Protein AF-A0A395M053-F1 (afdb_monomer_lite)

Structure (mmCIF, N/CA/C/O backbone):
data_AF-A0A395M053-F1
#
_entry.id   AF-A0A395M053-F1
#
loop_
_atom_site.group_PDB
_atom_site.id
_atom_site.type_symbol
_atom_site.label_atom_id
_atom_site.label_alt_id
_atom_site.label_comp_id
_atom_site.label_asym_id
_atom_site.label_entity_id
_atom_site.label_seq_id
_atom_site.pdbx_PDB_ins_code
_atom_site.Cartn_x
_atom_site.Cartn_y
_atom_site.Cartn_z
_atom_site.occupancy
_atom_site.B_iso_or_equiv
_atom_site.auth_seq_id
_atom_site.auth_comp_id
_atom_site.auth_asym_id
_atom_site.auth_atom_id
_atom_site.pdbx_PDB_model_num
ATOM 1 N N . MET A 1 1 ? -7.256 -44.527 -6.478 1.00 38.34 1 MET A N 1
ATOM 2 C CA . MET A 1 1 ? -7.718 -45.090 -7.765 1.00 38.34 1 MET A CA 1
ATOM 3 C C . MET A 1 1 ? -8.387 -43.977 -8.553 1.00 38.34 1 MET A C 1
ATOM 5 O O . MET A 1 1 ? -9.482 -43.578 -8.188 1.00 38.34 1 MET A O 1
ATOM 9 N N . GLN A 1 2 ? -7.721 -43.417 -9.563 1.00 36.50 2 GLN A N 1
ATOM 10 C CA . GLN A 1 2 ? -8.402 -42.599 -10.571 1.00 36.50 2 GLN A CA 1
ATOM 11 C C . GLN A 1 2 ? -8.931 -43.554 -11.642 1.00 36.50 2 GLN A C 1
ATOM 13 O O . GLN A 1 2 ? -8.166 -44.352 -12.180 1.00 36.50 2 GLN A O 1
ATOM 18 N N . LEU A 1 3 ? -10.237 -43.517 -11.902 1.00 42.47 3 LEU A N 1
ATOM 19 C CA . LEU A 1 3 ? -10.838 -44.209 -13.040 1.00 42.47 3 LEU A CA 1
ATOM 20 C C . LEU A 1 3 ? -10.237 -43.627 -14.328 1.00 42.47 3 LEU A C 1
ATOM 22 O O . LEU A 1 3 ? -10.359 -42.427 -14.564 1.00 42.47 3 LEU A O 1
ATOM 26 N N . LYS A 1 4 ? -9.587 -44.461 -15.150 1.00 54.06 4 LYS A N 1
ATOM 27 C CA . LYS A 1 4 ? -9.213 -44.092 -16.524 1.00 54.06 4 LYS A CA 1
ATOM 28 C C . LYS A 1 4 ? -10.496 -43.972 -17.344 1.00 54.06 4 LYS A C 1
ATOM 30 O O . LYS A 1 4 ? -11.122 -44.984 -17.656 1.00 54.06 4 LYS A O 1
ATOM 35 N N . HIS A 1 5 ? -10.924 -42.744 -17.620 1.00 54.50 5 HIS A N 1
ATOM 36 C CA . HIS A 1 5 ? -12.178 -42.447 -18.323 1.00 54.50 5 HIS A CA 1
ATOM 37 C C . HIS A 1 5 ? -12.204 -43.038 -19.743 1.00 54.50 5 HIS A C 1
ATOM 39 O O . HIS A 1 5 ? -13.246 -43.445 -20.235 1.00 54.50 5 HIS A O 1
ATOM 45 N N . ASP A 1 6 ? -11.034 -43.162 -20.359 1.00 62.00 6 ASP A N 1
ATOM 46 C CA . ASP A 1 6 ? -10.733 -43.791 -21.644 1.00 62.00 6 ASP A CA 1
ATOM 47 C C . ASP A 1 6 ? -10.959 -45.315 -21.652 1.00 62.00 6 ASP A C 1
ATOM 49 O O . ASP A 1 6 ? -11.101 -45.920 -22.713 1.00 62.00 6 ASP A O 1
ATOM 53 N N . CYS A 1 7 ? -11.069 -45.944 -20.478 1.00 59.19 7 CYS A N 1
ATOM 54 C CA . CYS A 1 7 ? -11.451 -47.350 -20.342 1.00 59.19 7 CYS A CA 1
ATOM 55 C C . CYS A 1 7 ? -12.953 -47.549 -20.069 1.00 59.19 7 CYS A C 1
ATOM 57 O O . CYS A 1 7 ? -13.408 -48.692 -19.994 1.00 59.19 7 CYS A O 1
ATOM 59 N N . ILE A 1 8 ? -13.731 -46.473 -19.908 1.00 58.84 8 ILE A N 1
ATOM 60 C CA . ILE A 1 8 ? -15.177 -46.553 -19.684 1.00 58.84 8 ILE A CA 1
ATOM 61 C C . ILE A 1 8 ? -15.866 -46.596 -21.046 1.00 58.84 8 ILE A C 1
ATOM 63 O O . ILE A 1 8 ? -15.884 -45.613 -21.782 1.00 58.84 8 ILE A O 1
ATOM 67 N N . ARG A 1 9 ? -16.457 -47.745 -21.382 1.00 59.03 9 ARG A N 1
ATOM 68 C CA . ARG A 1 9 ? -17.361 -47.871 -22.531 1.00 59.03 9 ARG A CA 1
ATOM 69 C C . ARG A 1 9 ? -18.799 -47.818 -22.036 1.00 59.03 9 ARG A C 1
ATOM 71 O O . ARG A 1 9 ? -19.208 -48.664 -21.244 1.00 59.03 9 ARG A O 1
ATOM 78 N N . LEU A 1 10 ? -19.551 -46.832 -22.510 1.00 66.69 10 LEU A N 1
ATOM 79 C CA . LEU A 1 10 ? -21.001 -46.794 -22.359 1.00 66.69 10 LEU A CA 1
ATOM 80 C C . LEU A 1 10 ? -21.605 -47.575 -23.525 1.00 66.69 10 LEU A C 1
ATOM 82 O O . LEU A 1 10 ? -21.389 -47.222 -24.681 1.00 66.69 10 LEU A O 1
ATOM 86 N N . ILE A 1 11 ? -22.317 -48.655 -23.217 1.00 68.62 11 ILE A N 1
ATOM 87 C CA . ILE A 1 11 ? -23.054 -49.445 -24.204 1.00 68.62 11 ILE A CA 1
ATOM 88 C C . ILE A 1 11 ? -24.537 -49.207 -23.912 1.00 68.62 11 ILE A C 1
ATOM 90 O O . ILE A 1 11 ? -24.997 -49.602 -22.837 1.00 68.62 11 ILE A O 1
ATOM 94 N N . PRO A 1 12 ? -25.275 -48.512 -24.792 1.00 69.50 12 PRO A N 1
ATOM 95 C CA . PRO A 1 12 ? -26.703 -48.316 -24.600 1.00 69.50 12 PRO A CA 1
ATOM 96 C C . PRO A 1 12 ? -27.433 -49.654 -24.756 1.00 69.50 12 PRO A C 1
ATOM 98 O O . PRO A 1 12 ? -27.138 -50.416 -25.674 1.00 69.50 12 PRO A O 1
ATOM 101 N N . LEU A 1 13 ? -28.393 -49.923 -23.869 1.00 75.50 13 LEU A N 1
ATOM 102 C CA . LEU A 1 13 ? -29.317 -51.045 -24.042 1.00 75.50 13 LEU A CA 1
ATOM 103 C C . LEU A 1 13 ? -30.328 -50.709 -25.151 1.00 75.50 13 LEU A C 1
ATOM 105 O O . LEU A 1 13 ? -30.939 -49.630 -25.134 1.00 75.50 13 LEU A O 1
ATOM 109 N N . SER A 1 14 ? -30.506 -51.640 -26.081 1.00 78.88 14 SER A N 1
ATOM 110 C CA . SER A 1 14 ? -31.436 -51.592 -27.215 1.00 78.88 14 SER A CA 1
ATOM 111 C C . SER A 1 14 ? -32.670 -52.464 -26.958 1.00 78.88 14 SER A C 1
ATOM 113 O O . SER A 1 14 ? -32.654 -53.326 -26.081 1.00 78.88 14 SER A O 1
ATOM 115 N N . GLU A 1 15 ? -33.762 -52.242 -27.696 1.00 80.12 15 GLU A N 1
ATOM 116 C CA . GLU A 1 15 ? -34.949 -53.106 -27.593 1.00 80.12 15 GLU A CA 1
ATOM 117 C C . GLU A 1 15 ? -34.568 -54.584 -27.779 1.00 80.12 15 GLU A C 1
ATOM 119 O O . GLU A 1 15 ? -33.813 -54.934 -28.684 1.00 80.12 15 GLU A O 1
ATOM 124 N N . GLY A 1 16 ? -35.067 -55.444 -26.890 1.00 80.62 16 GLY A N 1
ATOM 125 C CA . GLY A 1 16 ? -34.713 -56.862 -26.821 1.00 80.62 16 GLY A CA 1
ATOM 126 C C . GLY A 1 16 ? -33.549 -57.197 -25.879 1.00 80.62 16 GLY A C 1
ATOM 127 O O . GLY A 1 16 ? -33.368 -58.373 -25.552 1.00 80.62 16 GLY A O 1
ATOM 128 N N . ASP A 1 17 ? -32.793 -56.210 -25.384 1.00 86.88 17 ASP A N 1
ATOM 129 C CA . ASP A 1 17 ? -31.694 -56.474 -24.454 1.00 86.88 17 ASP A CA 1
ATOM 130 C C . ASP A 1 17 ? -32.189 -56.922 -23.076 1.00 86.88 17 ASP A C 1
ATOM 132 O O . ASP A 1 17 ? -33.153 -56.399 -22.510 1.00 86.88 17 ASP A O 1
ATOM 136 N N . VAL A 1 18 ? -31.473 -57.887 -22.499 1.00 87.12 18 VAL A N 1
ATOM 137 C CA . VAL A 1 18 ? -31.784 -58.432 -21.179 1.00 87.12 18 VAL A CA 1
ATOM 138 C C . VAL A 1 18 ? -31.151 -57.571 -20.094 1.00 87.12 18 VAL A C 1
ATOM 140 O O . VAL A 1 18 ? -29.941 -57.347 -20.078 1.00 87.12 18 VAL A O 1
ATOM 143 N N . TYR A 1 19 ? -31.956 -57.190 -19.112 1.00 88.88 19 TYR A N 1
ATOM 144 C CA . TYR A 1 19 ? -31.479 -56.634 -17.853 1.00 88.88 19 TYR A CA 1
ATOM 145 C C . TYR A 1 19 ? -32.116 -57.375 -16.680 1.00 88.88 19 TYR A C 1
ATOM 147 O O . TYR A 1 19 ? -33.033 -58.178 -16.845 1.00 88.88 19 TYR A O 1
ATOM 155 N N . TYR A 1 20 ? -31.604 -57.144 -15.478 1.00 88.69 20 TYR A N 1
ATOM 156 C CA . TYR A 1 20 ? -32.121 -57.771 -14.273 1.00 88.69 20 TYR A CA 1
ATOM 157 C C . TYR A 1 20 ? -32.522 -56.717 -13.257 1.00 88.69 20 TYR A C 1
ATOM 159 O O . TYR A 1 20 ? -31.787 -55.755 -13.027 1.00 88.69 20 TYR A O 1
ATOM 167 N N . GLN A 1 21 ? -33.673 -56.917 -12.627 1.00 87.50 21 GLN A N 1
ATOM 168 C CA . GLN A 1 21 ? -34.181 -56.041 -11.584 1.00 87.50 21 GLN A CA 1
ATOM 169 C C . GLN A 1 21 ? -34.370 -56.824 -10.289 1.00 87.50 21 GLN A C 1
ATOM 171 O O . GLN A 1 21 ? -34.949 -57.907 -10.273 1.00 87.50 21 GLN A O 1
ATOM 176 N N . CYS A 1 22 ? -33.887 -56.271 -9.184 1.00 85.81 22 CYS A N 1
ATOM 177 C CA . CYS A 1 22 ? -34.155 -56.829 -7.869 1.00 85.81 22 CYS A CA 1
ATOM 178 C C . CYS A 1 22 ? -35.632 -56.646 -7.490 1.00 85.81 22 CYS A C 1
ATOM 180 O O . CYS A 1 22 ? -36.144 -55.526 -7.511 1.00 85.81 22 CYS A O 1
ATOM 182 N N . GLU A 1 23 ? -36.294 -57.725 -7.066 1.00 82.19 23 GLU A N 1
ATOM 183 C CA . GLU A 1 23 ? -37.718 -57.714 -6.701 1.00 82.19 23 GLU A CA 1
ATOM 184 C C . GLU A 1 23 ? -38.052 -56.710 -5.591 1.00 82.19 23 GLU A C 1
ATOM 186 O O . GLU A 1 23 ? -39.071 -56.017 -5.670 1.00 82.19 23 GLU A O 1
ATOM 191 N N . LYS A 1 24 ? -37.177 -56.609 -4.578 1.00 82.12 24 LYS A N 1
ATOM 192 C CA . LYS A 1 24 ? -37.398 -55.789 -3.377 1.00 82.12 24 LYS A CA 1
ATOM 193 C C . LYS A 1 24 ? -36.774 -54.395 -3.470 1.00 82.12 24 LYS A C 1
ATOM 195 O O . LYS A 1 24 ? -37.472 -53.412 -3.260 1.00 82.12 24 LYS A O 1
ATOM 200 N N . SER A 1 25 ? -35.482 -54.284 -3.800 1.00 81.62 25 SER A N 1
ATOM 201 C CA . SER A 1 25 ? -34.787 -52.981 -3.834 1.00 81.62 25 SER A CA 1
ATOM 202 C C . SER A 1 25 ? -35.002 -52.200 -5.125 1.00 81.62 25 SER A C 1
ATOM 204 O O . SER A 1 25 ? -34.604 -51.040 -5.204 1.00 81.62 25 SER A O 1
ATOM 206 N N . LYS A 1 26 ? -35.569 -52.843 -6.154 1.00 84.12 26 LYS A N 1
ATOM 207 C CA . LYS A 1 26 ? -35.775 -52.287 -7.498 1.00 84.12 26 LYS A CA 1
ATOM 208 C C . LYS A 1 26 ? -34.495 -51.855 -8.223 1.00 84.12 26 LYS A C 1
ATOM 210 O O . LYS A 1 26 ? -34.596 -51.291 -9.310 1.00 84.12 26 LYS A O 1
ATOM 215 N N . ILE A 1 27 ? -33.308 -52.167 -7.686 1.00 83.19 27 ILE A N 1
ATOM 216 C CA . ILE A 1 27 ? -32.026 -51.919 -8.361 1.00 83.19 27 ILE A CA 1
ATOM 217 C C . ILE A 1 27 ? -31.959 -52.702 -9.668 1.00 83.19 27 ILE A C 1
ATOM 219 O O . ILE A 1 27 ? -32.335 -53.874 -9.723 1.00 83.19 27 ILE A O 1
ATOM 223 N N . ILE A 1 28 ? -31.427 -52.038 -10.691 1.00 85.69 28 ILE A N 1
ATOM 224 C CA . ILE A 1 28 ? -31.240 -52.565 -12.037 1.00 85.69 28 ILE A CA 1
ATOM 225 C C . ILE A 1 28 ? -29.761 -52.898 -12.252 1.00 85.69 28 ILE A C 1
ATOM 227 O O . ILE A 1 28 ? -28.876 -52.121 -11.895 1.00 85.69 28 ILE A O 1
ATOM 231 N N . THR A 1 29 ? -29.488 -54.056 -12.846 1.00 84.75 29 THR A N 1
ATOM 232 C CA . THR A 1 29 ? -28.143 -54.506 -13.217 1.00 84.75 29 THR A CA 1
ATOM 233 C C . THR A 1 29 ? -28.174 -55.230 -14.560 1.00 84.75 29 THR A C 1
ATOM 235 O O . THR A 1 29 ? -29.133 -55.921 -14.889 1.00 84.75 29 THR A O 1
ATOM 238 N N . HIS A 1 30 ? -27.102 -55.101 -15.340 1.00 82.69 30 HIS A N 1
ATOM 239 C CA . HIS A 1 30 ? -26.913 -55.850 -16.588 1.00 82.69 30 HIS A CA 1
ATOM 240 C C . HIS A 1 30 ? -26.278 -57.232 -16.350 1.00 82.69 30 HIS A C 1
ATOM 242 O O . HIS A 1 30 ? -26.239 -58.066 -17.248 1.00 82.69 30 HIS A O 1
ATOM 248 N N . ARG A 1 31 ? -25.761 -57.489 -15.139 1.00 82.00 31 ARG A N 1
ATOM 249 C CA . ARG A 1 31 ? -25.156 -58.773 -14.762 1.00 82.00 31 ARG A CA 1
ATOM 250 C C . ARG A 1 31 ? -26.007 -59.479 -13.729 1.00 82.00 31 ARG A C 1
ATOM 252 O O . ARG A 1 31 ? -26.390 -58.875 -12.730 1.00 82.00 31 ARG A O 1
ATOM 259 N N . ASN A 1 32 ? -26.206 -60.771 -13.945 1.00 85.00 32 ASN A N 1
ATOM 260 C CA . ASN A 1 32 ? -26.807 -61.672 -12.981 1.00 85.00 32 ASN A CA 1
ATOM 261 C C . ASN A 1 32 ? -25.761 -62.692 -12.530 1.00 85.00 32 ASN A C 1
ATOM 263 O O . ASN A 1 32 ? -25.199 -63.409 -13.356 1.00 85.00 32 ASN A O 1
ATOM 267 N N . VAL A 1 33 ? -25.506 -62.748 -11.225 1.00 82.88 33 VAL A N 1
ATOM 268 C CA . VAL A 1 33 ? -24.644 -63.757 -10.610 1.00 82.88 33 VAL A CA 1
ATOM 269 C C . VAL A 1 33 ? -25.519 -64.594 -9.685 1.00 82.88 33 VAL A C 1
ATOM 271 O O . VAL A 1 33 ? -25.943 -64.125 -8.632 1.00 82.88 33 VAL A O 1
ATOM 274 N N . ALA A 1 34 ? -25.830 -65.819 -10.117 1.00 82.31 34 ALA A N 1
ATOM 275 C CA . ALA A 1 34 ? -26.630 -66.800 -9.372 1.00 82.31 34 ALA A CA 1
ATOM 276 C C . ALA A 1 34 ? -28.018 -66.309 -8.891 1.00 82.31 34 ALA A C 1
ATOM 278 O O . ALA A 1 34 ? -28.569 -66.836 -7.930 1.00 82.31 34 ALA A O 1
ATOM 279 N N . GLY A 1 35 ? -28.601 -65.302 -9.546 1.00 81.56 35 GLY A N 1
ATOM 280 C CA . GLY A 1 35 ? -29.900 -64.735 -9.180 1.00 81.56 35 GLY A CA 1
ATOM 281 C C . GLY A 1 35 ? -29.868 -63.807 -7.966 1.00 81.56 35 GLY A C 1
ATOM 282 O O . GLY A 1 35 ? -30.939 -63.450 -7.485 1.00 81.56 35 GLY A O 1
ATOM 283 N N . VAL A 1 36 ? -28.693 -63.418 -7.459 1.00 82.75 36 VAL A N 1
ATOM 284 C CA . VAL A 1 36 ? -28.545 -62.658 -6.205 1.00 82.75 36 VAL A CA 1
ATOM 285 C C . VAL A 1 36 ? -28.402 -61.158 -6.467 1.00 82.75 36 VAL A C 1
ATOM 287 O O . VAL A 1 36 ? -27.683 -60.736 -7.373 1.00 82.75 36 VAL A O 1
ATOM 290 N N . SER A 1 37 ? -29.075 -60.339 -5.652 1.00 80.88 37 SER A N 1
ATOM 291 C CA . SER A 1 37 ? -28.960 -58.876 -5.694 1.00 80.88 37 SER A CA 1
ATOM 292 C C . SER A 1 37 ? -27.510 -58.391 -5.500 1.00 80.88 37 SER A C 1
ATOM 294 O O . SER A 1 37 ? -26.810 -58.890 -4.619 1.00 80.88 37 SER A O 1
ATOM 296 N N . PRO A 1 38 ? -27.058 -57.364 -6.248 1.00 80.88 38 PRO A N 1
ATOM 297 C CA . PRO A 1 38 ? -25.719 -56.789 -6.093 1.00 80.88 38 PRO A CA 1
ATOM 298 C C . PRO A 1 38 ? -25.544 -55.961 -4.807 1.00 80.88 38 PRO A C 1
ATOM 300 O O . PRO A 1 38 ? -24.434 -55.529 -4.499 1.00 80.88 38 PRO A O 1
ATOM 303 N N . ILE A 1 39 ? -26.620 -55.706 -4.054 1.00 80.00 39 ILE A N 1
ATOM 304 C CA . ILE A 1 39 ? -26.537 -55.004 -2.770 1.00 80.00 39 ILE A CA 1
ATOM 305 C C . ILE A 1 39 ? -25.979 -55.957 -1.711 1.00 80.00 39 ILE A C 1
ATOM 307 O O . ILE A 1 39 ? -26.532 -57.027 -1.456 1.00 80.00 39 ILE A O 1
ATOM 311 N N . PHE A 1 40 ? -24.905 -55.533 -1.048 1.00 74.62 40 PHE A N 1
ATOM 312 C CA . PHE A 1 40 ? -24.273 -56.289 0.027 1.00 74.62 40 PHE A CA 1
ATOM 313 C C . PHE A 1 40 ? -25.274 -56.629 1.149 1.00 74.62 40 PHE A C 1
ATOM 315 O O . PHE A 1 40 ? -25.937 -55.737 1.676 1.00 74.62 40 PHE A O 1
ATOM 322 N N . ARG A 1 41 ? -25.355 -57.918 1.523 1.00 73.06 41 ARG A N 1
ATOM 323 C CA . ARG A 1 41 ? -26.262 -58.476 2.555 1.00 73.06 41 ARG A CA 1
ATOM 324 C C . ARG A 1 41 ? -27.761 -58.304 2.271 1.00 73.06 41 ARG A C 1
ATOM 326 O O . ARG A 1 41 ? -28.559 -58.221 3.200 1.00 73.06 41 ARG A O 1
ATOM 333 N N . TYR A 1 42 ? -28.151 -58.257 1.000 1.00 71.12 42 TYR A N 1
ATOM 334 C CA . TYR A 1 42 ? -29.550 -58.100 0.613 1.00 71.12 42 TYR A CA 1
ATOM 335 C C . TYR A 1 42 ? -30.111 -59.381 -0.026 1.00 71.12 42 TYR A C 1
ATOM 337 O O . TYR A 1 42 ? -29.922 -59.640 -1.215 1.00 71.12 42 TYR A O 1
ATOM 345 N N . GLU A 1 43 ? -30.823 -60.189 0.765 1.00 72.31 43 GLU A N 1
ATOM 346 C CA . GLU A 1 43 ? -31.418 -61.465 0.338 1.00 72.31 43 GLU A CA 1
ATOM 347 C C . GLU A 1 43 ? -32.689 -61.245 -0.497 1.00 72.31 43 GLU A C 1
ATOM 349 O O . GLU A 1 43 ? -33.823 -61.178 -0.009 1.00 72.31 43 GLU A O 1
ATOM 354 N N . SER A 1 44 ? -32.490 -61.076 -1.800 1.00 80.31 44 SER A N 1
ATOM 355 C CA . SER A 1 44 ? -33.564 -60.925 -2.783 1.00 80.31 44 SER A CA 1
ATOM 356 C C . SER A 1 44 ? -33.102 -61.427 -4.142 1.00 80.31 44 SER A C 1
ATOM 358 O O . SER A 1 44 ? -31.902 -61.414 -4.440 1.00 80.31 44 SER A O 1
ATOM 360 N N . ARG A 1 45 ? -34.064 -61.882 -4.948 1.00 83.25 45 ARG A N 1
ATOM 361 C CA . ARG A 1 45 ? -33.791 -62.438 -6.266 1.00 83.25 45 ARG A CA 1
ATOM 362 C C . ARG A 1 45 ? -33.808 -61.359 -7.343 1.00 83.25 45 ARG A C 1
ATOM 364 O O . ARG A 1 45 ? -34.567 -60.391 -7.278 1.00 83.25 45 ARG A O 1
ATOM 371 N N . LEU A 1 46 ? -32.935 -61.541 -8.327 1.00 87.81 46 LEU A N 1
ATOM 372 C CA . LEU A 1 46 ? -32.919 -60.782 -9.568 1.00 87.81 46 LEU A CA 1
ATOM 373 C C . LEU A 1 46 ? -33.903 -61.409 -10.560 1.00 87.81 46 LEU A C 1
ATOM 375 O O . LEU A 1 46 ? -33.703 -62.540 -11.002 1.00 87.81 46 LEU A O 1
ATOM 379 N N . GLN A 1 47 ? -34.935 -60.659 -10.937 1.00 86.75 47 GLN A N 1
ATOM 380 C CA . GLN A 1 47 ? -35.829 -61.015 -12.034 1.00 86.75 47 GLN A CA 1
ATOM 381 C C . GLN A 1 47 ? -35.208 -60.596 -13.359 1.00 86.75 47 GLN A C 1
ATOM 383 O O . GLN A 1 47 ? -34.734 -59.470 -13.504 1.00 86.75 47 GLN A O 1
ATOM 388 N N . LYS A 1 48 ? -35.214 -61.515 -14.326 1.00 87.44 48 LYS A N 1
ATOM 389 C CA . LYS A 1 48 ? -34.856 -61.224 -15.713 1.00 87.44 48 LYS A CA 1
ATOM 390 C C . LYS A 1 48 ? -35.960 -60.365 -16.329 1.00 87.44 48 LYS A C 1
ATOM 392 O O . LYS A 1 48 ? -37.130 -60.689 -16.184 1.00 87.44 48 LYS A O 1
ATOM 397 N N . ARG A 1 49 ? -35.577 -59.305 -17.026 1.00 86.19 49 ARG A N 1
ATOM 398 C CA . ARG A 1 49 ? -36.453 -58.418 -17.794 1.00 86.19 49 ARG A CA 1
ATOM 399 C C . ARG A 1 49 ? -35.852 -58.206 -19.182 1.00 86.19 49 ARG A C 1
ATOM 401 O O . ARG A 1 49 ? -34.645 -58.378 -19.368 1.00 86.19 49 ARG A O 1
ATOM 408 N N . ILE A 1 50 ? -36.693 -57.867 -20.152 1.00 84.25 50 ILE A N 1
ATOM 409 C CA . ILE A 1 50 ? -36.298 -57.618 -21.542 1.00 84.25 50 ILE A CA 1
ATOM 410 C C . ILE A 1 50 ? -36.758 -56.214 -21.914 1.00 84.25 50 ILE A C 1
ATOM 412 O O . ILE A 1 50 ? -37.938 -55.897 -21.767 1.00 84.25 50 ILE A O 1
ATOM 416 N N . LEU A 1 51 ? -35.823 -55.390 -22.386 1.00 83.44 51 LEU A N 1
ATOM 417 C CA . LEU A 1 51 ? -36.096 -54.006 -22.746 1.00 83.44 51 LEU A CA 1
ATOM 418 C C . LEU A 1 51 ? -37.121 -53.938 -23.891 1.00 83.44 51 LEU A C 1
ATOM 420 O O . LEU A 1 51 ? -36.911 -54.547 -24.937 1.00 83.44 51 LEU A O 1
ATOM 424 N N . GLY A 1 52 ? -38.212 -53.194 -23.716 1.00 76.56 52 GLY A N 1
ATOM 425 C CA . GLY A 1 52 ? -39.276 -53.048 -24.719 1.00 76.56 52 GLY A CA 1
ATOM 426 C C . GLY A 1 52 ? -40.425 -54.054 -24.586 1.00 76.56 52 GLY A C 1
ATOM 427 O O . GLY A 1 52 ? -41.475 -53.863 -25.201 1.00 76.56 52 GLY A O 1
ATOM 428 N N . GLN A 1 53 ? -40.276 -55.103 -23.771 1.00 76.44 53 GLN A N 1
ATOM 429 C CA . GLN A 1 53 ? -41.292 -56.144 -23.622 1.00 76.44 53 GLN A CA 1
ATOM 430 C C . GLN A 1 53 ? -42.225 -55.847 -22.440 1.00 76.44 53 GLN A C 1
ATOM 432 O O . GLN A 1 53 ? -41.779 -55.551 -21.333 1.00 76.44 53 GLN A O 1
ATOM 437 N N . ARG A 1 54 ? -43.541 -55.949 -22.663 1.00 67.12 54 ARG A N 1
ATOM 438 C CA . ARG A 1 54 ? -44.542 -55.878 -21.587 1.00 67.12 54 ARG A CA 1
ATOM 439 C C . ARG A 1 54 ? -44.761 -57.263 -20.987 1.00 67.12 54 ARG A C 1
ATOM 441 O O . ARG A 1 54 ? -45.076 -58.202 -21.715 1.00 67.12 54 ARG A O 1
ATOM 448 N N . GLU A 1 55 ? -44.649 -57.371 -19.668 1.00 63.75 55 GLU A N 1
ATOM 449 C CA . GLU A 1 55 ? -45.095 -58.539 -18.904 1.00 63.75 55 GLU A CA 1
ATOM 450 C C . GLU A 1 55 ? -46.388 -58.163 -18.159 1.00 63.75 55 GLU A C 1
ATOM 452 O O . GLU A 1 55 ? -46.358 -57.545 -17.098 1.00 63.75 55 GLU A O 1
ATOM 457 N N . GLY A 1 56 ? -47.546 -58.495 -18.742 1.00 67.69 56 GLY A N 1
ATOM 458 C CA . GLY A 1 56 ? -48.860 -58.133 -18.188 1.00 67.69 56 GLY A CA 1
ATOM 459 C C . GLY A 1 56 ? -49.198 -56.640 -18.336 1.00 67.69 56 GLY A C 1
ATOM 460 O O . GLY A 1 56 ? -48.969 -56.050 -19.392 1.00 67.69 56 GLY A O 1
ATOM 461 N N . GLU A 1 57 ? -49.769 -56.035 -17.288 1.00 58.19 57 GLU A N 1
ATOM 462 C CA . GLU A 1 57 ? -50.096 -54.596 -17.230 1.00 58.19 57 GLU A CA 1
ATOM 463 C C . GLU A 1 57 ? -48.902 -53.712 -16.808 1.00 58.19 57 GLU A C 1
ATOM 465 O O . GLU A 1 57 ? -48.966 -52.486 -16.929 1.00 58.19 57 GLU A O 1
ATOM 470 N N . GLU A 1 58 ? -47.793 -54.300 -16.339 1.00 62.88 58 GLU A N 1
ATOM 471 C CA . GLU A 1 58 ? -46.606 -53.546 -15.922 1.00 62.88 58 GLU A CA 1
ATOM 472 C C . GLU A 1 58 ? -45.796 -53.058 -17.136 1.00 62.88 58 GLU A C 1
ATOM 474 O O . GLU A 1 58 ? -45.351 -53.833 -17.989 1.00 62.88 58 GLU A O 1
ATOM 479 N N . LYS A 1 59 ? -45.578 -51.738 -17.208 1.00 66.62 59 LYS A N 1
ATOM 480 C CA . LYS A 1 59 ? -44.649 -51.125 -18.166 1.00 66.62 59 LYS A CA 1
ATOM 481 C C . LYS A 1 59 ? -43.202 -51.416 -17.769 1.00 66.62 59 LYS A C 1
ATOM 483 O O . LYS A 1 59 ? -42.855 -51.434 -16.590 1.00 66.62 59 LYS A O 1
ATOM 488 N N . ASP A 1 60 ? -42.344 -51.552 -18.771 1.00 74.50 60 ASP A N 1
ATOM 489 C CA . ASP A 1 60 ? -40.899 -51.647 -18.593 1.00 74.50 60 ASP A CA 1
ATOM 490 C C . ASP A 1 60 ? -40.334 -50.395 -17.890 1.00 74.50 60 ASP A C 1
ATOM 492 O O . ASP A 1 60 ? -40.498 -49.259 -18.344 1.00 74.50 60 ASP A O 1
ATOM 496 N N . VAL A 1 61 ? -39.638 -50.626 -16.775 1.00 77.56 61 VAL A N 1
ATOM 497 C CA . VAL A 1 61 ? -39.074 -49.600 -15.882 1.00 77.56 61 VAL A CA 1
ATOM 498 C C . VAL A 1 61 ? -37.977 -48.766 -16.556 1.00 77.56 61 VAL A C 1
ATOM 500 O O . VAL A 1 61 ? -37.721 -47.634 -16.141 1.00 77.56 61 VAL A O 1
ATOM 503 N N . LEU A 1 62 ? -37.308 -49.301 -17.580 1.00 79.81 62 LEU A N 1
ATOM 504 C CA . LEU A 1 62 ? -36.256 -48.602 -18.309 1.00 79.81 62 LEU A CA 1
ATOM 505 C C . LEU A 1 62 ? -36.793 -47.705 -19.426 1.00 79.81 62 LEU A C 1
ATOM 507 O O . LEU A 1 62 ? -36.168 -46.676 -19.675 1.00 79.81 62 LEU A O 1
ATOM 511 N N . ILE A 1 63 ? -37.932 -48.023 -20.056 1.00 77.94 63 ILE A N 1
ATOM 512 C CA . ILE A 1 63 ? -38.509 -47.200 -21.142 1.00 77.94 63 ILE A CA 1
ATOM 513 C C . ILE A 1 63 ? -38.783 -45.771 -20.660 1.00 77.94 63 ILE A C 1
ATOM 515 O O . ILE A 1 63 ? -38.400 -44.802 -21.315 1.00 77.94 63 ILE A O 1
ATOM 519 N N . ASP A 1 64 ? -39.391 -45.638 -19.480 1.00 75.06 64 ASP A N 1
ATOM 520 C CA . ASP A 1 64 ? -39.731 -44.345 -18.883 1.00 75.06 64 ASP A CA 1
ATOM 521 C C . ASP A 1 64 ? -38.664 -43.812 -17.912 1.00 75.06 64 ASP A C 1
ATOM 523 O O . ASP A 1 64 ? -38.881 -42.812 -17.225 1.00 75.06 64 ASP A O 1
ATOM 527 N N . ASN A 1 65 ? -37.482 -44.434 -17.862 1.00 80.12 65 ASN A N 1
ATOM 528 C CA . ASN A 1 65 ? -36.420 -44.000 -16.964 1.00 80.12 65 ASN A CA 1
ATOM 529 C C . ASN A 1 65 ? -35.870 -42.621 -17.365 1.00 80.12 65 ASN A C 1
ATOM 531 O O . ASN A 1 65 ? -35.332 -42.441 -18.459 1.00 80.12 65 ASN A O 1
ATOM 535 N N . HIS A 1 66 ? -35.944 -41.667 -16.435 1.00 79.81 66 HIS A N 1
ATOM 536 C CA . HIS A 1 66 ? -35.494 -40.287 -16.630 1.00 79.81 66 HIS A CA 1
ATOM 537 C C . HIS A 1 66 ? -34.042 -40.186 -17.125 1.00 79.81 66 HIS A C 1
ATOM 539 O O . HIS A 1 66 ? -33.771 -39.474 -18.089 1.00 79.81 66 HIS A O 1
ATOM 545 N N . TYR A 1 67 ? -33.113 -40.930 -16.517 1.00 78.25 67 TYR A N 1
ATOM 546 C CA . TYR A 1 67 ? -31.702 -40.886 -16.906 1.00 78.25 67 TYR A CA 1
ATOM 547 C C . TYR A 1 67 ? -31.465 -41.519 -18.278 1.00 78.25 67 TYR A C 1
ATOM 549 O O . TYR A 1 67 ? -30.662 -40.997 -19.043 1.00 78.25 67 TYR A O 1
ATOM 557 N N . ARG A 1 68 ? -32.179 -42.601 -18.628 1.00 77.50 68 ARG A N 1
ATOM 558 C CA . ARG A 1 68 ? -32.104 -43.196 -19.974 1.00 77.50 68 ARG A CA 1
ATOM 559 C C . ARG A 1 68 ? -32.566 -42.205 -21.041 1.00 77.50 68 ARG A C 1
ATOM 561 O O . ARG A 1 68 ? -31.854 -42.043 -22.026 1.00 77.50 68 ARG A O 1
ATOM 568 N N . LYS A 1 69 ? -33.702 -41.529 -20.823 1.00 78.88 69 LYS A N 1
ATOM 569 C CA . LYS A 1 69 ? -34.193 -40.474 -21.725 1.00 78.88 69 LYS A CA 1
ATOM 570 C C . LYS A 1 69 ? -33.159 -39.360 -21.870 1.00 78.88 69 LYS A C 1
ATOM 572 O O . LYS A 1 69 ? -32.782 -39.053 -22.989 1.00 78.88 69 LYS A O 1
ATOM 577 N N . ILE A 1 70 ? -32.582 -38.869 -20.768 1.00 80.69 70 ILE A N 1
ATOM 578 C CA . ILE A 1 70 ? -31.486 -37.885 -20.824 1.00 80.69 70 ILE A CA 1
ATOM 579 C C . ILE A 1 70 ? -30.309 -38.396 -21.664 1.00 80.69 70 ILE A C 1
ATOM 581 O O . ILE A 1 70 ? -29.868 -37.693 -22.559 1.00 80.69 70 ILE A O 1
ATOM 585 N N . TYR A 1 71 ? -29.804 -39.608 -21.426 1.00 76.44 71 TYR A N 1
ATOM 586 C CA . TYR A 1 71 ? -28.648 -40.124 -22.171 1.00 76.44 71 TYR A CA 1
ATOM 587 C C . TYR A 1 71 ? -28.926 -40.396 -23.659 1.00 76.44 71 TYR A C 1
ATOM 589 O O . TYR A 1 71 ? -27.975 -40.464 -24.436 1.00 76.44 71 TYR A O 1
ATOM 597 N N . GLN A 1 72 ? -30.188 -40.595 -24.051 1.00 75.19 72 GLN A N 1
ATOM 598 C CA . GLN A 1 72 ? -30.587 -40.836 -25.443 1.00 75.19 72 GLN A CA 1
ATOM 599 C C . GLN A 1 72 ? -30.965 -39.554 -26.188 1.00 75.19 72 GLN A C 1
ATOM 601 O O . GLN A 1 72 ? -30.663 -39.426 -27.370 1.00 75.19 72 GLN A O 1
ATOM 606 N N . GLU A 1 73 ? -31.636 -38.628 -25.509 1.00 78.88 73 GLU A N 1
ATOM 607 C CA . GLU A 1 73 ? -32.215 -37.420 -26.102 1.00 78.88 73 GLU A CA 1
ATOM 608 C C . GLU A 1 73 ? -31.300 -36.199 -25.936 1.00 78.88 73 GLU A C 1
ATOM 610 O O . GLU A 1 73 ? -31.337 -35.286 -26.758 1.00 78.88 73 GLU A O 1
ATOM 615 N N . VAL A 1 74 ? -30.456 -36.174 -24.897 1.00 76.44 74 VAL A N 1
ATOM 616 C CA . VAL A 1 74 ? -29.555 -35.055 -24.597 1.00 76.44 74 VAL A CA 1
ATOM 617 C C . VAL A 1 74 ? -28.127 -35.445 -24.957 1.00 76.44 74 VAL A C 1
ATOM 619 O O . VAL A 1 74 ? -27.494 -36.269 -24.294 1.00 76.44 74 VAL A O 1
ATOM 622 N N . ALA A 1 75 ? -27.590 -34.817 -26.003 1.00 72.75 75 ALA A N 1
ATOM 623 C CA . ALA A 1 75 ? -26.179 -34.948 -26.335 1.00 72.75 75 ALA A CA 1
ATOM 624 C C . ALA A 1 75 ? -25.325 -34.380 -25.181 1.00 72.75 75 ALA A C 1
ATOM 626 O O . ALA A 1 75 ? -25.516 -33.223 -24.798 1.00 72.75 75 ALA A O 1
ATOM 627 N N . PRO A 1 76 ? -24.389 -35.154 -24.601 1.00 69.88 76 PRO A N 1
ATOM 628 C CA . PRO A 1 76 ? -23.545 -34.653 -23.528 1.00 69.88 76 PRO A CA 1
ATOM 629 C C . PRO A 1 76 ? -22.578 -33.601 -24.078 1.00 69.88 76 PRO A C 1
ATOM 631 O O . PRO A 1 76 ? -21.668 -33.919 -24.845 1.00 69.88 76 PRO A O 1
ATOM 634 N N . GLU A 1 77 ? -22.745 -32.348 -23.661 1.00 73.06 77 GLU A N 1
ATOM 635 C CA . GLU A 1 77 ? -21.777 -31.301 -23.972 1.00 73.06 77 GLU A CA 1
ATOM 636 C C . GLU A 1 77 ? -20.553 -31.393 -23.047 1.00 73.06 77 GLU A C 1
ATOM 638 O O . GLU A 1 77 ? -20.693 -31.556 -21.828 1.00 73.06 77 GLU A O 1
ATOM 643 N N . PRO A 1 78 ? -19.326 -31.276 -23.584 1.00 78.81 78 PRO A N 1
ATOM 644 C CA . PRO A 1 78 ? -18.134 -31.248 -22.754 1.00 78.81 78 PRO A CA 1
ATOM 645 C C . PRO A 1 78 ? -18.129 -29.990 -21.880 1.00 78.81 78 PRO A C 1
ATOM 647 O O . PRO A 1 78 ? -18.311 -28.871 -22.358 1.00 78.81 78 PRO A O 1
ATOM 650 N N . LEU A 1 79 ? -17.858 -30.158 -20.586 1.00 85.00 79 LEU A N 1
ATOM 651 C CA . LEU A 1 79 ? -17.690 -29.031 -19.674 1.00 85.00 79 LEU A CA 1
ATOM 652 C C . LEU A 1 79 ? -16.329 -28.367 -19.921 1.00 85.00 79 LEU A C 1
ATOM 654 O O . LEU A 1 79 ? -15.275 -28.902 -19.567 1.00 85.00 79 LEU A O 1
ATOM 658 N N . VAL A 1 80 ? -16.353 -27.168 -20.496 1.00 89.19 80 VAL A N 1
ATOM 659 C CA . VAL A 1 80 ? -15.183 -26.338 -20.775 1.00 89.19 80 VAL A CA 1
ATOM 660 C C . VAL A 1 80 ? -15.166 -25.167 -19.800 1.00 89.19 80 VAL A C 1
ATOM 662 O O . VAL A 1 80 ? -15.962 -24.234 -19.898 1.00 89.19 80 VAL A O 1
ATOM 665 N N . SER A 1 81 ? -14.214 -25.205 -18.861 1.00 89.62 81 SER A N 1
ATOM 666 C CA . SER A 1 81 ? -14.048 -24.166 -17.841 1.00 89.62 81 SER A CA 1
ATOM 667 C C . SER A 1 81 ? -12.839 -23.259 -18.075 1.00 89.62 81 SER A C 1
ATOM 669 O O . SER A 1 81 ? -11.706 -23.736 -18.251 1.00 89.62 81 SER A O 1
ATOM 671 N N . LYS A 1 82 ? -13.053 -21.941 -17.990 1.00 88.94 82 LYS A N 1
ATOM 672 C CA . LYS A 1 82 ? -11.995 -20.914 -18.002 1.00 88.94 82 LYS A CA 1
ATOM 673 C C . LYS A 1 82 ? -12.099 -19.996 -16.786 1.00 88.94 82 LYS A C 1
ATOM 675 O O . LYS A 1 82 ? -13.165 -19.840 -16.200 1.00 88.94 82 LYS A O 1
ATOM 680 N N . GLU A 1 83 ? -10.969 -19.428 -16.373 1.00 88.06 83 GLU A N 1
ATOM 681 C CA . GLU A 1 83 ? -10.941 -18.412 -15.317 1.00 88.06 83 GLU A CA 1
ATOM 682 C C . GLU A 1 83 ? -11.158 -17.019 -15.908 1.00 88.06 83 GLU A C 1
ATOM 684 O O . GLU A 1 83 ? -10.736 -16.753 -17.032 1.00 88.06 83 GLU A O 1
ATOM 689 N N . HIS A 1 84 ? -11.778 -16.133 -15.133 1.00 87.31 84 HIS A N 1
ATOM 690 C CA . HIS A 1 84 ? -11.848 -14.712 -15.445 1.00 87.31 84 HIS A CA 1
ATOM 691 C C . HIS A 1 84 ? -11.547 -13.895 -14.185 1.00 87.31 84 HIS A C 1
ATOM 693 O O . HIS A 1 84 ? -12.390 -13.701 -13.306 1.00 87.31 84 HIS A O 1
ATOM 699 N N . THR A 1 85 ? -10.310 -13.427 -14.065 1.00 84.94 85 THR A N 1
ATOM 700 C CA . THR A 1 85 ? -9.817 -12.707 -12.885 1.00 84.94 85 THR A CA 1
ATOM 701 C C . THR A 1 85 ? -9.081 -11.443 -13.314 1.00 84.94 85 THR A C 1
ATOM 703 O O . THR A 1 85 ? -8.709 -11.293 -14.474 1.00 84.94 85 THR A O 1
ATOM 706 N N . ALA A 1 86 ? -8.821 -10.544 -12.363 1.00 80.75 86 ALA A N 1
ATOM 707 C CA . ALA A 1 86 ? -7.999 -9.353 -12.598 1.00 80.75 86 ALA A CA 1
ATOM 708 C C . ALA A 1 86 ? -6.520 -9.680 -12.907 1.00 80.75 86 ALA A C 1
ATOM 710 O O . ALA A 1 86 ? -5.724 -8.771 -13.084 1.00 80.75 86 ALA A O 1
ATOM 711 N N . GLN A 1 87 ? -6.143 -10.966 -12.932 1.00 83.75 87 GLN A N 1
ATOM 712 C CA . GLN A 1 87 ? -4.795 -11.433 -13.267 1.00 83.75 87 GLN A CA 1
ATOM 713 C C . GLN A 1 87 ? -4.608 -11.674 -14.773 1.00 83.75 87 GLN A C 1
ATOM 715 O O . GLN A 1 87 ? -3.521 -12.063 -15.198 1.00 83.75 87 GLN A O 1
ATOM 720 N N . LEU A 1 88 ? -5.664 -11.517 -15.577 1.00 83.25 88 LEU A N 1
ATOM 721 C CA . LEU A 1 88 ? -5.603 -11.608 -17.033 1.00 83.25 88 LEU A CA 1
ATOM 722 C C . LEU A 1 88 ? -5.476 -10.206 -17.630 1.00 83.25 88 LEU A C 1
ATOM 724 O O . LEU A 1 88 ? -6.183 -9.288 -17.217 1.00 83.25 88 LEU A O 1
ATOM 728 N N . LYS A 1 89 ? -4.634 -10.056 -18.656 1.00 84.69 89 LYS A N 1
ATOM 729 C CA . LYS A 1 89 ? -4.603 -8.833 -19.470 1.00 84.69 89 LYS A CA 1
ATOM 730 C C . LYS A 1 89 ? -5.958 -8.609 -20.145 1.00 84.69 89 LYS A C 1
ATOM 732 O O . LYS A 1 89 ? -6.612 -9.569 -20.553 1.00 84.69 89 LYS A O 1
ATOM 737 N N . SER A 1 90 ? -6.329 -7.348 -20.362 1.00 84.88 90 SER A N 1
ATOM 738 C CA . SER A 1 90 ? -7.642 -6.953 -20.900 1.00 84.88 90 SER A CA 1
ATOM 739 C C . SER A 1 90 ? -8.026 -7.668 -22.202 1.00 84.88 90 SER A C 1
ATOM 741 O O . SER A 1 90 ? -9.165 -8.096 -22.354 1.00 84.88 90 SER A O 1
ATOM 743 N N . ILE A 1 91 ? -7.070 -7.860 -23.118 1.00 86.94 91 ILE A N 1
ATOM 744 C CA . ILE A 1 91 ? -7.297 -8.560 -24.396 1.00 86.94 91 ILE A CA 1
ATOM 745 C C . ILE A 1 91 ? -7.672 -10.032 -24.165 1.00 86.94 91 ILE A C 1
ATOM 747 O O . ILE A 1 91 ? -8.588 -10.555 -24.795 1.00 86.94 91 ILE A O 1
ATOM 751 N N . GLU A 1 92 ? -6.981 -10.705 -23.246 1.00 86.88 92 GLU A N 1
ATOM 752 C CA . GLU A 1 92 ? -7.227 -12.114 -22.939 1.00 86.88 92 GLU A CA 1
ATOM 753 C C . GLU A 1 92 ? -8.543 -12.304 -22.175 1.00 86.88 92 GLU A C 1
ATOM 755 O O . GLU A 1 92 ? -9.298 -13.229 -22.471 1.00 86.88 92 GLU A O 1
ATOM 760 N N . ALA A 1 93 ? -8.843 -11.405 -21.234 1.00 85.94 93 ALA A N 1
ATOM 761 C CA . ALA A 1 93 ? -10.121 -11.362 -20.530 1.00 85.94 93 ALA A CA 1
ATOM 762 C C . ALA A 1 93 ? -11.297 -11.217 -21.517 1.00 85.94 93 ALA A C 1
ATOM 764 O O . ALA A 1 93 ? -12.217 -12.037 -21.506 1.00 85.94 93 ALA A O 1
ATOM 765 N N . ALA A 1 94 ? -11.207 -10.259 -22.449 1.00 87.38 94 ALA A N 1
ATOM 766 C CA . ALA A 1 94 ? -12.200 -10.057 -23.505 1.00 87.38 94 ALA A CA 1
ATOM 767 C C . ALA A 1 94 ? -12.343 -11.289 -24.413 1.00 87.38 94 ALA A C 1
ATOM 769 O O . ALA A 1 94 ? -13.458 -11.696 -24.739 1.00 87.38 94 ALA A O 1
ATOM 770 N N . ARG A 1 95 ? -11.227 -11.935 -24.780 1.00 89.81 95 ARG A N 1
ATOM 771 C CA . ARG A 1 95 ? -11.243 -13.171 -25.573 1.00 89.81 95 ARG A CA 1
ATOM 772 C C . ARG A 1 95 ? -12.004 -14.287 -24.854 1.00 89.81 95 ARG A C 1
ATOM 774 O O . ARG A 1 95 ? -12.869 -14.913 -25.457 1.00 89.81 95 ARG A O 1
ATOM 781 N N . VAL A 1 96 ? -11.712 -14.531 -23.574 1.00 88.81 96 VAL A N 1
ATOM 782 C CA . VAL A 1 96 ? -12.396 -15.558 -22.763 1.00 88.81 96 VAL A CA 1
ATOM 783 C C . VAL A 1 96 ? -13.886 -15.241 -22.602 1.00 88.81 96 VAL A C 1
ATOM 785 O O . VAL A 1 96 ? -14.712 -16.146 -22.707 1.00 88.81 96 VAL A O 1
ATOM 788 N N . GLN A 1 97 ? -14.241 -13.969 -22.412 1.00 88.62 97 GLN A N 1
ATOM 789 C CA . GLN A 1 97 ? -15.635 -13.530 -22.347 1.00 88.62 97 GLN A CA 1
ATOM 790 C C . GLN A 1 97 ? -16.387 -13.806 -23.658 1.00 88.62 97 GLN A C 1
ATOM 792 O O . GLN A 1 97 ? -17.483 -14.358 -23.623 1.00 88.62 97 GLN A O 1
ATOM 797 N N . GLN A 1 98 ? -15.793 -13.497 -24.813 1.00 90.00 98 GLN A N 1
ATOM 798 C CA . GLN A 1 98 ? -16.392 -13.796 -26.120 1.00 90.00 98 GLN A CA 1
ATOM 799 C C . GLN A 1 98 ? -16.569 -15.304 -26.347 1.00 90.00 98 GLN A C 1
ATOM 801 O O . GLN A 1 98 ? -17.605 -15.740 -26.841 1.00 90.00 98 GLN A O 1
ATOM 806 N N . GLN A 1 99 ? -15.602 -16.126 -25.928 1.00 91.38 99 GLN A N 1
ATOM 807 C CA . GLN A 1 99 ? -15.742 -17.586 -25.992 1.00 91.38 99 GLN A CA 1
ATOM 808 C C . GLN A 1 99 ? -16.905 -18.102 -25.139 1.00 91.38 99 GLN A C 1
ATOM 810 O O . GLN A 1 99 ? -17.571 -19.056 -25.536 1.00 91.38 99 GLN A O 1
ATOM 815 N N . PHE A 1 100 ? -17.156 -17.474 -23.989 1.00 90.06 100 PHE A N 1
ATOM 816 C CA . PHE A 1 100 ? -18.290 -17.814 -23.138 1.00 90.06 100 PHE A CA 1
ATOM 817 C C . PHE A 1 100 ? -19.630 -17.408 -23.757 1.00 90.06 100 PHE A C 1
ATOM 819 O O . PHE A 1 100 ? -20.551 -18.216 -23.805 1.00 90.06 100 PHE A O 1
ATOM 826 N N . LEU A 1 101 ? -19.720 -16.195 -24.311 1.00 86.94 101 LEU A N 1
ATOM 827 C CA . LEU A 1 101 ? -20.918 -15.723 -25.015 1.00 86.94 101 LEU A CA 1
ATOM 828 C C . LEU A 1 101 ? -21.268 -16.594 -26.231 1.00 86.94 101 LEU A C 1
ATOM 830 O O . LEU A 1 101 ? -22.442 -16.821 -26.507 1.00 86.94 101 LEU A O 1
ATOM 834 N N . ASN A 1 102 ? -20.253 -17.123 -26.916 1.00 88.12 102 ASN A N 1
ATOM 835 C CA . ASN A 1 102 ? -20.411 -18.005 -28.073 1.00 88.12 102 ASN A CA 1
ATOM 836 C C . ASN A 1 102 ? -20.621 -19.488 -27.702 1.00 88.12 102 ASN A C 1
ATOM 838 O O . ASN A 1 102 ? -20.619 -20.333 -28.594 1.00 88.12 102 ASN A O 1
ATOM 842 N N . GLY A 1 103 ? -20.720 -19.839 -26.413 1.00 86.25 103 GLY A N 1
ATOM 843 C CA . GLY A 1 103 ? -20.922 -21.219 -25.944 1.00 86.25 103 GLY A CA 1
ATOM 844 C C . GLY A 1 103 ? -19.697 -22.143 -26.043 1.00 86.25 103 GLY A C 1
ATOM 845 O O . GLY A 1 103 ? -19.760 -23.297 -25.635 1.00 86.25 103 GLY A O 1
ATOM 846 N N . GLN A 1 104 ? -18.550 -21.652 -26.526 1.00 90.06 104 GLN A N 1
ATOM 847 C CA . GLN A 1 104 ? -17.296 -22.425 -26.594 1.00 90.06 104 GLN A CA 1
ATOM 848 C C . GLN A 1 104 ? -16.709 -22.702 -25.200 1.00 90.06 104 GLN A C 1
ATOM 850 O O . GLN A 1 104 ? -15.967 -23.662 -24.995 1.00 90.06 104 GLN A O 1
ATOM 855 N N . VAL A 1 105 ? -17.009 -21.820 -24.247 1.00 89.44 105 VAL A N 1
ATOM 856 C CA . VAL A 1 105 ? -16.772 -21.994 -22.814 1.00 89.44 105 VAL A CA 1
ATOM 857 C C . VAL A 1 105 ? -18.146 -21.979 -22.160 1.00 89.44 105 VAL A C 1
ATOM 859 O O . VAL A 1 105 ? -18.864 -21.000 -22.293 1.00 89.44 105 VAL A O 1
ATOM 862 N N . ASN A 1 106 ? -18.514 -23.033 -21.441 1.00 88.38 106 ASN A N 1
ATOM 863 C CA . ASN A 1 106 ? -19.819 -23.130 -20.773 1.00 88.38 106 ASN A CA 1
ATOM 864 C C . ASN A 1 106 ? -19.717 -22.966 -19.247 1.00 88.38 106 ASN A C 1
ATOM 866 O O . ASN A 1 106 ? -20.731 -22.887 -18.559 1.00 88.38 106 ASN A O 1
ATOM 870 N N . VAL A 1 107 ? -18.497 -22.836 -18.703 1.00 91.06 107 VAL A N 1
ATOM 871 C CA . VAL A 1 107 ? -18.264 -22.496 -17.293 1.00 91.06 107 VAL A CA 1
ATOM 872 C C . VAL A 1 107 ? -17.188 -21.418 -17.160 1.00 91.06 107 VAL A C 1
ATOM 874 O O . VAL A 1 107 ? -16.027 -21.623 -17.519 1.00 91.06 107 VAL A O 1
ATOM 877 N N . LEU A 1 108 ? -17.540 -20.284 -16.555 1.00 90.12 108 LEU A N 1
ATOM 878 C CA . LEU A 1 108 ? -16.573 -19.269 -16.137 1.00 90.12 108 LEU A CA 1
ATOM 879 C C . LEU A 1 108 ? -16.391 -19.268 -14.620 1.00 90.12 108 LEU A C 1
ATOM 881 O O . LEU A 1 108 ? -17.334 -19.092 -13.854 1.00 90.12 108 LEU A O 1
ATOM 885 N N . SER A 1 109 ? -15.143 -19.436 -14.184 1.00 89.75 109 SER A N 1
ATOM 886 C CA . SER A 1 109 ? -14.734 -19.260 -12.792 1.00 89.75 109 SER A CA 1
ATOM 887 C C . SER A 1 109 ? -14.253 -17.825 -12.586 1.00 89.75 109 SER A C 1
ATOM 889 O O . SER A 1 109 ? -13.089 -17.513 -12.856 1.00 89.75 109 SER A O 1
ATOM 891 N N . CYS A 1 110 ? -15.137 -16.959 -12.098 1.00 86.38 110 CYS A N 1
ATOM 892 C CA . CYS A 1 110 ? -14.865 -15.530 -11.951 1.00 86.38 110 CYS A CA 1
ATOM 893 C C . CYS A 1 110 ? -14.484 -15.133 -10.517 1.00 86.38 110 CYS A C 1
ATOM 895 O O . CYS A 1 110 ? -14.920 -15.748 -9.542 1.00 86.38 110 CYS A O 1
ATOM 897 N N . SER A 1 111 ? -13.692 -14.067 -10.387 1.00 81.88 111 SER A N 1
ATOM 898 C CA . SER A 1 111 ? -13.555 -13.325 -9.125 1.00 81.88 111 SER A CA 1
ATOM 899 C C . SER A 1 111 ? -14.626 -12.222 -9.033 1.00 81.88 111 SER A C 1
ATOM 901 O O . SER A 1 111 ? -15.661 -12.288 -9.693 1.00 81.88 111 SER A O 1
ATOM 903 N N . THR A 1 112 ? -14.384 -11.169 -8.248 1.00 73.38 112 THR A N 1
ATOM 904 C CA . THR A 1 112 ? -15.223 -9.954 -8.212 1.00 73.38 112 THR A CA 1
ATOM 905 C C . THR A 1 112 ? -15.313 -9.218 -9.558 1.00 73.38 112 THR A C 1
ATOM 907 O O . THR A 1 112 ? -16.117 -8.305 -9.695 1.00 73.38 112 THR A O 1
ATOM 910 N N . THR A 1 113 ? -14.543 -9.617 -10.576 1.00 73.25 113 THR A N 1
ATOM 911 C CA . THR A 1 113 ? -14.559 -9.016 -11.923 1.00 73.25 113 THR A CA 1
ATOM 912 C C . THR A 1 113 ? -15.908 -9.124 -12.631 1.00 73.25 113 THR A C 1
ATOM 914 O O . THR A 1 113 ? -16.189 -8.318 -13.504 1.00 73.25 113 THR A O 1
ATOM 917 N N . PHE A 1 114 ? -16.746 -10.095 -12.260 1.00 77.06 114 PHE A N 1
ATOM 918 C CA . PHE A 1 114 ? -18.104 -10.265 -12.800 1.00 77.06 114 PHE A CA 1
ATOM 919 C C . PHE A 1 114 ? -19.194 -9.762 -11.845 1.00 77.06 114 PHE A C 1
ATOM 921 O O . PHE A 1 114 ? -20.385 -9.837 -12.144 1.00 77.06 114 PHE A O 1
ATOM 928 N N . GLU A 1 115 ? -18.800 -9.248 -10.680 1.00 73.38 115 GLU A N 1
ATOM 929 C CA . GLU A 1 115 ? -19.729 -8.662 -9.721 1.00 73.38 115 GLU A CA 1
ATOM 930 C C . GLU A 1 115 ? -20.213 -7.290 -10.213 1.00 73.38 115 GLU A C 1
ATOM 932 O O . GLU A 1 115 ? -21.416 -7.031 -10.229 1.00 73.38 115 GLU A O 1
ATOM 937 N N . LEU A 1 116 ? -19.304 -6.475 -10.758 1.00 67.06 116 LEU A N 1
ATOM 938 C CA . LEU A 1 116 ? -19.554 -5.112 -11.236 1.00 67.06 116 LEU A CA 1
ATOM 939 C C . LEU A 1 116 ? -19.213 -4.970 -12.730 1.00 67.06 116 LEU A C 1
ATOM 941 O O . LEU A 1 116 ? -18.193 -5.469 -13.190 1.00 67.06 116 LEU A O 1
ATOM 945 N N . GLY A 1 117 ? -20.058 -4.260 -13.484 1.00 60.03 117 GLY A N 1
ATOM 946 C CA . GLY A 1 117 ? -19.666 -3.616 -14.750 1.00 60.03 117 GLY A CA 1
ATOM 947 C C . GLY A 1 117 ? -19.536 -4.467 -16.021 1.00 60.03 117 GLY A C 1
ATOM 948 O O . GLY A 1 117 ? -19.427 -3.882 -17.091 1.00 60.03 117 GLY A O 1
ATOM 949 N N . V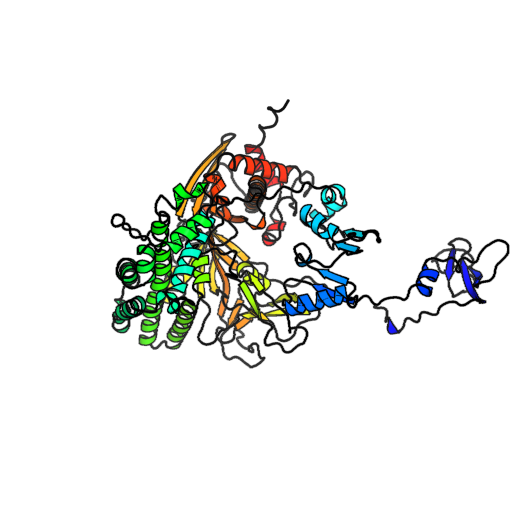AL A 1 118 ? -19.587 -5.802 -15.961 1.00 64.56 118 VAL A N 1
ATOM 950 C CA . VAL A 1 118 ? -19.553 -6.642 -17.177 1.00 64.56 118 VAL A CA 1
ATOM 951 C C . VAL A 1 118 ? -20.966 -7.088 -17.552 1.00 64.56 118 VAL A C 1
ATOM 953 O O . VAL A 1 118 ? -21.670 -7.688 -16.730 1.00 64.56 118 VAL A O 1
ATOM 956 N N . ASP A 1 119 ? -21.391 -6.780 -18.779 1.00 63.62 119 ASP A N 1
ATOM 957 C CA . ASP A 1 119 ? -22.596 -7.354 -19.374 1.00 63.62 119 ASP A CA 1
ATOM 958 C C . ASP A 1 119 ? -22.229 -8.649 -20.104 1.00 63.62 119 ASP A C 1
ATOM 960 O O . ASP A 1 119 ? -21.485 -8.660 -21.085 1.00 63.62 119 ASP A O 1
ATOM 964 N N . VAL A 1 120 ? -22.708 -9.761 -19.562 1.00 65.25 120 VAL A N 1
ATOM 965 C CA . VAL A 1 120 ? -22.521 -11.107 -20.116 1.00 65.25 120 VAL A CA 1
ATOM 966 C C . VAL A 1 120 ? -23.853 -11.670 -20.621 1.00 65.25 120 VAL A C 1
ATOM 968 O O . VAL A 1 120 ? -23.953 -12.857 -20.917 1.00 65.25 120 VAL A O 1
ATOM 971 N N . GLY A 1 121 ? -24.895 -10.833 -20.686 1.00 64.38 121 GLY A N 1
ATOM 972 C CA . GLY A 1 121 ? -26.268 -11.274 -20.873 1.00 64.38 121 GLY A CA 1
ATOM 973 C C . GLY A 1 121 ? -26.840 -11.962 -19.628 1.00 64.38 121 GLY A C 1
ATOM 974 O O . GLY A 1 121 ? -26.389 -11.766 -18.497 1.00 64.38 121 GLY A O 1
ATOM 975 N N . SER A 1 122 ? -27.891 -12.753 -19.830 1.00 64.56 122 SER A N 1
ATOM 976 C CA . SER A 1 122 ? -28.551 -13.525 -18.776 1.00 64.56 122 SER A CA 1
ATOM 977 C C . SER A 1 122 ? -27.851 -14.867 -18.568 1.00 64.56 122 SER A C 1
ATOM 979 O O . SER A 1 122 ? -27.867 -15.707 -19.469 1.00 64.56 122 SER A O 1
ATOM 981 N N . LEU A 1 123 ? -27.306 -15.109 -17.379 1.00 80.56 123 LEU A N 1
ATOM 982 C CA . LEU A 1 123 ? -26.892 -16.458 -17.005 1.00 80.56 123 LEU A CA 1
ATOM 983 C C . LEU A 1 123 ? -28.122 -17.276 -16.604 1.00 80.56 123 LEU A C 1
ATOM 985 O O . LEU A 1 123 ? -29.088 -16.737 -16.063 1.00 80.56 123 LEU A O 1
ATOM 989 N N . GLU A 1 124 ? -28.081 -18.583 -16.825 1.00 84.00 124 GLU A N 1
ATOM 990 C CA . GLU A 1 124 ? -29.090 -19.499 -16.279 1.00 84.00 124 GLU A CA 1
ATOM 991 C C . GLU A 1 124 ? -28.725 -19.906 -14.851 1.00 84.00 124 GLU A C 1
ATOM 993 O O . GLU A 1 124 ? -29.575 -19.940 -13.961 1.00 84.00 124 GLU A O 1
ATOM 998 N N . THR A 1 125 ? -27.430 -20.153 -14.620 1.00 88.69 125 THR A N 1
ATOM 999 C CA . THR A 1 125 ? -26.915 -20.696 -13.364 1.00 88.69 125 THR A CA 1
ATOM 1000 C C . THR A 1 125 ? -25.742 -19.889 -12.811 1.00 88.69 125 THR A C 1
ATOM 1002 O O . THR A 1 125 ? -24.815 -19.537 -13.541 1.00 88.69 125 THR A O 1
ATOM 1005 N N . VAL A 1 126 ? -25.745 -19.650 -11.496 1.00 91.06 126 VAL A N 1
ATOM 1006 C CA . VAL A 1 126 ? -24.626 -19.061 -10.745 1.00 91.06 126 VAL A CA 1
ATOM 1007 C C . VAL A 1 126 ? -24.229 -19.980 -9.590 1.00 91.06 126 VAL A C 1
ATOM 1009 O O . VAL A 1 126 ? -25.042 -20.323 -8.732 1.00 91.06 126 VAL A O 1
ATOM 1012 N N . PHE A 1 127 ? -22.943 -20.330 -9.534 1.00 92.94 127 PHE A N 1
ATOM 1013 C CA . PHE A 1 127 ? -22.349 -21.103 -8.444 1.00 92.94 127 PHE A CA 1
ATOM 1014 C C . PHE A 1 127 ? -21.465 -20.209 -7.569 1.00 92.94 127 PHE A C 1
ATOM 1016 O O . PHE A 1 127 ? -20.466 -19.657 -8.030 1.00 92.94 127 PHE A O 1
ATOM 1023 N N . LEU A 1 128 ? -21.795 -20.096 -6.284 1.00 91.69 128 LEU A N 1
ATOM 1024 C CA . LEU A 1 128 ? -21.002 -19.374 -5.293 1.00 91.69 128 LEU A CA 1
ATOM 1025 C C . LEU A 1 128 ? -20.202 -20.382 -4.460 1.00 91.69 128 LEU A C 1
ATOM 1027 O O . LEU A 1 128 ? -20.768 -21.158 -3.698 1.00 91.69 128 LEU A O 1
ATOM 1031 N N . ARG A 1 129 ? -18.870 -20.375 -4.591 1.00 89.19 129 ARG A N 1
ATOM 1032 C CA . ARG A 1 129 ? -17.965 -21.316 -3.892 1.00 89.19 129 ARG A CA 1
ATOM 1033 C C . ARG A 1 129 ? -17.959 -21.161 -2.362 1.00 89.19 129 ARG A C 1
ATOM 1035 O O . ARG A 1 129 ? -17.580 -22.089 -1.652 1.00 89.19 129 ARG A O 1
ATOM 1042 N N . ASN A 1 130 ? -18.283 -19.972 -1.882 1.00 87.06 130 ASN A N 1
ATOM 1043 C CA . ASN A 1 130 ? -18.376 -19.612 -0.475 1.00 87.06 130 ASN A CA 1
ATOM 1044 C C . ASN A 1 130 ? -19.477 -18.566 -0.320 1.00 87.06 130 ASN A C 1
ATOM 1046 O O . ASN A 1 130 ? -19.843 -17.900 -1.296 1.00 87.06 130 ASN A O 1
ATOM 1050 N N . VAL A 1 131 ? -19.957 -18.375 0.907 1.00 86.88 131 VAL A N 1
ATOM 1051 C CA . VAL A 1 131 ? -20.910 -17.297 1.187 1.00 86.88 131 VAL A CA 1
ATOM 1052 C C . VAL A 1 131 ? -20.222 -15.947 0.911 1.00 86.88 131 VAL A C 1
ATOM 1054 O O . VAL A 1 131 ? -19.114 -15.727 1.418 1.00 86.88 131 VAL A O 1
ATOM 1057 N N . PRO A 1 132 ? -20.804 -15.058 0.078 1.00 86.00 132 PRO A N 1
ATOM 1058 C CA . PRO A 1 132 ? -20.269 -13.718 -0.155 1.00 86.00 132 PRO A CA 1
ATOM 1059 C C . PRO A 1 132 ? -20.173 -12.901 1.144 1.00 86.00 132 PRO A C 1
ATOM 1061 O O . PRO A 1 132 ? -20.969 -13.140 2.047 1.00 86.00 132 PRO A O 1
ATOM 1064 N N . PRO A 1 133 ? -19.238 -11.936 1.250 1.00 75.56 133 PRO A N 1
ATOM 1065 C CA . PRO A 1 133 ? -18.996 -11.217 2.505 1.00 75.56 133 PRO A CA 1
ATOM 1066 C C . PRO A 1 133 ? -20.190 -10.398 3.011 1.00 75.56 133 PRO A C 1
ATOM 1068 O O . PRO A 1 133 ? -20.368 -10.260 4.217 1.00 75.56 133 PRO A O 1
ATOM 1071 N N . THR A 1 134 ? -20.992 -9.835 2.100 1.00 78.06 134 THR A N 1
ATOM 1072 C CA . THR A 1 134 ? -22.160 -9.011 2.441 1.00 78.06 134 THR A CA 1
ATOM 1073 C C . THR A 1 134 ? -23.386 -9.381 1.595 1.00 78.06 134 THR A C 1
ATOM 1075 O O . THR A 1 134 ? -23.230 -9.935 0.497 1.00 78.06 134 THR A O 1
ATOM 1078 N N . PRO A 1 135 ? -24.608 -9.034 2.053 1.00 84.12 135 PRO A N 1
ATOM 1079 C CA . PRO A 1 135 ? -25.834 -9.187 1.264 1.00 84.12 135 PRO A CA 1
ATOM 1080 C C . PRO A 1 135 ? -25.776 -8.481 -0.098 1.00 84.12 135 PRO A C 1
ATOM 1082 O O . PRO A 1 135 ? -26.239 -9.030 -1.096 1.00 84.12 135 PRO A O 1
ATOM 1085 N N . ALA A 1 136 ? -25.133 -7.309 -0.178 1.00 82.69 136 ALA A N 1
ATOM 1086 C CA . ALA A 1 136 ? -24.957 -6.583 -1.436 1.00 82.69 136 ALA A CA 1
ATOM 1087 C C . ALA A 1 136 ? -24.153 -7.405 -2.456 1.00 82.69 136 ALA A C 1
ATOM 1089 O O . ALA A 1 136 ? -24.584 -7.559 -3.600 1.00 82.69 136 ALA A O 1
ATOM 1090 N N . ASN A 1 137 ? -23.036 -8.012 -2.026 1.00 84.81 137 ASN A N 1
ATOM 1091 C CA . ASN A 1 137 ? -22.239 -8.886 -2.894 1.00 84.81 137 ASN A CA 1
ATOM 1092 C C . ASN A 1 137 ? -23.047 -10.117 -3.333 1.00 84.81 137 ASN A C 1
ATOM 1094 O O . ASN A 1 137 ? -22.928 -10.576 -4.469 1.00 84.81 137 ASN A O 1
ATOM 1098 N N . TYR A 1 138 ? -23.861 -10.674 -2.429 1.00 88.94 138 TYR A N 1
ATOM 1099 C CA . TYR A 1 138 ? -24.723 -11.810 -2.741 1.00 88.94 138 TYR A CA 1
ATOM 1100 C C . TYR A 1 138 ? -25.732 -11.461 -3.833 1.00 88.94 138 TYR A C 1
ATOM 1102 O O . TYR A 1 138 ? -25.773 -12.147 -4.850 1.00 88.94 138 TYR A O 1
ATOM 1110 N N . ILE A 1 139 ? -26.480 -10.368 -3.668 1.00 86.62 139 ILE A N 1
ATOM 1111 C CA . ILE A 1 139 ? -27.503 -9.929 -4.624 1.00 86.62 139 ILE A CA 1
ATOM 1112 C C . ILE A 1 139 ? -26.880 -9.580 -5.980 1.00 86.62 139 ILE A C 1
ATOM 1114 O O . ILE A 1 139 ? -27.401 -10.002 -7.011 1.00 86.62 139 ILE A O 1
ATOM 1118 N N . GLN A 1 140 ? -25.734 -8.891 -6.006 1.00 85.00 140 GLN A N 1
ATOM 1119 C CA . GLN A 1 140 ? -25.045 -8.558 -7.259 1.00 85.00 140 GLN A CA 1
ATOM 1120 C C . GLN A 1 140 ? -24.588 -9.801 -8.033 1.00 85.00 140 GLN A C 1
ATOM 1122 O O . GLN A 1 140 ? -24.679 -9.825 -9.260 1.00 85.00 140 GLN A O 1
ATOM 1127 N N . ARG A 1 141 ? -24.120 -10.846 -7.336 1.00 87.44 141 ARG A N 1
ATOM 1128 C CA . ARG A 1 141 ? -23.686 -12.101 -7.970 1.00 87.44 141 ARG A CA 1
ATOM 1129 C C . ARG A 1 141 ? -24.866 -12.992 -8.354 1.00 87.44 141 ARG A C 1
ATOM 1131 O O . ARG A 1 141 ? -24.904 -13.492 -9.473 1.00 87.44 141 ARG A O 1
ATOM 1138 N N . ALA A 1 142 ? -25.828 -13.179 -7.453 1.00 87.44 142 ALA A N 1
ATOM 1139 C CA . ALA A 1 142 ? -27.018 -13.997 -7.681 1.00 87.44 142 ALA A CA 1
ATOM 1140 C C . ALA A 1 142 ? -27.908 -13.406 -8.787 1.00 87.44 142 ALA A C 1
ATOM 1142 O O . ALA A 1 142 ? -28.383 -14.143 -9.646 1.00 87.44 142 ALA A O 1
ATOM 1143 N N . GLY A 1 143 ? -28.043 -12.076 -8.841 1.00 82.00 143 GLY A N 1
ATOM 1144 C CA . GLY A 1 143 ? -28.804 -11.345 -9.864 1.00 82.00 143 GLY A CA 1
ATOM 1145 C C . GLY A 1 143 ? -28.199 -11.370 -11.275 1.00 82.00 143 GLY A C 1
ATOM 1146 O O . GLY A 1 143 ? -28.725 -10.727 -12.188 1.00 82.00 143 GLY A O 1
ATOM 1147 N N . ARG A 1 144 ? -27.084 -12.089 -11.474 1.00 81.62 144 ARG A N 1
ATOM 1148 C CA . ARG A 1 144 ? -26.575 -12.434 -12.810 1.00 81.62 144 ARG A CA 1
ATOM 1149 C C . ARG A 1 144 ? -27.349 -13.591 -13.440 1.00 81.62 144 ARG A C 1
ATOM 1151 O O . ARG A 1 144 ? -27.392 -13.672 -14.667 1.00 81.62 144 ARG A O 1
ATOM 1158 N N . ALA A 1 145 ? -27.970 -14.446 -12.627 1.00 83.12 145 ALA A N 1
ATOM 1159 C CA . ALA A 1 145 ? -28.872 -15.482 -13.110 1.00 83.12 145 ALA A CA 1
ATOM 1160 C C . ALA A 1 145 ? -30.269 -14.906 -13.415 1.00 83.12 145 ALA A C 1
ATOM 1162 O O . ALA A 1 145 ? -30.718 -13.979 -12.743 1.00 83.12 145 ALA A O 1
ATOM 1163 N N . GLY A 1 146 ? -30.981 -15.472 -14.395 1.00 72.94 146 GLY A N 1
ATOM 1164 C CA . GLY A 1 146 ? -32.434 -15.295 -14.520 1.00 72.94 146 GLY A CA 1
ATOM 1165 C C . GLY A 1 146 ? -32.940 -14.043 -15.233 1.00 72.94 146 GLY A C 1
ATOM 1166 O O . GLY A 1 146 ? -34.084 -13.661 -15.019 1.00 72.94 146 GLY A O 1
ATOM 1167 N N . ARG A 1 147 ? -32.128 -13.379 -16.068 1.00 65.50 147 ARG A N 1
ATOM 1168 C CA . ARG A 1 147 ? -32.563 -12.158 -16.785 1.00 65.50 147 ARG A CA 1
ATOM 1169 C C . ARG A 1 147 ? -33.403 -12.412 -18.053 1.00 65.50 147 ARG A C 1
ATOM 1171 O O . ARG A 1 147 ? -33.944 -11.459 -18.603 1.00 65.50 147 ARG A O 1
ATOM 1178 N N . ARG A 1 148 ? -33.523 -13.659 -18.532 1.00 61.56 148 ARG A N 1
ATOM 1179 C CA . ARG A 1 148 ? -34.389 -14.037 -19.670 1.00 61.56 148 ARG A CA 1
ATOM 1180 C C . ARG A 1 148 ? -35.698 -14.642 -19.165 1.00 61.56 148 ARG A C 1
ATOM 1182 O O . ARG A 1 148 ? -35.684 -15.472 -18.265 1.00 61.56 148 ARG A O 1
ATOM 1189 N N . LEU A 1 149 ? -36.811 -14.278 -19.807 1.00 58.25 149 LEU A N 1
ATOM 1190 C CA . LEU A 1 149 ? -38.166 -14.766 -19.495 1.00 58.25 149 LEU A CA 1
ATOM 1191 C C . LEU A 1 149 ? -38.344 -16.287 -19.691 1.00 58.25 149 LEU A C 1
ATOM 1193 O O . LEU A 1 149 ? -39.333 -16.846 -19.232 1.00 58.25 149 LEU A O 1
ATOM 1197 N N . SER A 1 150 ? -37.410 -16.954 -20.377 1.00 59.91 150 SER A N 1
ATOM 1198 C CA . SER A 1 150 ? -37.544 -18.339 -20.844 1.00 59.91 150 SER A CA 1
ATOM 1199 C C . SER A 1 150 ? -36.854 -19.401 -19.977 1.00 59.91 150 SER A C 1
ATOM 1201 O O . SER A 1 150 ? -36.979 -20.581 -20.288 1.00 59.91 150 SER A O 1
ATOM 1203 N N . SER A 1 151 ? -36.114 -19.031 -18.924 1.00 66.56 151 SER A N 1
ATOM 1204 C CA . SER A 1 151 ? -35.315 -19.982 -18.127 1.00 66.56 151 SER A CA 1
ATOM 1205 C C . SER A 1 151 ? -35.401 -19.693 -16.628 1.00 66.56 151 SER A C 1
ATOM 1207 O O . SER A 1 151 ? -35.184 -18.557 -16.201 1.00 66.56 151 SER A O 1
ATOM 1209 N N . THR A 1 152 ? -35.651 -20.719 -15.813 1.00 77.12 152 THR A N 1
ATOM 1210 C CA . THR A 1 152 ? -35.612 -20.603 -14.349 1.00 77.12 152 THR A CA 1
ATOM 1211 C C . THR A 1 152 ? -34.181 -20.347 -13.874 1.00 77.12 152 THR A C 1
ATOM 1213 O O . THR A 1 152 ? -33.268 -21.103 -14.195 1.00 77.12 152 THR A O 1
ATOM 1216 N N . ALA A 1 153 ? -33.984 -19.289 -13.089 1.00 83.69 153 ALA A N 1
ATOM 1217 C CA . ALA A 1 153 ? -32.690 -18.960 -12.504 1.00 83.69 153 ALA A CA 1
ATOM 1218 C C . ALA A 1 153 ? -32.301 -19.981 -11.426 1.00 83.69 153 ALA A C 1
ATOM 1220 O O . ALA A 1 153 ? -33.083 -20.224 -10.503 1.00 83.69 153 ALA A O 1
ATOM 1221 N N . TYR A 1 154 ? -31.083 -20.519 -11.489 1.00 89.75 154 TYR A N 1
ATOM 1222 C CA . TYR A 1 154 ? -30.551 -21.395 -10.446 1.00 89.75 154 TYR A CA 1
ATOM 1223 C C . TYR A 1 154 ? -29.321 -20.773 -9.778 1.00 89.75 154 TYR A C 1
ATOM 1225 O O . TYR A 1 154 ? -28.313 -20.484 -10.422 1.00 89.75 154 TYR A O 1
ATOM 1233 N N . VAL A 1 155 ? -29.389 -20.564 -8.462 1.00 90.88 155 VAL A N 1
ATOM 1234 C CA . VAL A 1 155 ? -28.273 -20.031 -7.669 1.00 90.88 155 VAL A CA 1
ATOM 1235 C C . VAL A 1 155 ? -27.943 -21.015 -6.558 1.00 90.88 155 VAL A C 1
ATOM 1237 O O . VAL A 1 155 ? -28.772 -21.278 -5.688 1.00 90.88 155 VAL A O 1
ATOM 1240 N N . LEU A 1 156 ? -26.716 -21.534 -6.563 1.00 93.62 156 LEU A N 1
ATOM 1241 C CA . LEU A 1 156 ? -26.230 -22.461 -5.544 1.00 93.62 156 LEU A CA 1
ATOM 1242 C C . LEU A 1 156 ? -25.069 -21.842 -4.769 1.00 93.62 156 LEU A C 1
ATOM 1244 O O . LEU A 1 156 ? -24.021 -21.538 -5.340 1.00 93.62 156 LEU A O 1
ATOM 1248 N N . THR A 1 157 ? -25.231 -21.727 -3.451 1.00 93.62 157 THR A N 1
ATOM 1249 C CA . THR A 1 157 ? -24.168 -21.297 -2.536 1.00 93.62 157 THR A CA 1
ATOM 1250 C C . THR A 1 157 ? -23.602 -22.485 -1.785 1.00 93.62 157 THR A C 1
ATOM 1252 O O . THR A 1 157 ? -24.296 -23.123 -0.997 1.00 93.62 157 THR A O 1
ATOM 1255 N N . PHE A 1 158 ? -22.320 -22.759 -1.992 1.00 93.06 158 PHE A N 1
ATOM 1256 C CA . PHE A 1 158 ? -21.581 -23.740 -1.217 1.00 93.06 158 PHE A CA 1
ATOM 1257 C C . PHE A 1 158 ? -21.018 -23.081 0.046 1.00 93.06 158 PHE A C 1
ATOM 1259 O O . PHE A 1 158 ? -20.249 -22.128 -0.044 1.00 93.06 158 PHE A O 1
ATOM 1266 N N . CYS A 1 159 ? -21.388 -23.577 1.228 1.00 89.25 159 CYS A N 1
ATOM 1267 C CA . CYS A 1 159 ? -20.893 -23.059 2.505 1.00 89.25 159 CYS A CA 1
ATOM 1268 C C . CYS A 1 159 ? -19.680 -23.867 2.979 1.00 89.25 159 CYS A C 1
ATOM 1270 O O . CYS A 1 159 ? -19.768 -25.073 3.215 1.00 89.25 159 CYS A O 1
ATOM 1272 N N . LEU A 1 160 ? -18.538 -23.204 3.161 1.00 80.62 160 LEU A N 1
ATOM 1273 C CA . LEU A 1 160 ? -17.351 -23.824 3.750 1.00 80.62 160 LEU A CA 1
ATOM 1274 C C . LEU A 1 160 ? -17.535 -24.035 5.263 1.00 80.62 160 LEU A C 1
ATOM 1276 O O . LEU A 1 160 ? -18.354 -23.389 5.908 1.00 80.62 160 LEU A O 1
ATOM 1280 N N . ARG A 1 161 ? -16.702 -24.884 5.881 1.00 79.06 161 ARG A N 1
ATOM 1281 C CA . ARG A 1 161 ? -16.656 -25.064 7.351 1.00 79.06 161 ARG A CA 1
ATOM 1282 C C . ARG A 1 161 ? -15.965 -23.894 8.071 1.00 79.06 161 ARG A C 1
ATOM 1284 O O . ARG A 1 161 ? -15.106 -24.094 8.923 1.00 79.06 161 ARG A O 1
ATOM 1291 N N . ARG A 1 162 ? -16.287 -22.664 7.678 1.00 67.19 162 ARG A N 1
ATOM 1292 C CA . ARG A 1 162 ? -15.798 -21.423 8.288 1.00 67.19 162 ARG A CA 1
ATOM 1293 C C . ARG A 1 162 ? -16.936 -20.791 9.072 1.00 67.19 162 ARG A C 1
ATOM 1295 O O . ARG A 1 162 ? -18.084 -20.889 8.660 1.00 67.19 162 ARG A O 1
ATOM 1302 N N . SER A 1 163 ? -16.624 -20.099 10.161 1.00 63.91 163 SER A N 1
ATOM 1303 C CA . SER A 1 163 ? -17.634 -19.510 11.050 1.00 63.91 163 SER A CA 1
ATOM 1304 C C . SER A 1 163 ? -18.626 -18.584 10.329 1.00 63.91 163 SER A C 1
ATOM 1306 O O . SER A 1 163 ? -19.815 -18.621 10.626 1.00 63.91 163 SER A O 1
ATOM 1308 N N . HIS A 1 164 ? -18.156 -17.792 9.357 1.00 72.25 164 HIS A N 1
ATOM 1309 C CA . HIS A 1 164 ? -19.009 -16.942 8.517 1.00 72.25 164 HIS A CA 1
ATOM 1310 C C . HIS A 1 164 ? -20.013 -17.764 7.693 1.00 72.25 164 HIS A C 1
ATOM 1312 O O . HIS A 1 164 ? -21.221 -17.563 7.788 1.00 72.25 164 HIS A O 1
ATOM 1318 N N . ASP A 1 165 ? -19.513 -18.734 6.933 1.00 83.00 165 ASP A N 1
ATOM 1319 C CA . ASP A 1 165 ? -20.328 -19.578 6.062 1.00 83.00 165 ASP A CA 1
ATOM 1320 C C . ASP A 1 165 ? -21.312 -20.440 6.863 1.00 83.00 165 ASP A C 1
ATOM 1322 O O . ASP A 1 165 ? -22.465 -20.575 6.470 1.00 83.00 165 ASP A O 1
ATOM 1326 N N . LEU A 1 166 ? -20.897 -20.964 8.022 1.00 81.31 166 LEU A N 1
ATOM 1327 C CA . LEU A 1 166 ? -21.762 -21.739 8.915 1.00 81.31 166 LEU A CA 1
ATOM 1328 C C . LEU A 1 166 ? -22.903 -20.896 9.501 1.00 81.31 166 LEU A C 1
ATOM 1330 O O . LEU A 1 166 ? -24.027 -21.386 9.580 1.00 81.31 166 LEU A O 1
ATOM 1334 N N . LYS A 1 167 ? -22.649 -19.629 9.856 1.00 77.06 167 LYS A N 1
ATOM 1335 C CA . LYS A 1 167 ? -23.690 -18.698 10.326 1.00 77.06 167 LYS A CA 1
ATOM 1336 C C . LYS A 1 167 ? -24.791 -18.531 9.276 1.00 77.06 167 LYS A C 1
ATOM 1338 O O . LYS A 1 167 ? -25.974 -18.614 9.597 1.00 77.06 167 LYS A O 1
ATOM 1343 N N . HIS A 1 168 ? -24.404 -18.324 8.020 1.00 84.19 168 HIS A N 1
ATOM 1344 C CA . HIS A 1 168 ? -25.352 -18.161 6.918 1.00 84.19 168 HIS A CA 1
ATOM 1345 C C . HIS A 1 168 ? -25.935 -19.487 6.424 1.00 84.19 168 HIS A C 1
ATOM 1347 O O . HIS A 1 168 ? -27.042 -19.499 5.909 1.00 84.19 168 HIS A O 1
ATOM 1353 N N . PHE A 1 169 ? -25.254 -20.613 6.632 1.00 89.12 169 PHE A N 1
ATOM 1354 C CA . PHE A 1 169 ? -25.832 -21.935 6.403 1.00 89.12 169 PHE A CA 1
ATOM 1355 C C . PHE A 1 169 ? -26.971 -22.235 7.390 1.00 89.12 169 PHE A C 1
ATOM 1357 O O . PHE A 1 169 ? -27.998 -22.773 6.994 1.00 89.12 169 PHE A O 1
ATOM 1364 N N . GLN A 1 170 ? -26.812 -21.854 8.663 1.00 85.94 170 GLN A N 1
ATOM 1365 C CA . GLN A 1 170 ? -27.846 -22.012 9.694 1.00 85.94 170 GLN A CA 1
ATOM 1366 C C . GLN A 1 170 ? -29.042 -21.073 9.486 1.00 85.94 170 GLN A C 1
ATOM 1368 O O . GLN A 1 170 ? -30.170 -21.443 9.797 1.00 85.94 170 GLN A O 1
ATOM 1373 N N . ASN A 1 171 ? -28.805 -19.864 8.967 1.00 84.38 171 ASN A N 1
ATOM 1374 C CA . ASN A 1 171 ? -29.850 -18.892 8.647 1.00 84.38 171 ASN A CA 1
ATOM 1375 C C . ASN A 1 171 ? -29.611 -18.255 7.261 1.00 84.38 171 ASN A C 1
ATOM 1377 O O . ASN A 1 171 ? -29.105 -17.127 7.175 1.00 84.38 171 ASN A O 1
ATOM 1381 N N . PRO A 1 172 ? -29.973 -18.953 6.167 1.00 88.75 172 PRO A N 1
ATOM 1382 C CA . PRO A 1 172 ? -29.720 -18.476 4.806 1.00 88.75 172 PRO A CA 1
ATOM 1383 C C . PRO A 1 172 ? -30.560 -17.250 4.442 1.00 88.75 172 PRO A C 1
ATOM 1385 O O . PRO A 1 172 ? -30.128 -16.421 3.643 1.00 88.75 172 PRO A O 1
ATOM 1388 N N . VAL A 1 173 ? -31.723 -17.065 5.074 1.00 89.06 173 VAL A N 1
ATOM 1389 C CA . VAL A 1 173 ? -32.600 -15.912 4.815 1.00 89.06 173 VAL A CA 1
ATOM 1390 C C . VAL A 1 173 ? -31.887 -14.593 5.123 1.00 89.06 173 VAL A C 1
ATOM 1392 O O . VAL A 1 173 ? -32.098 -13.609 4.420 1.00 89.06 173 VAL A O 1
ATOM 1395 N N . ALA A 1 174 ? -30.987 -14.569 6.110 1.00 81.56 174 ALA A N 1
ATOM 1396 C CA . ALA A 1 174 ? -30.269 -13.357 6.494 1.00 81.56 174 ALA A CA 1
ATOM 1397 C C . ALA A 1 174 ? -29.333 -12.810 5.402 1.00 81.56 174 ALA A C 1
ATOM 1399 O O . ALA A 1 174 ? -29.205 -11.596 5.292 1.00 81.56 174 ALA A O 1
ATOM 1400 N N . ILE A 1 175 ? -28.680 -13.664 4.598 1.00 85.62 175 ILE A N 1
ATOM 1401 C CA . ILE A 1 175 ? -27.816 -13.186 3.498 1.00 85.62 175 ILE A CA 1
ATOM 1402 C C . ILE A 1 175 ? -28.630 -12.829 2.250 1.00 85.62 175 ILE A C 1
ATOM 1404 O O . ILE A 1 175 ? -28.255 -11.918 1.522 1.00 85.62 175 ILE A O 1
ATOM 1408 N N . ILE A 1 176 ? -29.759 -13.515 2.031 1.00 87.75 176 ILE A N 1
ATOM 1409 C CA . ILE A 1 176 ? -30.636 -13.303 0.870 1.00 87.75 176 ILE A CA 1
ATOM 1410 C C . ILE A 1 176 ? -31.459 -12.019 1.033 1.00 87.75 176 ILE A C 1
ATOM 1412 O O . ILE A 1 176 ? -31.539 -11.220 0.108 1.00 87.75 176 ILE A O 1
ATOM 1416 N N . LYS A 1 177 ? -32.065 -11.815 2.211 1.00 84.31 177 LYS A N 1
ATOM 1417 C CA . LYS A 1 177 ? -32.879 -10.632 2.532 1.00 84.31 177 LYS A CA 1
ATOM 1418 C C . LYS A 1 177 ? -32.042 -9.448 3.026 1.00 84.31 177 LYS A C 1
ATOM 1420 O O . LYS A 1 177 ? -32.560 -8.341 3.075 1.00 84.31 177 LYS A O 1
ATOM 1425 N N . GLY A 1 178 ? -30.810 -9.707 3.472 1.00 75.31 178 GLY A N 1
ATOM 1426 C CA . GLY A 1 178 ? -30.039 -8.820 4.343 1.00 75.31 178 GLY A CA 1
ATOM 1427 C C . GLY A 1 178 ? -30.045 -7.350 3.930 1.00 75.31 178 GLY A C 1
ATOM 1428 O O . GLY A 1 178 ? -30.017 -7.020 2.748 1.00 75.31 178 GLY A O 1
ATOM 1429 N N . GLU A 1 179 ? -30.072 -6.469 4.926 1.00 72.38 179 GLU A N 1
ATOM 1430 C CA . GLU A 1 179 ? -30.130 -5.025 4.709 1.00 72.38 179 GLU A CA 1
ATOM 1431 C C . GLU A 1 179 ? -28.882 -4.531 3.972 1.00 72.38 179 GLU A C 1
ATOM 1433 O O . GLU A 1 179 ? -27.752 -4.668 4.448 1.00 72.38 179 GLU A O 1
ATOM 1438 N N . ILE A 1 180 ? -29.096 -3.935 2.800 1.00 76.38 180 ILE A N 1
ATOM 1439 C CA . ILE A 1 180 ? -28.061 -3.197 2.086 1.00 76.38 180 ILE A CA 1
ATOM 1440 C C . ILE A 1 180 ? -28.087 -1.771 2.628 1.00 76.38 180 ILE A C 1
ATOM 1442 O O . ILE A 1 180 ? -29.018 -1.014 2.356 1.00 76.38 180 ILE A O 1
ATOM 1446 N N . ARG A 1 181 ? -27.060 -1.398 3.397 1.00 68.75 181 ARG A N 1
ATOM 1447 C CA . ARG A 1 181 ? -26.872 -0.003 3.805 1.00 68.75 181 ARG A CA 1
ATOM 1448 C C . ARG A 1 181 ? -26.558 0.833 2.564 1.00 68.75 181 ARG A C 1
ATOM 1450 O O . ARG A 1 181 ? -25.709 0.455 1.757 1.00 68.75 181 ARG A O 1
ATOM 1457 N N . VAL A 1 182 ? -27.242 1.964 2.412 1.00 76.62 182 VAL A N 1
ATOM 1458 C CA . VAL A 1 182 ? -26.976 2.907 1.318 1.00 76.62 182 VAL A CA 1
ATOM 1459 C C . VAL A 1 182 ? -25.566 3.470 1.509 1.00 76.62 182 VAL A C 1
ATOM 1461 O O . VAL A 1 182 ? -25.288 3.969 2.598 1.00 76.62 182 VAL A O 1
ATOM 1464 N N . PRO A 1 183 ? -24.660 3.390 0.519 1.00 72.00 183 PRO A N 1
ATOM 1465 C CA . PRO A 1 183 ? -23.317 3.941 0.661 1.00 72.00 183 PRO A CA 1
ATOM 1466 C C . PRO A 1 183 ? -23.387 5.462 0.834 1.00 72.00 183 PRO A C 1
ATOM 1468 O O . PRO A 1 183 ? -24.087 6.149 0.089 1.00 72.00 183 PRO A O 1
ATOM 1471 N N . ARG A 1 184 ? -22.652 5.999 1.814 1.00 73.12 184 ARG A N 1
ATOM 1472 C CA . ARG A 1 184 ? -22.561 7.445 2.039 1.00 73.12 184 ARG A CA 1
ATOM 1473 C C . ARG A 1 184 ? -21.388 8.001 1.237 1.00 73.12 184 ARG A C 1
ATOM 1475 O O . ARG A 1 184 ? -20.237 7.717 1.550 1.00 73.12 184 ARG A O 1
ATOM 1482 N N . VAL A 1 185 ? -21.674 8.812 0.222 1.00 74.25 185 VAL A N 1
ATOM 1483 C CA . VAL A 1 185 ? -20.646 9.547 -0.528 1.00 74.25 185 VAL A CA 1
ATOM 1484 C C . VAL A 1 185 ? -20.590 10.970 0.011 1.00 74.25 185 VAL A C 1
ATOM 1486 O O . VAL A 1 185 ? -21.595 11.675 0.004 1.00 74.25 185 VAL A O 1
ATOM 1489 N N . SER A 1 186 ? -19.422 11.388 0.499 1.00 74.69 186 SER A N 1
ATOM 1490 C CA . SER A 1 186 ? -19.186 12.777 0.893 1.00 74.69 186 SER A CA 1
ATOM 1491 C C . SER A 1 186 ? -18.444 13.500 -0.222 1.00 74.69 186 SER A C 1
ATOM 1493 O O . SER A 1 186 ? -17.293 13.174 -0.509 1.00 74.69 186 SER A O 1
ATOM 1495 N N . ILE A 1 187 ? -19.100 14.483 -0.834 1.00 81.50 187 ILE A N 1
ATOM 1496 C CA . ILE A 1 187 ? -18.479 15.377 -1.823 1.00 81.50 187 ILE A CA 1
ATOM 1497 C C . ILE A 1 187 ? -17.781 16.573 -1.167 1.00 81.50 187 ILE A C 1
ATOM 1499 O O . ILE A 1 187 ? -16.991 17.248 -1.810 1.00 81.50 187 ILE A O 1
ATOM 1503 N N . VAL A 1 188 ? -18.020 16.803 0.127 1.00 84.00 188 VAL A N 1
ATOM 1504 C CA . VAL A 1 188 ? -17.482 17.941 0.891 1.00 84.00 188 VAL A CA 1
ATOM 1505 C C . VAL A 1 188 ? -16.174 17.610 1.617 1.00 84.00 188 VAL A C 1
ATOM 1507 O O . VAL A 1 188 ? -15.767 18.313 2.533 1.00 84.00 188 VAL A O 1
ATOM 1510 N N . ASN A 1 189 ? -15.506 16.515 1.242 1.00 81.81 189 ASN A N 1
ATOM 1511 C CA . ASN A 1 189 ? -14.214 16.163 1.820 1.00 81.81 189 ASN A CA 1
ATOM 1512 C C . ASN A 1 189 ? -13.127 17.095 1.269 1.00 81.81 189 ASN A C 1
ATOM 1514 O O . ASN A 1 189 ? -12.533 16.832 0.221 1.00 81.81 189 ASN A O 1
ATOM 1518 N N . GLU A 1 190 ? -12.867 18.167 2.010 1.00 83.62 190 GLU A N 1
ATOM 1519 C CA . GLU A 1 190 ? -11.888 19.212 1.711 1.00 83.62 190 GLU A CA 1
ATOM 1520 C C . GLU A 1 190 ? -10.528 18.642 1.270 1.00 83.62 190 GLU A C 1
ATOM 1522 O O . GLU A 1 190 ? -9.949 19.073 0.275 1.00 83.62 190 GLU A O 1
ATOM 1527 N N . LYS A 1 191 ? -10.038 17.593 1.941 1.00 81.56 191 LYS A N 1
ATOM 1528 C CA . LYS A 1 191 ? -8.743 16.970 1.643 1.00 81.56 191 LYS A CA 1
ATOM 1529 C C . LYS A 1 191 ? -8.704 16.298 0.271 1.00 81.56 191 LYS A C 1
ATOM 1531 O O . LYS A 1 191 ? -7.680 16.342 -0.414 1.00 81.56 191 LYS A O 1
ATOM 1536 N N . ILE A 1 192 ? -9.797 15.648 -0.124 1.00 85.12 192 ILE A N 1
ATOM 1537 C CA . ILE A 1 192 ? -9.925 15.054 -1.459 1.00 85.12 192 ILE A CA 1
ATOM 1538 C C . ILE A 1 192 ? -10.046 16.173 -2.495 1.00 85.12 192 ILE A C 1
ATOM 1540 O O . ILE A 1 192 ? -9.308 16.165 -3.479 1.00 85.12 192 ILE A O 1
ATOM 1544 N N . VAL A 1 193 ? -10.904 17.163 -2.237 1.00 89.31 193 VAL A N 1
ATOM 1545 C CA . VAL A 1 193 ? -11.136 18.307 -3.131 1.00 89.31 193 VAL A CA 1
ATOM 1546 C C . VAL A 1 193 ? -9.838 19.068 -3.408 1.00 89.31 193 VAL A C 1
ATOM 1548 O O . VAL A 1 193 ? -9.487 19.249 -4.571 1.00 89.31 193 VAL A O 1
ATOM 1551 N N . ARG A 1 194 ? -9.042 19.398 -2.383 1.00 89.31 194 ARG A N 1
ATOM 1552 C CA . ARG A 1 194 ? -7.730 20.056 -2.538 1.00 89.31 194 ARG A CA 1
ATOM 1553 C C . ARG A 1 194 ? -6.791 19.307 -3.483 1.00 89.31 194 ARG A C 1
ATOM 1555 O O . ARG A 1 194 ? -6.146 19.915 -4.329 1.00 89.31 194 ARG A O 1
ATOM 1562 N N . ARG A 1 195 ? -6.737 17.976 -3.410 1.00 89.81 195 ARG A N 1
ATOM 1563 C CA . ARG A 1 195 ? -5.905 17.169 -4.323 1.00 89.81 195 ARG A CA 1
ATOM 1564 C C . ARG A 1 195 ? -6.382 17.246 -5.773 1.00 89.81 195 ARG A C 1
ATOM 1566 O O . ARG A 1 195 ? -5.562 17.244 -6.693 1.00 89.81 195 ARG A O 1
ATOM 1573 N N . HIS A 1 196 ? -7.693 17.317 -5.993 1.00 91.12 196 HIS A N 1
ATOM 1574 C CA . HIS A 1 196 ? -8.250 17.537 -7.327 1.00 91.12 196 HIS A CA 1
ATOM 1575 C C . HIS A 1 196 ? -7.947 18.950 -7.840 1.00 91.12 196 HIS A C 1
ATOM 1577 O O . HIS A 1 196 ? -7.513 19.080 -8.982 1.00 91.12 196 HIS A O 1
ATOM 1583 N N . ILE A 1 197 ? -8.043 19.972 -6.984 1.00 93.31 197 ILE A N 1
ATOM 1584 C CA . ILE A 1 197 ? -7.616 21.347 -7.291 1.00 93.31 197 ILE A CA 1
ATOM 1585 C C . ILE A 1 197 ? -6.147 21.376 -7.729 1.00 93.31 197 ILE A C 1
ATOM 1587 O O . ILE A 1 197 ? -5.823 21.897 -8.795 1.00 93.31 197 ILE A O 1
ATOM 1591 N N . HIS A 1 198 ? -5.254 20.733 -6.969 1.00 94.00 198 HIS A N 1
ATOM 1592 C CA . HIS A 1 198 ? -3.846 20.628 -7.352 1.00 94.00 198 HIS A CA 1
ATOM 1593 C C . HIS A 1 198 ? -3.682 19.927 -8.706 1.00 94.00 198 HIS A C 1
ATOM 1595 O O . HIS A 1 198 ? -2.869 20.352 -9.518 1.00 94.00 198 HIS A O 1
ATOM 1601 N N . SER A 1 199 ? -4.466 18.881 -8.984 1.00 93.81 199 SER A N 1
ATOM 1602 C CA . SER A 1 199 ? -4.406 18.172 -10.271 1.00 93.81 199 SER A CA 1
ATOM 1603 C C . SER A 1 199 ? -4.751 19.084 -11.448 1.00 93.81 199 SER A C 1
ATOM 1605 O O . SER A 1 199 ? -4.067 19.021 -12.466 1.00 93.81 199 SER A O 1
ATOM 1607 N N . VAL A 1 200 ? -5.756 19.956 -11.301 1.00 95.19 200 VAL A N 1
ATOM 1608 C CA . VAL A 1 200 ? -6.097 20.981 -12.304 1.00 95.19 200 VAL A CA 1
ATOM 1609 C C . VAL A 1 200 ? -4.928 21.947 -12.498 1.00 95.19 200 VAL A C 1
ATOM 1611 O O . VAL A 1 200 ? -4.507 22.182 -13.629 1.00 95.19 200 VAL A O 1
ATOM 1614 N N . ALA A 1 201 ? -4.350 22.441 -11.401 1.00 96.06 201 ALA A N 1
ATOM 1615 C CA . ALA A 1 201 ? -3.221 23.365 -11.439 1.00 96.06 201 ALA A CA 1
ATOM 1616 C C . ALA A 1 201 ? -1.979 22.757 -12.125 1.00 96.06 201 ALA A C 1
ATOM 1618 O O . ALA A 1 201 ? -1.392 23.381 -13.009 1.00 96.06 201 ALA A O 1
ATOM 1619 N N . PHE A 1 202 ? -1.607 21.518 -11.781 1.00 96.44 202 PHE A N 1
ATOM 1620 C CA . PHE A 1 202 ? -0.493 20.803 -12.417 1.00 96.44 202 PHE A CA 1
ATOM 1621 C C . PHE A 1 202 ? -0.776 20.463 -13.885 1.00 96.44 202 PHE A C 1
ATOM 1623 O O . PHE A 1 202 ? 0.123 20.576 -14.716 1.00 96.44 202 PHE A O 1
ATOM 1630 N N . ALA A 1 203 ? -2.010 20.084 -14.233 1.00 95.81 203 ALA A N 1
ATOM 1631 C CA . ALA A 1 203 ? -2.386 19.818 -15.619 1.00 95.81 203 ALA A CA 1
ATOM 1632 C C . ALA A 1 203 ? -2.271 21.078 -16.492 1.00 95.81 203 ALA A C 1
ATOM 1634 O O . ALA A 1 203 ? -1.713 21.013 -17.589 1.00 95.81 203 ALA A O 1
ATOM 1635 N N . ALA A 1 204 ? -2.738 22.226 -15.994 1.00 97.50 204 ALA A N 1
ATOM 1636 C CA . ALA A 1 204 ? -2.583 23.509 -16.675 1.00 97.50 204 ALA A CA 1
ATOM 1637 C C . ALA A 1 204 ? -1.103 23.905 -16.806 1.00 97.50 204 ALA A C 1
ATOM 1639 O O . ALA A 1 204 ? -0.664 24.286 -17.891 1.00 97.50 204 ALA A O 1
ATOM 1640 N N . PHE A 1 205 ? -0.312 23.719 -15.743 1.00 97.62 205 PHE A N 1
ATOM 1641 C CA . PHE A 1 205 ? 1.128 23.964 -15.779 1.00 97.62 205 PHE A CA 1
ATOM 1642 C C . PHE A 1 205 ? 1.833 23.115 -16.841 1.00 97.62 205 PHE A C 1
ATOM 1644 O O . PHE A 1 205 ? 2.561 23.660 -17.662 1.00 97.62 205 PHE A O 1
ATOM 1651 N N . TRP A 1 206 ? 1.600 21.801 -16.894 1.00 97.25 206 TRP A N 1
ATOM 1652 C CA . TRP A 1 206 ? 2.241 20.939 -17.897 1.00 97.25 206 TRP A CA 1
ATOM 1653 C C . TRP A 1 206 ? 1.763 21.200 -19.321 1.00 97.25 206 TRP A C 1
ATOM 1655 O O . TRP A 1 206 ? 2.507 20.952 -20.266 1.00 97.25 206 TRP A O 1
ATOM 1665 N N . LYS A 1 207 ? 0.548 21.726 -19.494 1.00 97.00 207 LYS A N 1
ATOM 1666 C CA . LYS A 1 207 ? 0.086 22.196 -20.802 1.00 97.00 207 LYS A CA 1
ATOM 1667 C C . LYS A 1 207 ? 0.891 23.413 -21.272 1.00 97.00 207 LYS A C 1
ATOM 1669 O O . LYS A 1 207 ? 1.222 23.485 -22.452 1.00 97.00 207 LYS A O 1
ATOM 1674 N N . ALA A 1 208 ? 1.212 24.337 -20.365 1.00 97.06 208 ALA A N 1
ATOM 1675 C CA . ALA A 1 208 ? 2.023 25.521 -20.657 1.00 97.06 208 ALA A CA 1
ATOM 1676 C C . ALA A 1 208 ? 3.532 25.214 -20.739 1.00 97.06 208 ALA A C 1
ATOM 1678 O O . ALA A 1 208 ? 4.235 25.802 -21.559 1.00 97.06 208 ALA A O 1
ATOM 1679 N N . TYR A 1 209 ? 4.017 24.260 -19.940 1.00 97.06 209 TYR A N 1
ATOM 1680 C CA . TYR A 1 209 ? 5.424 23.865 -19.857 1.00 97.06 209 TYR A CA 1
ATOM 1681 C C . TYR A 1 209 ? 5.606 22.334 -19.973 1.00 97.06 209 TYR A C 1
ATOM 1683 O O . TYR A 1 209 ? 5.928 21.661 -18.983 1.00 97.06 209 TYR A O 1
ATOM 1691 N N . PRO A 1 210 ? 5.431 21.749 -21.176 1.00 96.69 210 PRO A N 1
ATOM 1692 C CA . PRO A 1 210 ? 5.486 20.297 -21.381 1.00 96.69 210 PRO A CA 1
ATOM 1693 C C . PRO A 1 210 ? 6.818 19.650 -20.989 1.00 96.69 210 PRO A C 1
ATOM 1695 O O . PRO A 1 210 ? 6.854 18.475 -20.629 1.00 96.69 210 PRO A O 1
ATOM 1698 N N . GLN A 1 211 ? 7.915 20.412 -21.015 1.00 95.06 211 GLN A N 1
ATOM 1699 C CA . GLN A 1 211 ? 9.251 19.945 -20.648 1.00 95.06 211 GLN A CA 1
ATOM 1700 C C . GLN A 1 211 ? 9.382 19.518 -19.180 1.00 95.06 211 GLN A C 1
ATOM 1702 O O . GLN A 1 211 ? 10.333 18.819 -18.857 1.00 95.06 211 GLN A O 1
ATOM 1707 N N . TYR A 1 212 ? 8.450 19.912 -18.303 1.00 96.62 212 TYR A N 1
ATOM 1708 C CA . TYR A 1 212 ? 8.433 19.511 -16.891 1.00 96.62 212 TYR A CA 1
ATOM 1709 C C . TYR A 1 212 ? 7.573 18.265 -16.621 1.00 96.62 212 TYR A C 1
ATOM 1711 O O . TYR A 1 212 ? 7.448 17.838 -15.471 1.00 96.62 212 TYR A O 1
ATOM 1719 N N . PHE A 1 213 ? 6.949 17.670 -17.644 1.00 95.69 213 PHE A N 1
ATOM 1720 C CA . PHE A 1 213 ? 6.137 16.464 -17.481 1.00 95.69 213 PHE A CA 1
ATOM 1721 C C . PHE A 1 213 ? 7.000 15.195 -17.517 1.00 95.69 213 PHE A C 1
ATOM 1723 O O . PHE A 1 213 ? 7.687 14.926 -18.501 1.00 95.69 213 PHE A O 1
ATOM 1730 N N . GLY A 1 214 ? 6.930 14.373 -16.465 1.00 94.06 214 GLY A N 1
ATOM 1731 C CA . GLY A 1 214 ? 7.599 13.072 -16.430 1.00 94.06 214 GLY A CA 1
ATOM 1732 C C . GLY A 1 214 ? 8.046 12.640 -15.035 1.00 94.06 214 GLY A C 1
ATOM 1733 O O . GLY A 1 214 ? 7.237 12.457 -14.120 1.00 94.06 214 GLY A O 1
ATOM 1734 N N . ASN A 1 215 ? 9.350 12.410 -14.886 1.00 95.62 215 ASN A N 1
ATOM 1735 C CA . ASN A 1 215 ? 9.960 11.948 -13.641 1.00 95.62 215 ASN A CA 1
ATOM 1736 C C . ASN A 1 215 ? 10.428 13.121 -12.752 1.00 95.62 215 ASN A C 1
ATOM 1738 O O . ASN A 1 215 ? 10.324 14.290 -13.122 1.00 95.62 215 ASN A O 1
ATOM 1742 N N . MET A 1 216 ? 10.924 12.800 -11.558 1.00 96.44 216 MET A N 1
ATOM 1743 C CA . MET A 1 216 ? 11.405 13.788 -10.590 1.00 96.44 216 MET A CA 1
ATOM 1744 C C . MET A 1 216 ? 12.560 14.643 -11.122 1.00 96.44 216 MET A C 1
ATOM 1746 O O . MET A 1 216 ? 12.628 15.828 -10.815 1.00 96.44 216 MET A O 1
ATOM 1750 N N . GLU A 1 217 ? 13.460 14.065 -11.920 1.00 96.56 217 GLU A N 1
ATOM 1751 C CA . GLU A 1 217 ? 14.540 14.803 -12.580 1.00 96.56 217 GLU A CA 1
ATOM 1752 C C . GLU A 1 217 ? 14.000 15.796 -13.610 1.00 96.56 217 GLU A C 1
ATOM 1754 O O . GLU A 1 217 ? 14.357 16.967 -13.560 1.00 96.56 217 GLU A O 1
ATOM 1759 N N . THR A 1 218 ? 13.091 15.365 -14.482 1.00 97.00 218 THR A N 1
ATOM 1760 C CA . THR A 1 218 ? 12.448 16.234 -15.470 1.00 97.00 218 THR A CA 1
ATOM 1761 C C . THR A 1 218 ? 11.709 17.393 -14.801 1.00 97.00 218 THR A C 1
ATOM 1763 O O . THR A 1 218 ? 11.798 18.516 -15.288 1.00 97.00 218 THR A O 1
ATOM 1766 N N . PHE A 1 219 ? 11.026 17.148 -13.679 1.00 97.56 219 PHE A N 1
ATOM 1767 C CA . PHE A 1 219 ? 10.293 18.193 -12.964 1.00 97.56 219 PHE A CA 1
ATOM 1768 C C . PHE A 1 219 ? 11.224 19.149 -12.194 1.00 97.56 219 PHE A C 1
ATOM 1770 O O . PHE A 1 219 ? 11.169 20.349 -12.408 1.00 97.56 219 PHE A O 1
ATOM 1777 N N . PHE A 1 220 ? 12.103 18.643 -11.322 1.00 96.56 220 PHE A N 1
ATOM 1778 C CA . PHE A 1 220 ? 12.870 19.484 -10.386 1.00 96.56 220 PHE A CA 1
ATOM 1779 C C . PHE A 1 220 ? 14.282 19.867 -10.858 1.00 96.56 220 PHE A C 1
ATOM 1781 O O . PHE A 1 220 ? 14.883 20.789 -10.307 1.00 96.56 220 PHE A O 1
ATOM 1788 N N . LEU A 1 221 ? 14.869 19.150 -11.817 1.00 95.81 221 LEU A N 1
ATOM 1789 C CA . LEU A 1 221 ? 16.262 19.359 -12.244 1.00 95.81 221 LEU A CA 1
ATOM 1790 C C . LEU A 1 221 ? 16.387 19.916 -13.667 1.00 95.81 221 LEU A C 1
ATOM 1792 O O . LEU A 1 221 ? 17.503 20.042 -14.169 1.00 95.81 221 LEU A O 1
ATOM 1796 N N . SER A 1 222 ? 15.274 20.273 -14.303 1.00 94.12 222 SER A N 1
ATOM 1797 C CA . SER A 1 222 ? 15.272 20.993 -15.579 1.00 94.12 222 SER A CA 1
ATOM 1798 C C . SER A 1 222 ? 15.344 22.510 -15.360 1.00 94.12 222 SER A C 1
ATOM 1800 O O . SER A 1 222 ? 15.089 23.011 -14.263 1.00 94.12 222 SER A O 1
ATOM 1802 N N . GLY A 1 223 ? 15.693 23.248 -16.415 1.00 93.88 223 GLY A N 1
ATOM 1803 C CA . GLY A 1 223 ? 15.659 24.712 -16.415 1.00 93.88 223 GLY A CA 1
ATOM 1804 C C . GLY A 1 223 ? 16.652 25.372 -15.451 1.00 93.88 223 GLY A C 1
ATOM 1805 O O . GLY A 1 223 ? 17.705 24.818 -15.122 1.00 93.88 223 GLY A O 1
ATOM 1806 N N . GLN A 1 224 ? 16.321 26.592 -15.020 1.00 94.94 224 GLN A N 1
ATOM 1807 C CA . GLN A 1 224 ? 17.197 27.406 -14.169 1.00 94.94 224 GLN A CA 1
ATOM 1808 C C . GLN A 1 224 ? 17.349 26.819 -12.762 1.00 94.94 224 GLN A C 1
ATOM 1810 O O . GLN A 1 224 ? 18.451 26.834 -12.214 1.00 94.94 224 GLN A O 1
ATOM 1815 N N . ALA A 1 225 ? 16.282 26.240 -12.204 1.00 94.31 225 ALA A N 1
ATOM 1816 C CA . ALA A 1 225 ? 16.317 25.598 -10.892 1.00 94.31 225 ALA A CA 1
ATOM 1817 C C . ALA A 1 225 ? 17.318 24.434 -10.840 1.00 94.31 225 ALA A C 1
ATOM 1819 O O . ALA A 1 225 ? 18.118 24.339 -9.907 1.00 94.31 225 ALA A O 1
ATOM 1820 N N . GLY A 1 226 ? 17.331 23.580 -11.869 1.00 94.50 226 GLY A N 1
ATOM 1821 C CA . GLY A 1 226 ? 18.298 22.490 -11.977 1.00 94.50 226 GLY A CA 1
ATOM 1822 C C . GLY A 1 226 ? 19.744 22.975 -12.056 1.00 94.50 226 GLY A C 1
ATOM 1823 O O . GLY A 1 226 ? 20.609 22.463 -11.342 1.00 94.50 226 GLY A O 1
ATOM 1824 N N . ALA A 1 227 ? 19.999 24.000 -12.875 1.00 96.00 227 ALA A N 1
ATOM 1825 C CA . ALA A 1 227 ? 21.322 24.609 -13.000 1.00 96.00 227 ALA A CA 1
ATOM 1826 C C . ALA A 1 227 ? 21.792 25.244 -11.679 1.00 96.00 227 ALA A C 1
ATOM 1828 O O . ALA A 1 227 ? 22.934 25.033 -11.269 1.00 96.00 227 ALA A O 1
ATOM 1829 N N . ALA A 1 228 ? 20.907 25.961 -10.981 1.00 95.75 228 ALA A N 1
ATOM 1830 C CA . ALA A 1 228 ? 21.203 26.573 -9.689 1.00 95.75 228 ALA A CA 1
ATOM 1831 C C . ALA A 1 228 ? 21.501 25.523 -8.605 1.00 95.75 228 ALA A C 1
ATOM 1833 O O . ALA A 1 228 ? 22.457 25.676 -7.844 1.00 95.75 228 ALA A O 1
ATOM 1834 N N . PHE A 1 229 ? 20.743 24.421 -8.570 1.00 95.88 229 PHE A N 1
ATOM 1835 C CA . PHE A 1 229 ? 21.005 23.321 -7.640 1.00 95.88 229 PHE A CA 1
ATOM 1836 C C . PHE A 1 229 ? 22.371 22.669 -7.901 1.00 95.88 229 PHE A C 1
ATOM 1838 O O . PHE A 1 229 ? 23.148 22.474 -6.968 1.00 95.88 229 PHE A O 1
ATOM 1845 N N . GLN A 1 230 ? 22.695 22.384 -9.167 1.00 93.56 230 GLN A N 1
ATOM 1846 C CA . GLN A 1 230 ? 23.991 21.818 -9.567 1.00 93.56 230 GLN A CA 1
ATOM 1847 C C . GLN A 1 230 ? 25.163 22.747 -9.229 1.00 93.56 230 GLN A C 1
ATOM 1849 O O . GLN A 1 230 ? 26.185 22.294 -8.714 1.00 93.56 230 GLN A O 1
ATOM 1854 N N . ALA A 1 231 ? 25.011 24.055 -9.456 1.00 93.38 231 ALA A N 1
ATOM 1855 C CA . ALA A 1 231 ? 26.008 25.045 -9.056 1.00 93.38 231 ALA A CA 1
ATOM 1856 C C . ALA A 1 231 ? 26.216 25.055 -7.530 1.00 93.38 231 ALA A C 1
ATOM 1858 O O . ALA A 1 231 ? 27.351 25.102 -7.059 1.00 93.38 231 ALA A O 1
ATOM 1859 N N . GLY A 1 232 ? 25.136 24.930 -6.755 1.00 92.12 232 GLY A N 1
ATOM 1860 C CA . GLY A 1 232 ? 25.189 24.845 -5.295 1.00 92.12 232 GLY A CA 1
ATOM 1861 C C . GLY A 1 232 ? 25.849 23.575 -4.744 1.00 92.12 232 GLY A C 1
ATOM 1862 O O . GLY A 1 232 ? 26.314 23.580 -3.606 1.00 92.12 232 GLY A O 1
ATOM 1863 N N . LEU A 1 233 ? 25.948 22.508 -5.547 1.00 92.62 233 LEU A N 1
ATOM 1864 C CA . LEU A 1 233 ? 26.659 21.274 -5.194 1.00 92.62 233 LEU A CA 1
ATOM 1865 C C . LEU A 1 233 ? 28.162 21.312 -5.516 1.00 92.62 233 LEU A C 1
ATOM 1867 O O . LEU A 1 233 ? 28.894 20.452 -5.033 1.00 92.62 233 LEU A O 1
ATOM 1871 N N . GLN A 1 234 ? 28.663 22.310 -6.252 1.00 89.75 234 GLN A N 1
ATOM 1872 C CA . GLN A 1 234 ? 30.099 22.448 -6.558 1.00 89.75 234 GLN A CA 1
ATOM 1873 C C . GLN A 1 234 ? 31.023 22.365 -5.321 1.00 89.75 234 GLN A C 1
ATOM 1875 O O . GLN A 1 234 ? 32.061 21.702 -5.401 1.00 89.75 234 GLN A O 1
ATOM 1880 N N . PRO A 1 235 ? 30.680 22.942 -4.146 1.00 90.50 235 PRO A N 1
ATOM 1881 C CA . PRO A 1 235 ? 31.500 22.802 -2.942 1.00 90.50 235 PRO A CA 1
ATOM 1882 C C . PRO A 1 235 ? 31.641 21.356 -2.449 1.00 90.50 235 PRO A C 1
ATOM 1884 O O . PRO A 1 235 ? 32.658 21.026 -1.841 1.00 90.50 235 PRO A O 1
ATOM 1887 N N . VAL A 1 236 ? 30.670 20.478 -2.735 1.00 88.12 236 VAL A N 1
ATOM 1888 C CA . VAL A 1 236 ? 30.736 19.050 -2.382 1.00 88.12 236 VAL A CA 1
ATOM 1889 C C . VAL A 1 236 ? 31.926 18.389 -3.068 1.00 88.12 236 VAL A C 1
ATOM 1891 O O . VAL A 1 236 ? 32.681 17.670 -2.425 1.00 88.12 236 VAL A O 1
ATOM 1894 N N . GLN A 1 237 ? 32.151 18.699 -4.344 1.00 81.44 237 GLN A N 1
ATOM 1895 C CA . GLN A 1 237 ? 33.257 18.144 -5.128 1.00 81.44 237 GLN A CA 1
ATOM 1896 C C . GLN A 1 237 ? 34.626 18.586 -4.589 1.00 81.44 237 GLN A C 1
ATOM 1898 O O . GLN A 1 237 ? 35.616 17.873 -4.749 1.00 81.44 237 GLN A O 1
ATOM 1903 N N . GLN A 1 238 ? 34.695 19.737 -3.906 1.00 83.19 238 GLN A N 1
ATOM 1904 C CA . GLN A 1 238 ? 35.923 20.308 -3.339 1.00 83.19 238 GLN A CA 1
ATOM 1905 C C . GLN A 1 238 ? 36.168 19.882 -1.883 1.00 83.19 238 GLN A C 1
ATOM 1907 O O . GLN A 1 238 ? 37.293 19.511 -1.534 1.00 83.19 238 GLN A O 1
ATOM 1912 N N . ASN A 1 239 ? 35.135 19.863 -1.038 1.00 84.94 239 ASN A N 1
ATOM 1913 C CA . ASN A 1 239 ? 35.212 19.442 0.362 1.00 84.94 239 ASN A CA 1
ATOM 1914 C C . ASN A 1 239 ? 33.864 18.865 0.859 1.00 84.94 239 ASN A C 1
ATOM 1916 O O . ASN A 1 239 ? 33.066 19.600 1.449 1.00 84.94 239 ASN A O 1
ATOM 1920 N N . PRO A 1 240 ? 33.612 17.552 0.675 1.00 82.19 240 PRO A N 1
ATOM 1921 C CA . PRO A 1 240 ? 32.381 16.903 1.114 1.00 82.19 240 PRO A CA 1
ATOM 1922 C C . PRO A 1 240 ? 32.155 17.022 2.624 1.00 82.19 240 PRO A C 1
ATOM 1924 O O . PRO A 1 240 ? 31.032 17.287 3.054 1.00 82.19 240 PRO A O 1
ATOM 1927 N N . ASP A 1 241 ? 33.201 16.865 3.441 1.00 81.81 241 ASP A N 1
ATOM 1928 C CA . ASP A 1 241 ? 33.081 16.838 4.904 1.00 81.81 241 ASP A CA 1
ATOM 1929 C C . ASP A 1 241 ? 32.586 18.176 5.462 1.00 81.81 241 ASP A C 1
ATOM 1931 O O . ASP A 1 241 ? 31.693 18.194 6.311 1.00 81.81 241 ASP A O 1
ATOM 1935 N N . GLY A 1 242 ? 33.087 19.286 4.910 1.00 83.00 242 GLY A N 1
ATOM 1936 C CA . GLY A 1 242 ? 32.683 20.646 5.275 1.00 83.00 242 GLY A CA 1
ATOM 1937 C C . GLY A 1 242 ? 31.335 21.103 4.705 1.00 83.00 242 GLY A C 1
ATOM 1938 O O . GLY A 1 242 ? 30.871 22.185 5.055 1.00 83.00 242 GLY A O 1
ATOM 1939 N N . PHE A 1 243 ? 30.696 20.314 3.836 1.00 87.94 243 PHE A N 1
ATOM 1940 C CA . PHE A 1 243 ? 29.420 20.684 3.228 1.00 87.94 243 PHE A CA 1
ATOM 1941 C C . PHE A 1 243 ? 28.231 20.313 4.122 1.00 87.94 243 PHE A C 1
ATOM 1943 O O . PHE A 1 243 ? 27.960 19.128 4.361 1.00 87.94 243 PHE A O 1
ATOM 1950 N N . ASP A 1 244 ? 27.478 21.318 4.572 1.00 88.94 244 ASP A N 1
ATOM 1951 C CA . ASP A 1 244 ? 26.195 21.118 5.247 1.00 88.94 244 ASP A CA 1
ATOM 1952 C C . ASP A 1 244 ? 25.055 21.015 4.223 1.00 88.94 244 ASP A C 1
ATOM 1954 O O . ASP A 1 244 ? 24.453 22.003 3.797 1.00 88.94 244 ASP A O 1
ATOM 1958 N N . ALA A 1 245 ? 24.739 19.774 3.845 1.00 87.75 245 ALA A N 1
ATOM 1959 C CA . ALA A 1 245 ? 23.667 19.477 2.903 1.00 87.75 245 ALA A CA 1
ATOM 1960 C C . ALA A 1 245 ? 22.278 19.909 3.401 1.00 87.75 245 ALA A C 1
ATOM 1962 O O . ALA A 1 245 ? 21.411 20.194 2.577 1.00 87.75 245 ALA A O 1
ATOM 1963 N N . ASN A 1 246 ? 22.033 19.940 4.717 1.00 88.06 246 ASN A N 1
ATOM 1964 C CA . ASN A 1 246 ? 20.729 20.349 5.238 1.00 88.06 246 ASN A CA 1
ATOM 1965 C C . ASN A 1 246 ? 20.568 21.866 5.119 1.00 88.06 246 ASN A C 1
ATOM 1967 O O . ASN A 1 246 ? 19.563 22.312 4.570 1.00 88.06 246 ASN A O 1
ATOM 1971 N N . ALA A 1 247 ? 21.569 22.634 5.560 1.00 90.19 247 ALA A N 1
ATOM 1972 C CA . ALA A 1 247 ? 21.546 24.094 5.477 1.00 90.19 247 ALA A CA 1
ATOM 1973 C C . ALA A 1 247 ? 21.492 24.589 4.023 1.00 90.19 247 ALA A C 1
ATOM 1975 O O . ALA A 1 247 ? 20.706 25.481 3.701 1.00 90.19 247 ALA A O 1
ATOM 1976 N N . PHE A 1 248 ? 22.270 23.972 3.123 1.00 93.31 248 PHE A N 1
ATOM 1977 C CA . PHE A 1 248 ? 22.220 24.286 1.693 1.00 93.31 248 PHE A CA 1
ATOM 1978 C C . PHE A 1 248 ? 20.818 24.080 1.113 1.00 93.31 248 PHE A C 1
ATOM 1980 O O . PHE A 1 248 ? 20.275 24.984 0.481 1.00 93.31 248 PHE A O 1
ATOM 1987 N N . VAL A 1 249 ? 20.222 22.904 1.333 1.00 92.12 249 VAL A N 1
ATOM 1988 C CA . VAL A 1 249 ? 18.907 22.576 0.767 1.00 92.12 249 VAL A CA 1
ATOM 1989 C C . VAL A 1 249 ? 17.810 23.433 1.373 1.00 92.12 249 VAL A C 1
ATOM 1991 O O . VAL A 1 249 ? 16.916 23.859 0.648 1.00 92.12 249 VAL A O 1
ATOM 1994 N N . GLU A 1 250 ? 17.871 23.710 2.674 1.00 89.81 250 GLU A N 1
ATOM 1995 C CA . GLU A 1 250 ? 16.926 24.620 3.309 1.00 89.81 250 GLU A CA 1
ATOM 1996 C C . GLU A 1 250 ? 16.964 26.002 2.648 1.00 89.81 250 GLU A C 1
ATOM 1998 O O . GLU A 1 250 ? 15.913 26.523 2.275 1.00 89.81 250 GLU A O 1
ATOM 2003 N N . ASN A 1 251 ? 18.157 26.561 2.430 1.00 89.81 251 ASN A N 1
ATOM 2004 C CA . ASN A 1 251 ? 18.297 27.851 1.764 1.00 89.81 251 ASN A CA 1
ATOM 2005 C C . ASN A 1 251 ? 17.819 27.799 0.301 1.00 89.81 251 ASN A C 1
ATOM 2007 O O . ASN A 1 251 ? 16.994 28.608 -0.122 1.00 89.81 251 ASN A O 1
ATOM 2011 N N . PHE A 1 252 ? 18.274 26.794 -0.452 1.00 93.31 252 PHE A N 1
ATOM 2012 C CA . PHE A 1 252 ? 17.910 26.609 -1.854 1.00 93.31 252 PHE A CA 1
ATOM 2013 C C . PHE A 1 252 ? 16.393 26.495 -2.042 1.00 93.31 252 PHE A C 1
ATOM 2015 O O . PHE A 1 252 ? 15.824 27.186 -2.880 1.00 93.31 252 PHE A O 1
ATOM 2022 N N . VAL A 1 253 ? 15.714 25.662 -1.248 1.00 91.12 253 VAL A N 1
ATOM 2023 C CA . VAL A 1 253 ? 14.265 25.446 -1.376 1.00 91.12 253 VAL A CA 1
ATOM 2024 C C . VAL A 1 253 ? 13.465 26.670 -0.933 1.00 91.12 253 VAL A C 1
ATOM 2026 O O . VAL A 1 253 ? 12.407 26.925 -1.500 1.00 91.12 253 VAL A O 1
ATOM 2029 N N . ARG A 1 254 ? 13.944 27.433 0.056 1.00 86.94 254 ARG A N 1
ATOM 2030 C CA . ARG A 1 254 ? 13.236 28.624 0.552 1.00 86.94 254 ARG A CA 1
ATOM 2031 C C . ARG A 1 254 ? 13.402 29.849 -0.343 1.00 86.94 254 ARG A C 1
ATOM 2033 O O . ARG A 1 254 ? 12.460 30.624 -0.448 1.00 86.94 254 ARG A O 1
ATOM 2040 N N . GLN A 1 255 ? 14.583 30.044 -0.924 1.00 87.75 255 GLN A N 1
ATOM 2041 C CA . GLN A 1 255 ? 14.932 31.288 -1.620 1.00 87.75 255 GLN A CA 1
ATOM 2042 C C . GLN A 1 255 ? 15.079 31.073 -3.124 1.00 87.75 255 GLN A C 1
ATOM 2044 O O . GLN A 1 255 ? 14.420 31.730 -3.918 1.00 87.75 255 GLN A O 1
ATOM 2049 N N . THR A 1 256 ? 15.905 30.112 -3.533 1.00 92.69 256 THR A N 1
ATOM 2050 C CA . THR A 1 256 ? 16.278 29.947 -4.943 1.00 92.69 256 THR A CA 1
ATOM 2051 C C . THR A 1 256 ? 15.205 29.233 -5.757 1.00 92.69 256 THR A C 1
ATOM 2053 O O . THR A 1 256 ? 14.891 29.645 -6.871 1.00 92.69 256 THR A O 1
ATOM 2056 N N . LEU A 1 257 ? 14.629 28.153 -5.229 1.00 93.00 257 LEU A N 1
ATOM 2057 C CA . LEU A 1 257 ? 13.663 27.328 -5.951 1.00 93.00 257 LEU A CA 1
ATOM 2058 C C . LEU A 1 257 ? 12.401 28.112 -6.366 1.00 93.00 257 LEU A C 1
ATOM 2060 O O . LEU A 1 257 ? 12.013 27.983 -7.529 1.00 93.00 257 LEU A O 1
ATOM 2064 N N . PRO A 1 258 ? 11.780 28.943 -5.501 1.00 91.69 258 PRO A N 1
ATOM 2065 C CA . PRO A 1 258 ? 10.606 29.719 -5.891 1.00 91.69 258 PRO A CA 1
ATOM 2066 C C . PRO A 1 258 ? 10.875 30.769 -6.972 1.00 91.69 258 PRO A C 1
ATOM 2068 O O . PRO A 1 258 ? 9.971 31.104 -7.732 1.00 91.69 258 PRO A O 1
ATOM 2071 N N . GLU A 1 259 ? 12.105 31.277 -7.048 1.00 92.12 259 GLU A N 1
ATOM 2072 C CA . GLU A 1 259 ? 12.510 32.281 -8.037 1.00 92.12 259 GLU A CA 1
ATOM 2073 C C . GLU A 1 259 ? 12.925 31.659 -9.377 1.00 92.12 259 GLU A C 1
ATOM 2075 O O . GLU A 1 259 ? 12.791 32.289 -10.422 1.00 92.12 259 GLU A O 1
ATOM 2080 N N . THR A 1 260 ? 13.427 30.421 -9.359 1.00 94.06 260 THR A N 1
ATOM 2081 C CA . THR A 1 260 ? 14.062 29.786 -10.529 1.00 94.06 260 THR A CA 1
ATOM 2082 C C . THR A 1 260 ? 13.227 28.691 -11.186 1.00 94.06 260 THR A C 1
ATOM 2084 O O . THR A 1 260 ? 13.535 28.300 -12.311 1.00 94.06 260 THR A O 1
ATOM 2087 N N . HIS A 1 261 ? 12.190 28.173 -10.520 1.00 95.94 261 HIS A N 1
ATOM 2088 C CA . HIS A 1 261 ? 11.303 27.161 -11.092 1.00 95.94 261 HIS A CA 1
ATOM 2089 C C . HIS A 1 261 ? 9.970 27.776 -11.540 1.00 95.94 261 HIS A C 1
ATOM 2091 O O . HIS A 1 261 ? 9.212 28.352 -10.760 1.00 95.94 261 HIS A O 1
ATOM 2097 N N . GLU A 1 262 ? 9.630 27.564 -12.808 1.00 96.12 262 GLU A N 1
ATOM 2098 C CA . GLU A 1 262 ? 8.502 28.181 -13.511 1.00 96.12 262 GLU A CA 1
ATOM 2099 C C . GLU A 1 262 ? 7.134 27.851 -12.903 1.00 96.12 262 GLU A C 1
ATOM 2101 O O . GLU A 1 262 ? 6.197 28.620 -13.097 1.00 96.12 262 GLU A O 1
ATOM 2106 N N . ILE A 1 263 ? 6.995 26.760 -12.137 1.00 95.81 263 ILE A N 1
ATOM 2107 C CA . ILE A 1 263 ? 5.734 26.418 -11.462 1.00 95.81 263 ILE A CA 1
ATOM 2108 C C . ILE A 1 263 ? 5.298 27.520 -10.491 1.00 95.81 263 ILE A C 1
ATOM 2110 O O . ILE A 1 263 ? 4.112 27.832 -10.409 1.00 95.81 263 ILE A O 1
ATOM 2114 N N . PHE A 1 264 ? 6.242 28.148 -9.786 1.00 94.31 264 PHE A N 1
ATOM 2115 C CA . PHE A 1 264 ? 5.927 29.199 -8.821 1.00 94.31 264 PHE A CA 1
ATOM 2116 C C . PHE A 1 264 ? 5.499 30.480 -9.531 1.00 94.31 264 PHE A C 1
ATOM 2118 O O . PHE A 1 264 ? 4.482 31.065 -9.165 1.00 94.31 264 PHE A O 1
ATOM 2125 N N . ALA A 1 265 ? 6.216 30.878 -10.585 1.00 93.06 265 ALA A N 1
ATOM 2126 C CA . ALA A 1 265 ? 5.838 32.020 -11.414 1.00 93.06 265 ALA A CA 1
ATOM 2127 C C . ALA A 1 265 ? 4.467 31.808 -12.082 1.00 93.06 265 ALA A C 1
ATOM 2129 O O . ALA A 1 265 ? 3.617 32.695 -12.034 1.00 93.06 265 ALA A O 1
ATOM 2130 N N . PHE A 1 266 ? 4.222 30.616 -12.635 1.00 96.19 266 PHE A N 1
ATOM 2131 C CA . PHE A 1 266 ? 2.956 30.253 -13.269 1.00 96.19 266 PHE A CA 1
ATOM 2132 C C . PHE A 1 266 ? 1.778 30.335 -12.293 1.00 96.19 266 PHE A C 1
ATOM 2134 O O . PHE A 1 266 ? 0.789 31.002 -12.585 1.00 96.19 266 PHE A O 1
ATOM 2141 N N . LEU A 1 267 ? 1.883 29.705 -11.117 1.00 94.19 267 LEU A N 1
ATOM 2142 C CA . LEU A 1 267 ? 0.796 29.691 -10.135 1.00 94.19 267 LEU A CA 1
ATOM 2143 C C . LEU A 1 267 ? 0.562 31.067 -9.493 1.00 94.19 267 LEU A C 1
ATOM 2145 O O . LEU A 1 267 ? -0.586 31.451 -9.285 1.00 94.19 267 LEU A O 1
ATOM 2149 N N . ASN A 1 268 ? 1.622 31.839 -9.229 1.00 92.19 268 ASN A N 1
ATOM 2150 C CA . ASN A 1 268 ? 1.491 33.218 -8.741 1.00 92.19 268 ASN A CA 1
ATOM 2151 C C . ASN A 1 268 ? 0.910 34.167 -9.798 1.00 92.19 268 ASN A C 1
ATOM 2153 O O . ASN A 1 268 ? 0.279 35.159 -9.438 1.00 92.19 268 ASN A O 1
ATOM 2157 N N . GLY A 1 269 ? 1.071 33.846 -11.085 1.00 93.56 269 GLY A N 1
ATOM 2158 C CA . GLY A 1 269 ? 0.396 34.528 -12.189 1.00 93.56 269 GLY A CA 1
ATOM 2159 C C . GLY A 1 269 ? -1.123 34.325 -12.210 1.00 93.56 269 GLY A C 1
ATOM 2160 O O . GLY A 1 269 ? -1.801 35.013 -12.967 1.00 93.56 269 GLY A O 1
ATOM 2161 N N . LYS A 1 270 ? -1.652 33.413 -11.378 1.00 94.62 270 LYS A N 1
ATOM 2162 C CA . LYS A 1 270 ? -3.081 33.120 -11.198 1.00 94.62 270 LYS A CA 1
ATOM 2163 C C . LYS A 1 270 ? -3.869 33.012 -12.521 1.00 94.62 270 LYS A C 1
ATOM 2165 O O . LYS A 1 270 ? -4.798 33.794 -12.733 1.00 94.62 270 LYS A O 1
ATOM 2170 N N . PRO A 1 271 ? -3.539 32.059 -13.419 1.00 95.56 271 PRO A N 1
ATOM 2171 C CA . PRO A 1 271 ? -4.199 31.947 -14.718 1.00 95.56 271 PRO A CA 1
ATOM 2172 C C . PRO A 1 271 ? -5.720 31.762 -14.572 1.00 95.56 271 PRO A C 1
ATOM 2174 O O . PRO A 1 271 ? -6.149 30.888 -13.809 1.00 95.56 271 PRO A O 1
ATOM 2177 N N . PRO A 1 272 ? -6.550 32.542 -15.287 1.00 93.81 272 PRO A N 1
ATOM 2178 C CA . PRO A 1 272 ? -8.001 32.510 -15.114 1.00 93.81 272 PRO A CA 1
ATOM 2179 C C . PRO A 1 272 ? -8.590 31.132 -15.432 1.00 93.81 272 PRO A C 1
ATOM 2181 O O . PRO A 1 272 ? -9.460 30.670 -14.698 1.00 93.81 272 PRO A O 1
ATOM 2184 N N . GLU A 1 273 ? -8.046 30.409 -16.422 1.00 94.56 273 GLU A N 1
ATOM 2185 C CA . GLU A 1 273 ? -8.538 29.070 -16.759 1.00 94.56 273 GLU A CA 1
ATOM 2186 C C . GLU A 1 273 ? -8.417 28.060 -15.606 1.00 94.56 273 GLU A C 1
ATOM 2188 O O . GLU A 1 273 ? -9.207 27.119 -15.523 1.00 94.56 273 GLU A O 1
ATOM 2193 N N . VAL A 1 274 ? -7.451 28.245 -14.697 1.00 95.88 274 VAL A N 1
ATOM 2194 C CA . VAL A 1 274 ? -7.298 27.387 -13.515 1.00 95.88 274 VAL A CA 1
ATOM 2195 C C . VAL A 1 274 ? -8.354 27.740 -12.475 1.00 95.88 274 VAL A C 1
ATOM 2197 O O . VAL A 1 274 ? -8.961 26.835 -11.908 1.00 95.88 274 VAL A O 1
ATOM 2200 N N . ALA A 1 275 ? -8.598 29.031 -12.238 1.00 94.12 275 ALA A N 1
ATOM 2201 C CA . ALA A 1 275 ? -9.609 29.485 -11.286 1.00 94.12 275 ALA A CA 1
ATOM 2202 C C . ALA A 1 275 ? -11.015 29.018 -11.691 1.00 94.12 275 ALA A C 1
ATOM 2204 O O . ALA A 1 275 ? -11.756 28.502 -10.853 1.00 94.12 275 ALA A O 1
ATOM 2205 N N . ASP A 1 276 ? -11.350 29.144 -12.977 1.00 93.75 276 ASP A N 1
ATOM 2206 C CA . ASP A 1 276 ? -12.648 28.739 -13.519 1.00 93.75 276 ASP A CA 1
ATOM 2207 C C . ASP A 1 276 ? -12.849 27.223 -13.400 1.00 93.75 276 ASP A C 1
ATOM 2209 O O . ASP A 1 276 ? -13.850 26.770 -12.842 1.00 93.75 276 ASP A O 1
ATOM 2213 N N . ALA A 1 277 ? -11.854 26.432 -13.817 1.00 95.06 277 ALA A N 1
ATOM 2214 C CA . ALA A 1 277 ? -11.910 24.976 -13.708 1.00 95.06 277 ALA A CA 1
ATOM 2215 C C . ALA A 1 277 ? -11.994 24.502 -12.247 1.00 95.06 277 ALA A C 1
ATOM 2217 O O . ALA A 1 277 ? -12.711 23.551 -11.944 1.00 95.06 277 ALA A O 1
ATOM 2218 N N . VAL A 1 278 ? -11.289 25.161 -11.321 1.00 93.56 278 VAL A N 1
ATOM 2219 C CA . VAL A 1 278 ? -11.347 24.846 -9.885 1.00 93.56 278 VAL A CA 1
ATOM 2220 C C . VAL A 1 278 ? -12.735 25.121 -9.301 1.00 93.56 278 VAL A C 1
ATOM 2222 O O . VAL A 1 278 ? -13.240 24.292 -8.540 1.00 93.56 278 VAL A O 1
ATOM 2225 N N . LYS A 1 279 ? -13.369 26.243 -9.667 1.00 91.12 279 LYS A N 1
ATOM 2226 C CA . LYS A 1 279 ? -14.743 26.565 -9.248 1.00 91.12 279 LYS A CA 1
ATOM 2227 C C . LYS A 1 279 ? -15.755 25.559 -9.806 1.00 91.12 279 LYS A C 1
ATOM 2229 O O . LYS A 1 279 ? -16.668 25.173 -9.082 1.00 91.12 279 LYS A O 1
ATOM 2234 N N . GLU A 1 280 ? -15.566 25.097 -11.043 1.00 91.12 280 GLU A N 1
ATOM 2235 C CA . GLU A 1 280 ? -16.448 24.124 -11.705 1.00 91.12 280 GLU A CA 1
ATOM 2236 C C . GLU A 1 280 ? -16.428 22.739 -11.034 1.00 91.12 280 GLU A C 1
ATOM 2238 O O . GLU A 1 280 ? -17.477 22.126 -10.841 1.00 91.12 280 GLU A O 1
ATOM 2243 N N . ILE A 1 281 ? -15.251 22.233 -10.646 1.00 89.44 281 ILE A N 1
ATOM 2244 C CA . ILE A 1 281 ? -15.126 20.872 -10.086 1.00 89.44 281 ILE A CA 1
ATOM 2245 C C . ILE A 1 281 ? -15.473 20.769 -8.594 1.00 89.44 281 ILE A C 1
ATOM 2247 O O . ILE A 1 281 ? -15.547 19.663 -8.052 1.00 89.44 281 ILE A O 1
ATOM 2251 N N . MET A 1 282 ? -15.610 21.900 -7.903 1.00 88.44 282 MET A N 1
ATOM 2252 C CA . MET A 1 282 ? -15.746 21.955 -6.451 1.00 88.44 282 MET A CA 1
ATOM 2253 C C . MET A 1 282 ? -17.201 22.211 -6.028 1.00 88.44 282 MET A C 1
ATOM 2255 O O . MET A 1 282 ? -17.847 23.088 -6.599 1.00 88.44 282 MET A O 1
ATOM 2259 N N . PRO A 1 283 ? -17.722 21.535 -4.984 1.00 88.44 283 PRO A N 1
ATOM 2260 C CA . PRO A 1 283 ? -19.044 21.849 -4.444 1.00 88.44 283 PRO A CA 1
ATOM 2261 C C . PRO A 1 283 ? -19.132 23.290 -3.933 1.00 88.44 283 PRO A C 1
ATOM 2263 O O . PRO A 1 283 ? -18.232 23.738 -3.221 1.00 88.44 283 PRO A O 1
ATOM 2266 N N . GLU A 1 284 ? -20.251 23.967 -4.202 1.00 87.88 284 GLU A N 1
ATOM 2267 C CA . GLU A 1 284 ? -20.502 25.366 -3.802 1.00 87.88 284 GLU A CA 1
ATOM 2268 C C . GLU A 1 284 ? -20.250 25.621 -2.308 1.00 87.88 284 GLU A C 1
ATOM 2270 O O . GLU A 1 284 ? -19.715 26.660 -1.925 1.00 87.88 284 GLU A O 1
ATOM 2275 N N . THR A 1 285 ? -20.543 24.636 -1.454 1.00 89.56 285 THR A N 1
ATOM 2276 C CA . THR A 1 285 ? -20.332 24.720 -0.000 1.00 89.56 285 THR A CA 1
ATOM 2277 C C . THR A 1 285 ? -18.874 24.946 0.401 1.00 89.56 285 THR A C 1
ATOM 2279 O O . THR A 1 285 ? -18.626 25.462 1.484 1.00 89.56 285 THR A O 1
ATOM 2282 N N . LEU A 1 286 ? -17.911 24.561 -0.444 1.00 89.56 286 LEU A N 1
ATOM 2283 C CA . LEU A 1 286 ? -16.476 24.714 -0.186 1.00 89.56 286 LEU A CA 1
ATOM 2284 C C . LEU A 1 286 ? -15.863 25.928 -0.902 1.00 89.56 286 LEU A C 1
ATOM 2286 O O . LEU A 1 286 ? -14.685 26.223 -0.705 1.00 89.56 286 LEU A O 1
ATOM 2290 N N . HIS A 1 287 ? -16.630 26.661 -1.719 1.00 90.06 287 HIS A N 1
ATOM 2291 C CA . HIS A 1 287 ? -16.106 27.796 -2.492 1.00 90.06 287 HIS A CA 1
ATOM 2292 C C . HIS A 1 287 ? -15.551 28.896 -1.584 1.00 90.06 287 HIS A C 1
ATOM 2294 O O . HIS A 1 287 ? -14.420 29.341 -1.774 1.00 90.06 287 HIS A O 1
ATOM 2300 N N . ALA A 1 288 ? -16.291 29.288 -0.547 1.00 87.38 288 ALA A N 1
ATOM 2301 C CA . ALA A 1 288 ? -15.838 30.316 0.394 1.00 87.38 288 ALA A CA 1
ATOM 2302 C C . ALA A 1 288 ? -14.575 29.897 1.176 1.00 87.38 288 ALA A C 1
ATOM 2304 O O . ALA A 1 288 ? -13.729 30.727 1.533 1.00 87.38 288 ALA A O 1
ATOM 2305 N N . GLU A 1 289 ? -14.433 28.601 1.447 1.00 85.56 289 GLU A N 1
ATOM 2306 C CA . GLU A 1 289 ? -13.320 28.047 2.211 1.00 85.56 289 GLU A CA 1
ATOM 2307 C C . GLU A 1 289 ? -12.049 27.919 1.365 1.00 85.56 289 GLU A C 1
ATOM 2309 O O . GLU A 1 289 ? -10.995 28.394 1.785 1.00 85.56 289 GLU A O 1
ATOM 2314 N N . LEU A 1 290 ? -12.161 27.354 0.158 1.00 86.94 290 LEU A N 1
ATOM 2315 C CA . LEU A 1 290 ? -11.019 26.959 -0.671 1.00 86.94 290 LEU A CA 1
ATOM 2316 C C . LEU A 1 290 ? -10.741 27.890 -1.855 1.00 86.94 290 LEU A C 1
ATOM 2318 O O . LEU A 1 290 ? -9.585 28.053 -2.233 1.00 86.94 290 LEU A O 1
ATOM 2322 N N . CYS A 1 291 ? -11.759 28.511 -2.451 1.00 86.31 291 CYS A N 1
ATOM 2323 C CA . CYS A 1 291 ? -11.577 29.460 -3.555 1.00 86.31 291 CYS A CA 1
ATOM 2324 C C . CYS A 1 291 ? -11.400 30.893 -3.056 1.00 86.31 291 CYS A C 1
ATOM 2326 O O . CYS A 1 291 ? -10.520 31.597 -3.545 1.00 86.31 291 CYS A O 1
ATOM 2328 N N . GLY A 1 292 ? -12.218 31.327 -2.094 1.00 84.62 292 GLY A N 1
ATOM 2329 C CA . GLY A 1 292 ? -12.399 32.758 -1.838 1.00 84.62 292 GLY A CA 1
ATOM 2330 C C . GLY A 1 292 ? -12.959 33.484 -3.071 1.00 84.62 292 GLY A C 1
ATOM 2331 O O . GLY A 1 292 ? -13.452 32.847 -4.005 1.00 84.62 292 GLY A O 1
ATOM 2332 N N . ASP A 1 293 ? -12.863 34.813 -3.092 1.00 82.81 293 ASP A N 1
ATOM 2333 C CA . ASP A 1 293 ? -13.449 35.628 -4.169 1.00 82.81 293 ASP A CA 1
ATOM 2334 C C . ASP A 1 293 ? -12.717 35.432 -5.513 1.00 82.81 293 ASP A C 1
ATOM 2336 O O . ASP A 1 293 ? -13.337 35.370 -6.580 1.00 82.81 293 ASP A O 1
ATOM 2340 N N . ASP A 1 294 ? -11.393 35.257 -5.464 1.00 85.56 294 ASP A N 1
ATOM 2341 C CA . ASP A 1 294 ? -10.521 35.177 -6.641 1.00 85.56 294 ASP A CA 1
ATOM 2342 C C . ASP A 1 294 ? -10.263 33.745 -7.148 1.00 85.56 294 ASP A C 1
ATOM 2344 O O . ASP A 1 294 ? -9.735 33.580 -8.245 1.00 85.56 294 ASP A O 1
ATOM 2348 N N . GLY A 1 295 ? -10.663 32.707 -6.404 1.00 86.81 295 GLY A N 1
ATOM 2349 C CA . GLY A 1 295 ? -10.452 31.301 -6.776 1.00 86.81 295 GLY A CA 1
ATOM 2350 C C . GLY A 1 295 ? -9.123 30.688 -6.312 1.00 86.81 295 GLY A C 1
ATOM 2351 O O . GLY A 1 295 ? -8.848 29.534 -6.642 1.00 86.81 295 GLY A O 1
ATOM 2352 N N . TRP A 1 296 ? -8.304 31.417 -5.545 1.00 92.00 296 TRP A N 1
ATOM 2353 C CA . TRP A 1 296 ? -6.927 31.025 -5.213 1.00 92.00 296 TRP A CA 1
ATOM 2354 C C . TRP A 1 296 ? -6.626 30.925 -3.714 1.00 92.00 296 TRP A C 1
ATOM 2356 O O . TRP A 1 296 ? -5.462 30.776 -3.336 1.00 92.00 296 TRP A O 1
ATOM 2366 N N . LYS A 1 297 ? -7.636 30.957 -2.836 1.00 90.44 297 LYS A N 1
ATOM 2367 C CA . LYS A 1 297 ? -7.441 30.853 -1.375 1.00 90.44 297 LYS A CA 1
ATOM 2368 C C . LYS A 1 297 ? -6.715 29.568 -0.929 1.00 90.44 297 LYS A C 1
ATOM 2370 O O . LYS A 1 297 ? -6.033 29.583 0.090 1.00 90.44 297 LYS A O 1
ATOM 2375 N N . TRP A 1 298 ? -6.778 28.495 -1.716 1.00 90.31 298 TRP A N 1
ATOM 2376 C CA . TRP A 1 298 ? -6.051 27.236 -1.507 1.00 90.31 298 TRP A CA 1
ATOM 2377 C C . TRP A 1 298 ? -4.539 27.316 -1.804 1.00 90.31 298 TRP A C 1
ATOM 2379 O O . TRP A 1 298 ? -3.770 26.491 -1.308 1.00 90.31 298 TRP A O 1
ATOM 2389 N N . LEU A 1 299 ? -4.092 28.278 -2.620 1.00 91.06 299 LEU A N 1
ATOM 2390 C CA . LEU A 1 299 ? -2.731 28.329 -3.168 1.00 91.06 299 LEU A CA 1
ATOM 2391 C C . LEU A 1 299 ? -1.615 28.396 -2.109 1.00 91.06 299 LEU A C 1
ATOM 2393 O O . LEU A 1 299 ? -0.620 27.676 -2.270 1.00 91.06 299 LEU A O 1
ATOM 2397 N N . PRO A 1 300 ? -1.738 29.192 -1.025 1.00 87.38 300 PRO A N 1
ATOM 2398 C CA . PRO A 1 300 ? -0.697 29.279 -0.003 1.00 87.38 300 PRO A CA 1
ATOM 2399 C C . PRO A 1 300 ? -0.357 27.929 0.637 1.00 87.38 300 PRO A C 1
ATOM 2401 O O . PRO A 1 300 ? 0.797 27.693 0.973 1.00 87.38 300 PRO A O 1
ATOM 2404 N N . GLU A 1 301 ? -1.309 27.004 0.752 1.00 84.81 301 GLU A N 1
ATOM 2405 C CA . GLU A 1 301 ? -1.032 25.671 1.300 1.00 84.81 301 GLU A CA 1
ATOM 2406 C C . GLU A 1 301 ? -0.254 24.771 0.333 1.00 84.81 301 GLU A C 1
ATOM 2408 O O . GLU A 1 301 ? 0.490 23.888 0.771 1.00 84.81 301 GLU A O 1
ATOM 2413 N N . LEU A 1 302 ? -0.387 24.986 -0.982 1.00 89.81 302 LEU A N 1
ATOM 2414 C CA . LEU A 1 302 ? 0.381 24.238 -1.974 1.00 89.81 302 LEU A CA 1
ATOM 2415 C C . LEU A 1 302 ? 1.815 24.762 -2.063 1.00 89.81 302 LEU A C 1
ATOM 2417 O O . LEU A 1 302 ? 2.748 23.983 -1.890 1.00 89.81 302 LEU A O 1
ATOM 2421 N N . ILE A 1 303 ? 2.005 26.053 -2.341 1.00 87.19 303 ILE A N 1
ATOM 2422 C CA . ILE A 1 303 ? 3.334 26.600 -2.671 1.00 87.19 303 ILE A CA 1
ATOM 2423 C C . ILE A 1 303 ? 4.014 27.352 -1.528 1.00 87.19 303 ILE A C 1
ATOM 2425 O O . ILE A 1 303 ? 5.229 27.462 -1.560 1.00 87.19 303 ILE A O 1
ATOM 2429 N N . GLY A 1 304 ? 3.251 27.818 -0.535 1.00 71.88 304 GLY A N 1
ATOM 2430 C CA . GLY A 1 304 ? 3.685 28.467 0.708 1.00 71.88 304 GLY A CA 1
ATOM 2431 C C . GLY A 1 304 ? 4.876 29.421 0.641 1.00 71.88 304 GLY A C 1
ATOM 2432 O O . GLY A 1 304 ? 6.013 28.979 0.715 1.00 71.88 304 GLY A O 1
ATOM 2433 N N . ILE A 1 305 ? 4.621 30.734 0.682 1.00 57.41 305 ILE A N 1
ATOM 2434 C CA . ILE A 1 305 ? 5.603 31.741 1.123 1.00 57.41 305 ILE A CA 1
ATOM 2435 C C . ILE A 1 305 ? 4.860 32.786 1.968 1.00 57.41 305 ILE A C 1
ATOM 2437 O O . ILE A 1 305 ? 4.273 33.720 1.428 1.00 57.41 305 ILE A O 1
ATOM 2441 N N . ASN A 1 306 ? 4.851 32.623 3.295 1.00 45.19 306 ASN A N 1
ATOM 2442 C CA . ASN A 1 306 ? 4.378 33.651 4.225 1.00 45.19 306 ASN A CA 1
ATOM 2443 C C . ASN A 1 306 ? 5.602 34.269 4.910 1.00 45.19 306 ASN A C 1
ATOM 2445 O O . ASN A 1 306 ? 6.290 33.605 5.677 1.00 45.19 306 ASN A O 1
ATOM 2449 N N . ALA A 1 307 ? 5.887 35.542 4.635 1.00 40.84 307 ALA A N 1
ATOM 2450 C CA . ALA A 1 307 ? 7.117 36.231 5.048 1.00 40.84 307 ALA A CA 1
ATOM 2451 C C . ALA A 1 307 ? 7.294 36.433 6.575 1.00 40.84 307 ALA A C 1
ATOM 2453 O O . ALA A 1 307 ? 8.203 37.150 6.988 1.00 40.84 307 ALA A O 1
ATOM 2454 N N . LYS A 1 308 ? 6.425 35.859 7.421 1.00 38.78 308 LYS A N 1
ATOM 2455 C CA . LYS A 1 308 ? 6.400 36.099 8.875 1.00 38.78 308 LYS A CA 1
ATOM 2456 C C . LYS A 1 308 ? 6.723 34.889 9.752 1.00 38.78 308 LYS A C 1
ATOM 2458 O O . LYS A 1 308 ? 7.048 35.115 10.911 1.00 38.78 308 LYS A O 1
ATOM 2463 N N . ASP A 1 309 ? 6.701 33.664 9.226 1.00 43.06 309 ASP A N 1
ATOM 2464 C CA . ASP A 1 309 ? 7.007 32.462 10.010 1.00 43.06 309 ASP A CA 1
ATOM 2465 C C . ASP A 1 309 ? 8.160 31.666 9.396 1.00 43.06 309 ASP A C 1
ATOM 2467 O O . ASP A 1 309 ? 8.272 31.479 8.187 1.00 43.06 309 ASP A O 1
ATOM 2471 N N . SER A 1 310 ? 9.049 31.183 10.256 1.00 39.81 310 SER A N 1
ATOM 2472 C CA . SER A 1 310 ? 10.274 30.461 9.907 1.00 39.81 310 SER A CA 1
ATOM 2473 C C . SER A 1 310 ? 10.042 29.022 9.414 1.00 39.81 310 SER A C 1
ATOM 2475 O O . SER A 1 310 ? 11.007 28.282 9.219 1.00 39.81 310 SER A O 1
ATOM 2477 N N . ASN A 1 311 ? 8.804 28.598 9.142 1.00 49.88 311 ASN A N 1
ATOM 2478 C CA . ASN A 1 311 ? 8.475 27.231 8.727 1.00 49.88 311 ASN A CA 1
ATOM 2479 C C . ASN A 1 311 ? 8.268 27.100 7.203 1.00 49.88 311 ASN A C 1
ATOM 2481 O O . ASN A 1 311 ? 7.786 28.001 6.525 1.00 49.88 311 ASN A O 1
ATOM 2485 N N . LEU A 1 312 ? 8.712 25.973 6.632 1.00 54.59 312 LEU A N 1
ATOM 2486 C CA . LEU A 1 312 ? 8.385 25.561 5.259 1.00 54.59 312 LEU A CA 1
ATOM 2487 C C . LEU A 1 312 ? 6.920 25.090 5.230 1.00 54.59 312 LEU A C 1
ATOM 2489 O O . LEU A 1 312 ? 6.650 23.908 5.456 1.00 54.59 312 LEU A O 1
ATOM 2493 N N . ASP A 1 313 ? 5.980 25.998 4.971 1.00 66.19 313 ASP A N 1
ATOM 2494 C CA . ASP A 1 313 ? 4.549 25.692 5.140 1.00 66.19 313 ASP A CA 1
ATOM 2495 C C . ASP A 1 313 ? 3.889 25.076 3.892 1.00 66.19 313 ASP A C 1
ATOM 2497 O O . ASP A 1 313 ? 2.972 24.257 4.008 1.00 66.19 313 ASP A O 1
ATOM 2501 N N . GLY A 1 314 ? 4.404 25.370 2.692 1.00 82.44 314 GLY A N 1
ATOM 2502 C CA . GLY A 1 314 ? 3.867 24.852 1.429 1.00 82.44 314 GLY A CA 1
ATOM 2503 C C . GLY A 1 314 ? 4.093 23.347 1.243 1.00 82.44 314 GLY A C 1
ATOM 2504 O O . GLY A 1 314 ? 5.194 22.827 1.447 1.00 82.44 314 GLY A O 1
ATOM 2505 N N . LEU A 1 315 ? 3.064 22.612 0.816 1.00 86.94 315 LEU A N 1
ATOM 2506 C CA . LEU A 1 315 ? 3.155 21.173 0.551 1.00 86.94 315 LEU A CA 1
ATOM 2507 C C . LEU A 1 315 ? 4.162 20.834 -0.567 1.00 86.94 315 LEU A C 1
ATOM 2509 O O . LEU A 1 315 ? 4.932 19.884 -0.418 1.00 86.94 315 LEU A O 1
ATOM 2513 N N . LEU A 1 316 ? 4.207 21.631 -1.640 1.00 91.31 316 LEU A N 1
ATOM 2514 C CA . LEU A 1 316 ? 5.156 21.485 -2.747 1.00 91.31 316 LEU A CA 1
ATOM 2515 C C . LEU A 1 316 ? 6.596 21.756 -2.300 1.00 91.31 316 LEU A C 1
ATOM 2517 O O . LEU A 1 316 ? 7.497 21.021 -2.694 1.00 91.31 316 LEU A O 1
ATOM 2521 N N . LEU A 1 317 ? 6.820 22.749 -1.435 1.00 89.88 317 LEU A N 1
ATOM 2522 C CA . LEU A 1 317 ? 8.152 23.036 -0.895 1.00 89.88 317 LEU A CA 1
ATOM 2523 C C . LEU A 1 317 ? 8.639 21.943 0.055 1.00 89.88 317 LEU A C 1
ATOM 2525 O O . LEU A 1 317 ? 9.800 21.548 -0.012 1.00 89.88 317 LEU A O 1
ATOM 2529 N N . ARG A 1 318 ? 7.762 21.392 0.904 1.00 87.31 318 ARG A N 1
ATOM 2530 C CA . ARG A 1 318 ? 8.104 20.231 1.747 1.00 87.31 318 ARG A CA 1
ATOM 2531 C C . ARG A 1 318 ? 8.459 19.010 0.900 1.00 87.31 318 ARG A C 1
ATOM 2533 O O . ARG A 1 318 ? 9.423 18.310 1.207 1.00 87.31 318 ARG A O 1
ATOM 2540 N N . PHE A 1 319 ? 7.716 18.784 -0.181 1.00 90.81 319 PHE A N 1
ATOM 2541 C CA . PHE A 1 319 ? 8.013 17.731 -1.147 1.00 90.81 319 PHE A CA 1
ATOM 2542 C C . PHE A 1 319 ? 9.360 17.952 -1.853 1.00 90.81 319 PHE A C 1
ATOM 2544 O O . PHE A 1 319 ? 10.195 17.045 -1.877 1.00 90.81 319 PHE A O 1
ATOM 2551 N N . ALA A 1 320 ? 9.618 19.168 -2.339 1.00 93.00 320 ALA A N 1
ATOM 2552 C CA . ALA A 1 320 ? 10.893 19.543 -2.941 1.00 93.00 320 ALA A CA 1
ATOM 2553 C C . ALA A 1 320 ? 12.060 19.384 -1.952 1.00 93.00 320 ALA A C 1
ATOM 2555 O O . ALA A 1 320 ? 13.095 18.823 -2.303 1.00 93.00 320 ALA A O 1
ATOM 2556 N N . SER A 1 321 ? 11.883 19.799 -0.695 1.00 91.38 321 SER A N 1
ATOM 2557 C CA . SER A 1 321 ? 12.881 19.649 0.370 1.00 91.38 321 SER A CA 1
ATOM 2558 C C . SER A 1 321 ? 13.274 18.188 0.596 1.00 91.38 321 SER A C 1
ATOM 2560 O O . SER A 1 321 ? 14.466 17.878 0.640 1.00 91.38 321 SER A O 1
ATOM 2562 N N . GLU A 1 322 ? 12.313 17.255 0.643 1.00 89.56 322 GLU A N 1
ATOM 2563 C CA . GLU A 1 322 ? 12.625 15.822 0.771 1.00 89.56 322 GLU A CA 1
ATOM 2564 C C . GLU A 1 322 ? 13.410 15.292 -0.450 1.00 89.56 322 GLU A C 1
ATOM 2566 O O . GLU A 1 322 ? 14.342 14.489 -0.290 1.00 89.56 322 GLU A O 1
ATOM 2571 N N . PHE A 1 323 ? 13.094 15.787 -1.655 1.00 93.69 323 PHE A N 1
ATOM 2572 C CA . PHE A 1 323 ? 13.798 15.443 -2.892 1.00 93.69 323 PHE A CA 1
ATOM 2573 C C . PHE A 1 323 ? 15.240 15.973 -2.923 1.00 93.69 323 PHE A C 1
ATOM 2575 O O . PHE A 1 323 ? 16.191 15.187 -2.977 1.00 93.69 323 PHE A O 1
ATOM 2582 N N . TYR A 1 324 ? 15.427 17.289 -2.821 1.00 95.00 324 TYR A N 1
ATOM 2583 C CA . TYR A 1 324 ? 16.749 17.913 -2.887 1.00 95.00 324 TYR A CA 1
ATOM 2584 C C . TYR A 1 324 ? 17.644 17.508 -1.709 1.00 95.00 324 TYR A C 1
ATOM 2586 O O . TYR A 1 324 ? 18.830 17.255 -1.913 1.00 95.00 324 TYR A O 1
ATOM 2594 N N . SER A 1 325 ? 17.090 17.340 -0.497 1.00 92.44 325 SER A N 1
ATOM 2595 C CA . SER A 1 325 ? 17.849 16.857 0.672 1.00 92.44 325 SER A CA 1
ATOM 2596 C C . SER A 1 325 ? 18.387 15.451 0.442 1.00 92.44 325 SER A C 1
ATOM 2598 O O . SER A 1 325 ? 19.532 15.154 0.786 1.00 92.44 325 SER A O 1
ATOM 2600 N N . THR A 1 326 ? 17.583 14.585 -0.178 1.00 91.25 326 THR A N 1
ATOM 2601 C CA . THR A 1 326 ? 18.023 13.239 -0.548 1.00 91.25 326 THR A CA 1
ATOM 2602 C C . THR A 1 326 ? 19.165 13.287 -1.560 1.00 91.25 326 THR A C 1
ATOM 2604 O O . THR A 1 326 ? 20.165 12.602 -1.355 1.00 91.25 326 THR A O 1
ATOM 2607 N N . LEU A 1 327 ? 19.047 14.096 -2.617 1.00 93.81 327 LEU A N 1
ATOM 2608 C CA . LEU A 1 327 ? 20.089 14.202 -3.640 1.00 93.81 327 LEU A CA 1
ATOM 2609 C C . LEU A 1 327 ? 21.391 14.787 -3.093 1.00 93.81 327 LEU A C 1
ATOM 2611 O O . LEU A 1 327 ? 22.440 14.194 -3.312 1.00 93.81 327 LEU A O 1
ATOM 2615 N N . ALA A 1 328 ? 21.329 15.880 -2.331 1.00 93.19 328 ALA A N 1
ATOM 2616 C CA . ALA A 1 328 ? 22.516 16.519 -1.765 1.00 93.19 328 ALA A CA 1
ATOM 2617 C C . ALA A 1 328 ? 23.282 15.582 -0.813 1.00 93.19 328 ALA A C 1
ATOM 2619 O O . ALA A 1 328 ? 24.510 15.537 -0.833 1.00 93.19 328 ALA A O 1
ATOM 2620 N N . LYS A 1 329 ? 22.564 14.785 -0.006 1.00 91.31 329 LYS A N 1
ATOM 2621 C CA . LYS A 1 329 ? 23.175 13.776 0.877 1.00 91.31 329 LYS A CA 1
ATOM 2622 C C . LYS A 1 329 ? 23.814 12.631 0.098 1.00 91.31 329 LYS A C 1
ATOM 2624 O O . LYS A 1 329 ? 24.901 12.197 0.461 1.00 91.31 329 LYS A O 1
ATOM 2629 N N . LEU A 1 330 ? 23.148 12.143 -0.951 1.00 91.62 330 LEU A N 1
ATOM 2630 C CA . LEU A 1 330 ? 23.715 11.106 -1.814 1.00 91.62 330 LEU A CA 1
ATOM 2631 C C . LEU A 1 330 ? 24.973 11.616 -2.518 1.00 91.62 330 LEU A C 1
ATOM 2633 O O . LEU A 1 330 ? 25.981 10.926 -2.473 1.00 91.62 330 LEU A O 1
ATOM 2637 N N . GLU A 1 331 ? 24.936 12.823 -3.084 1.00 93.19 331 GLU A N 1
ATOM 2638 C CA . GLU A 1 331 ? 26.086 13.440 -3.753 1.00 93.19 331 GLU A CA 1
ATOM 2639 C C . GLU A 1 331 ? 27.283 13.570 -2.806 1.00 93.19 331 GLU A C 1
ATOM 2641 O O . GLU A 1 331 ? 28.379 13.114 -3.125 1.00 93.19 331 GLU A O 1
ATOM 2646 N N . LYS A 1 332 ? 27.051 14.093 -1.592 1.00 91.81 332 LYS A N 1
ATOM 2647 C CA . LYS A 1 332 ? 28.080 14.193 -0.548 1.00 91.81 332 LYS A CA 1
ATOM 2648 C C . LYS A 1 332 ? 28.753 12.852 -0.272 1.00 91.81 332 LYS A C 1
ATOM 2650 O O . LYS A 1 332 ? 29.979 12.780 -0.222 1.00 91.81 332 LYS A O 1
ATOM 2655 N N . SER A 1 333 ? 27.971 11.790 -0.113 1.00 90.12 333 SER A N 1
ATOM 2656 C CA . SER A 1 333 ? 28.516 10.467 0.191 1.00 90.12 333 SER A CA 1
ATOM 2657 C C . SER A 1 333 ? 29.154 9.776 -1.014 1.00 90.12 333 SER A C 1
ATOM 2659 O O . SER A 1 333 ? 30.127 9.050 -0.832 1.00 90.12 333 SER A O 1
ATOM 2661 N N . ILE A 1 334 ? 28.664 10.008 -2.235 1.00 92.25 334 ILE A N 1
ATOM 2662 C CA . ILE A 1 334 ? 29.291 9.510 -3.471 1.00 92.25 334 ILE A CA 1
ATOM 2663 C C . ILE A 1 334 ? 30.696 10.098 -3.615 1.00 92.25 334 ILE A C 1
ATOM 2665 O O . ILE A 1 334 ? 31.653 9.352 -3.832 1.00 92.25 334 ILE A O 1
ATOM 2669 N N . GLU A 1 335 ? 30.837 11.411 -3.428 1.00 92.19 335 GLU A N 1
ATOM 2670 C CA . GLU A 1 335 ? 32.134 12.091 -3.486 1.00 92.19 335 GLU A CA 1
ATOM 2671 C C . GLU A 1 335 ? 33.077 11.627 -2.369 1.00 92.19 335 GLU A C 1
ATOM 2673 O O . GLU A 1 335 ? 34.256 11.360 -2.613 1.00 92.19 335 GLU A O 1
ATOM 2678 N N . GLN A 1 336 ? 32.558 11.439 -1.151 1.00 89.25 336 GLN A N 1
ATOM 2679 C CA . GLN A 1 336 ? 33.335 10.899 -0.034 1.00 89.25 336 GLN A CA 1
ATOM 2680 C C . GLN A 1 336 ? 33.879 9.492 -0.338 1.00 89.25 336 GLN A C 1
ATOM 2682 O O . GLN A 1 336 ? 35.088 9.275 -0.280 1.00 89.25 336 GLN A O 1
ATOM 2687 N N . PHE A 1 337 ? 33.026 8.553 -0.763 1.00 90.56 337 PHE A N 1
ATOM 2688 C CA . PHE A 1 337 ? 33.473 7.200 -1.114 1.00 90.56 337 PHE A CA 1
ATOM 2689 C C . PHE A 1 337 ? 34.422 7.172 -2.315 1.00 90.56 337 PHE A C 1
ATOM 2691 O O . PHE A 1 337 ? 35.316 6.326 -2.372 1.00 90.56 337 PHE A O 1
ATOM 2698 N N . THR A 1 338 ? 34.260 8.097 -3.262 1.00 92.06 338 THR A N 1
ATOM 2699 C CA . THR A 1 338 ? 35.173 8.244 -4.402 1.00 92.06 338 THR A CA 1
ATOM 2700 C C . THR A 1 338 ? 36.571 8.661 -3.934 1.00 92.06 338 THR A C 1
ATOM 2702 O O . THR A 1 338 ? 37.561 8.072 -4.373 1.00 92.06 338 THR A O 1
ATOM 2705 N N . ARG A 1 339 ? 36.671 9.602 -2.983 1.00 90.44 339 ARG A N 1
ATOM 2706 C CA . ARG A 1 339 ? 37.945 10.010 -2.354 1.00 90.44 339 ARG A CA 1
ATOM 2707 C C . ARG A 1 339 ? 38.585 8.890 -1.543 1.00 90.44 339 ARG A C 1
ATOM 2709 O O . ARG A 1 339 ? 39.791 8.670 -1.662 1.00 90.44 339 ARG A O 1
ATOM 2716 N N . ASP A 1 340 ? 37.770 8.130 -0.818 1.00 89.62 340 ASP A N 1
ATOM 2717 C CA . ASP A 1 340 ? 38.197 6.953 -0.052 1.00 89.62 340 ASP A CA 1
ATOM 2718 C C . ASP A 1 340 ? 38.564 5.753 -0.949 1.00 89.62 340 ASP A C 1
ATOM 2720 O O . ASP A 1 340 ? 38.935 4.687 -0.455 1.00 89.62 340 ASP A O 1
ATOM 2724 N N . ARG A 1 341 ? 38.478 5.909 -2.282 1.00 91.94 341 ARG A N 1
ATOM 2725 C CA . ARG A 1 341 ? 38.731 4.875 -3.304 1.00 91.94 341 ARG A CA 1
ATOM 2726 C C . ARG A 1 341 ? 37.808 3.659 -3.189 1.00 91.94 341 ARG A C 1
ATOM 2728 O O . ARG A 1 341 ? 38.115 2.584 -3.707 1.00 91.94 341 ARG A O 1
ATOM 2735 N N . ASN A 1 342 ? 36.648 3.829 -2.561 1.00 89.06 342 ASN A N 1
ATOM 2736 C CA . ASN A 1 342 ? 35.597 2.825 -2.483 1.00 89.06 342 ASN A CA 1
ATOM 2737 C C . ASN A 1 342 ? 34.602 2.994 -3.644 1.00 89.06 342 ASN A C 1
ATOM 2739 O O . ASN A 1 342 ? 33.433 3.343 -3.469 1.00 89.06 342 ASN A O 1
ATOM 2743 N N . PHE A 1 343 ? 35.082 2.731 -4.861 1.00 91.06 343 PHE A N 1
ATOM 2744 C CA . PHE A 1 343 ? 34.304 2.929 -6.088 1.00 91.06 343 PHE A CA 1
ATOM 2745 C C . PHE A 1 343 ? 33.046 2.052 -6.168 1.00 91.06 343 PHE A C 1
ATOM 2747 O O . PHE A 1 343 ? 32.072 2.442 -6.803 1.00 91.06 343 PHE A O 1
ATOM 2754 N N . GLY A 1 344 ? 33.040 0.888 -5.508 1.00 86.62 344 GLY A N 1
ATOM 2755 C CA . GLY A 1 344 ? 31.872 0.005 -5.473 1.00 86.62 344 GLY A CA 1
ATOM 2756 C C . GLY A 1 344 ? 30.690 0.626 -4.724 1.00 86.62 344 GLY A C 1
ATOM 2757 O O . GLY A 1 344 ? 29.566 0.613 -5.226 1.00 86.62 344 GLY A O 1
ATOM 2758 N N . GLU A 1 345 ? 30.940 1.220 -3.552 1.00 85.50 345 GLU A N 1
ATOM 2759 C CA . GLU A 1 345 ? 29.898 1.920 -2.793 1.00 85.50 345 GLU A CA 1
ATOM 2760 C C . GLU A 1 345 ? 29.486 3.235 -3.462 1.00 85.50 345 GLU A C 1
ATOM 2762 O O . GLU A 1 345 ? 28.291 3.528 -3.522 1.00 85.50 345 GLU A O 1
ATOM 2767 N N . ALA A 1 346 ? 30.435 3.975 -4.048 1.00 90.31 346 ALA A N 1
ATOM 2768 C CA . ALA A 1 346 ? 30.128 5.166 -4.841 1.00 90.31 346 ALA A CA 1
ATOM 2769 C C . ALA A 1 346 ? 29.190 4.831 -6.016 1.00 90.31 346 ALA A C 1
ATOM 2771 O O . ALA A 1 346 ? 28.135 5.448 -6.161 1.00 90.31 346 ALA A O 1
ATOM 2772 N N . GLN A 1 347 ? 29.503 3.787 -6.794 1.00 91.31 347 GLN A N 1
ATOM 2773 C CA . GLN A 1 347 ? 28.650 3.328 -7.893 1.00 91.31 347 GLN A CA 1
ATOM 2774 C C . GLN A 1 347 ? 27.270 2.871 -7.399 1.00 91.31 347 GLN A C 1
ATOM 2776 O O . GLN A 1 347 ? 26.252 3.207 -8.003 1.00 91.31 347 GLN A O 1
ATOM 2781 N N . ARG A 1 348 ? 27.200 2.145 -6.276 1.00 87.56 348 ARG A N 1
A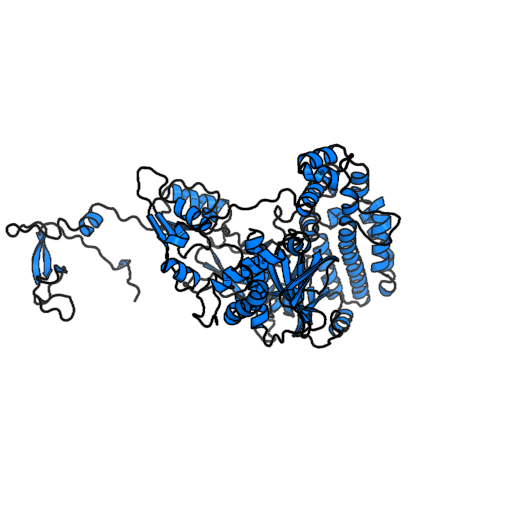TOM 2782 C CA . ARG A 1 348 ? 25.920 1.732 -5.681 1.00 87.56 348 ARG A CA 1
ATOM 2783 C C . ARG A 1 348 ? 25.051 2.937 -5.310 1.00 87.56 348 ARG A C 1
ATOM 2785 O O . ARG A 1 348 ? 23.837 2.912 -5.532 1.00 87.56 348 ARG A O 1
ATOM 2792 N N . LEU A 1 349 ? 25.642 3.968 -4.705 1.00 89.62 349 LEU A N 1
ATOM 2793 C CA . LEU A 1 349 ? 24.925 5.192 -4.351 1.00 89.62 349 LEU A CA 1
ATOM 2794 C C . LEU A 1 349 ? 24.511 5.987 -5.593 1.00 89.62 349 LEU A C 1
ATOM 2796 O O . LEU A 1 349 ? 23.399 6.512 -5.602 1.00 89.62 349 LEU A O 1
ATOM 2800 N N . GLU A 1 350 ? 25.320 6.000 -6.654 1.00 93.25 350 GLU A N 1
ATOM 2801 C CA . GLU A 1 350 ? 24.966 6.599 -7.947 1.00 93.25 350 GLU A CA 1
ATOM 2802 C C . GLU A 1 350 ? 23.738 5.910 -8.570 1.00 93.25 350 GLU A C 1
ATOM 2804 O O . GLU A 1 350 ? 22.773 6.564 -8.965 1.00 93.25 350 GLU A O 1
ATOM 2809 N N . GLU A 1 351 ? 23.695 4.575 -8.569 1.00 92.25 351 GLU A N 1
ATOM 2810 C CA . GLU A 1 351 ? 22.534 3.806 -9.040 1.00 92.25 351 GLU A CA 1
ATOM 2811 C C . GLU A 1 351 ? 21.283 4.056 -8.165 1.00 92.25 351 GLU A C 1
ATOM 2813 O O . GLU A 1 351 ? 20.150 4.105 -8.664 1.00 92.25 351 GLU A O 1
ATOM 2818 N N . SER A 1 352 ? 21.460 4.280 -6.856 1.00 90.31 352 SER A N 1
ATOM 2819 C CA . SER A 1 352 ? 20.380 4.708 -5.954 1.00 90.31 352 SER A CA 1
ATOM 2820 C C . SER A 1 352 ? 19.924 6.149 -6.236 1.00 90.31 352 SER A C 1
ATOM 2822 O O . SER A 1 352 ? 18.724 6.427 -6.182 1.00 90.31 352 SER A O 1
ATOM 2824 N N . LYS A 1 353 ? 20.849 7.061 -6.565 1.00 92.94 353 LYS A N 1
ATOM 2825 C CA . LYS A 1 353 ? 20.571 8.452 -6.963 1.00 92.94 353 LYS A CA 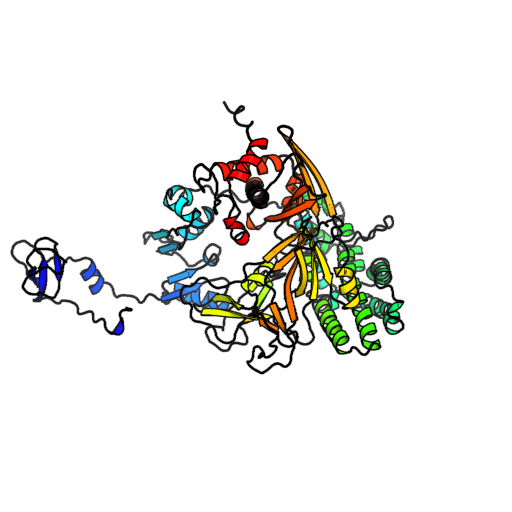1
ATOM 2826 C C . LYS A 1 353 ? 19.754 8.482 -8.252 1.00 92.94 353 LYS A C 1
ATOM 2828 O O . LYS A 1 353 ? 18.689 9.100 -8.295 1.00 92.94 353 LYS A O 1
ATOM 2833 N N . ASN A 1 354 ? 20.172 7.712 -9.256 1.00 94.75 354 ASN A N 1
ATOM 2834 C CA . ASN A 1 354 ? 19.441 7.529 -10.511 1.00 94.75 354 ASN A CA 1
ATOM 2835 C C . ASN A 1 354 ? 18.054 6.930 -10.284 1.00 94.75 354 ASN A C 1
ATOM 2837 O O . ASN A 1 354 ? 17.077 7.363 -10.895 1.00 94.75 354 ASN A O 1
ATOM 2841 N N . THR A 1 355 ? 17.931 5.981 -9.355 1.00 92.25 355 THR A N 1
ATOM 2842 C CA . THR A 1 355 ? 16.631 5.398 -9.009 1.00 92.25 355 THR A CA 1
ATOM 2843 C C . THR A 1 355 ? 15.642 6.443 -8.527 1.00 92.25 355 THR A C 1
ATOM 2845 O O . THR A 1 355 ? 14.493 6.410 -8.963 1.00 92.25 355 THR A O 1
ATOM 2848 N N . PHE A 1 356 ? 16.096 7.363 -7.680 1.00 91.38 356 PHE A N 1
ATOM 2849 C CA . PHE A 1 356 ? 15.282 8.428 -7.113 1.00 91.38 356 PHE A CA 1
ATOM 2850 C C . PHE A 1 356 ? 14.896 9.489 -8.153 1.00 91.38 356 PHE A C 1
ATOM 2852 O O . PHE A 1 356 ? 13.723 9.841 -8.265 1.00 91.38 356 PHE A O 1
ATOM 2859 N N . LYS A 1 357 ? 15.857 9.918 -8.980 1.00 95.12 357 LYS A N 1
ATOM 2860 C CA . LYS A 1 357 ? 15.645 10.844 -10.108 1.00 95.12 357 LYS A CA 1
ATOM 2861 C C . LYS A 1 357 ? 14.598 10.334 -11.107 1.00 95.12 357 LYS A C 1
ATOM 2863 O O . LYS A 1 357 ? 13.771 11.096 -11.596 1.00 95.12 357 LYS A O 1
ATOM 2868 N N . GLN A 1 358 ? 14.597 9.027 -11.363 1.00 94.00 358 GLN A N 1
ATOM 2869 C CA . GLN A 1 358 ? 13.741 8.381 -12.362 1.00 94.00 358 GLN A CA 1
ATOM 2870 C C . GLN A 1 358 ? 12.365 7.938 -11.823 1.00 94.00 358 GLN A C 1
ATOM 2872 O O . GLN A 1 358 ? 11.598 7.292 -12.546 1.00 94.00 358 GLN A O 1
ATOM 2877 N N . ARG A 1 359 ? 12.018 8.250 -10.565 1.00 91.38 359 ARG A N 1
ATOM 2878 C CA . ARG A 1 359 ? 10.653 8.035 -10.050 1.00 91.38 359 ARG A CA 1
ATOM 2879 C C . ARG A 1 359 ? 9.678 8.976 -10.755 1.00 91.38 359 ARG A C 1
ATOM 2881 O O . ARG A 1 359 ? 10.013 10.117 -11.046 1.00 91.38 359 ARG A O 1
ATOM 2888 N N . GLN A 1 360 ? 8.473 8.495 -11.049 1.00 92.19 360 GLN A N 1
ATOM 2889 C CA . GLN A 1 360 ? 7.448 9.309 -11.706 1.00 92.19 360 GLN A CA 1
ATOM 2890 C C . GLN A 1 360 ? 6.972 10.416 -10.761 1.00 92.19 360 GLN A C 1
ATOM 2892 O O . GLN A 1 360 ? 6.593 10.113 -9.628 1.00 92.19 360 GLN A O 1
ATOM 2897 N N . PHE A 1 361 ? 6.944 11.671 -11.225 1.00 93.75 361 PHE A N 1
ATOM 2898 C CA . PHE A 1 361 ? 6.558 12.807 -10.382 1.00 93.75 361 PHE A CA 1
ATOM 2899 C C . PHE A 1 361 ? 5.154 12.622 -9.808 1.00 93.75 361 PHE A C 1
ATOM 2901 O O . PHE A 1 361 ? 4.954 12.771 -8.609 1.00 93.75 361 PHE A O 1
ATOM 2908 N N . ILE A 1 362 ? 4.193 12.218 -10.646 1.00 91.25 362 ILE A N 1
ATOM 2909 C CA . ILE A 1 362 ? 2.798 12.013 -10.232 1.00 91.25 362 ILE A CA 1
ATOM 2910 C C . ILE A 1 362 ? 2.700 10.993 -9.089 1.00 91.25 362 ILE A C 1
ATOM 2912 O O . ILE A 1 362 ? 1.939 11.191 -8.142 1.00 91.25 362 ILE A O 1
ATOM 2916 N N . ALA A 1 363 ? 3.491 9.918 -9.156 1.00 86.50 363 ALA A N 1
ATOM 2917 C CA . ALA A 1 363 ? 3.498 8.884 -8.131 1.00 86.50 363 ALA A CA 1
ATOM 2918 C C . ALA A 1 363 ? 4.037 9.414 -6.793 1.00 86.50 363 ALA A C 1
ATOM 2920 O O . ALA A 1 363 ? 3.432 9.185 -5.745 1.00 86.50 363 ALA A O 1
ATOM 2921 N N . GLU A 1 364 ? 5.139 10.164 -6.824 1.00 88.00 364 GLU A N 1
ATOM 2922 C CA . GLU A 1 364 ? 5.709 10.770 -5.620 1.00 88.00 364 GLU A CA 1
ATOM 2923 C C . GLU A 1 364 ? 4.799 11.878 -5.064 1.00 88.00 364 GLU A C 1
ATOM 2925 O O . GLU A 1 364 ? 4.478 11.869 -3.879 1.00 88.00 364 GLU A O 1
ATOM 2930 N N . ALA A 1 365 ? 4.261 12.762 -5.905 1.00 89.75 365 ALA A N 1
ATOM 2931 C CA . ALA A 1 365 ? 3.323 13.803 -5.491 1.00 89.75 365 ALA A CA 1
ATOM 2932 C C . ALA A 1 365 ? 2.051 13.217 -4.843 1.00 89.75 365 ALA A C 1
ATOM 2934 O O . ALA A 1 365 ? 1.558 13.748 -3.845 1.00 89.75 365 ALA A O 1
ATOM 2935 N N . ALA A 1 366 ? 1.543 12.083 -5.340 1.00 86.06 366 ALA A N 1
ATOM 2936 C CA . ALA A 1 366 ? 0.442 11.363 -4.701 1.00 86.06 366 ALA A CA 1
ATOM 2937 C C . ALA A 1 366 ? 0.836 10.773 -3.330 1.00 86.06 366 ALA A C 1
ATOM 2939 O O . ALA A 1 366 ? 0.054 10.860 -2.382 1.00 86.06 366 ALA A O 1
ATOM 2940 N N . ARG A 1 367 ? 2.057 10.231 -3.176 1.00 80.00 367 ARG A N 1
ATOM 2941 C CA . ARG A 1 367 ? 2.583 9.743 -1.879 1.00 80.00 367 ARG A CA 1
ATOM 2942 C C . ARG A 1 367 ? 2.706 10.859 -0.834 1.00 80.00 367 ARG A C 1
ATOM 2944 O O . ARG A 1 367 ? 2.463 10.607 0.344 1.00 80.00 367 ARG A O 1
ATOM 2951 N N . PHE A 1 368 ? 3.034 12.079 -1.261 1.00 81.56 368 PHE A N 1
ATOM 2952 C CA . PHE A 1 368 ? 3.076 13.273 -0.404 1.00 81.56 368 PHE A CA 1
ATOM 2953 C C . PHE A 1 368 ? 1.700 13.909 -0.168 1.00 81.56 368 PHE A C 1
ATOM 2955 O O . PHE A 1 368 ? 1.589 14.888 0.566 1.00 81.56 368 PHE A O 1
ATOM 2962 N N . GLY A 1 369 ? 0.639 13.359 -0.765 1.00 81.56 369 GLY A N 1
ATOM 2963 C CA . GLY A 1 369 ? -0.718 13.867 -0.616 1.00 81.56 369 GLY A CA 1
ATOM 2964 C C . GLY A 1 369 ? -1.007 15.149 -1.397 1.00 81.56 369 GLY A C 1
ATOM 2965 O O . GLY A 1 369 ? -2.047 15.748 -1.132 1.00 81.56 369 GLY A O 1
ATOM 2966 N N . ILE A 1 370 ? -0.137 15.542 -2.341 1.00 89.12 370 ILE A N 1
ATOM 2967 C CA . ILE A 1 370 ? -0.352 16.662 -3.273 1.00 89.12 370 ILE A CA 1
ATOM 2968 C C . ILE A 1 370 ? -1.410 16.277 -4.306 1.00 89.12 370 ILE A C 1
ATOM 2970 O O . ILE A 1 370 ? -2.354 17.031 -4.517 1.00 89.12 370 ILE A O 1
ATOM 2974 N N . LEU A 1 371 ? -1.273 15.098 -4.919 1.00 90.38 371 LEU A N 1
ATOM 2975 C CA . LEU A 1 371 ? -2.194 14.592 -5.940 1.00 90.38 371 LEU A CA 1
ATOM 2976 C C . LEU A 1 371 ? -3.090 13.463 -5.396 1.00 90.38 371 LEU A C 1
ATOM 2978 O O . LEU A 1 371 ? -2.739 12.815 -4.403 1.00 90.38 371 LEU A O 1
ATOM 2982 N N . PRO A 1 372 ? -4.251 13.190 -6.022 1.00 84.31 372 PRO A N 1
ATOM 2983 C CA . PRO A 1 372 ? -5.100 12.064 -5.663 1.00 84.31 372 PRO A CA 1
ATOM 2984 C C . PRO A 1 372 ? -4.371 10.745 -5.914 1.00 84.31 372 PRO A C 1
ATOM 2986 O O . PRO A 1 372 ? -3.741 10.575 -6.950 1.00 84.31 372 PRO A O 1
ATOM 2989 N N . LYS A 1 373 ? -4.497 9.774 -5.003 1.00 75.38 373 LYS A N 1
ATOM 2990 C CA . LYS A 1 373 ? -3.924 8.435 -5.210 1.00 75.38 373 LYS A CA 1
ATOM 2991 C C . LYS A 1 373 ? -4.833 7.523 -6.043 1.00 75.38 373 LYS A C 1
ATOM 2993 O O . LYS A 1 373 ? -4.344 6.730 -6.831 1.00 75.38 373 LYS A O 1
ATOM 2998 N N . TYR A 1 374 ? -6.153 7.648 -5.896 1.00 59.34 374 TYR A N 1
ATOM 2999 C CA . TYR A 1 374 ? -7.143 6.687 -6.412 1.00 59.34 374 TYR A CA 1
ATOM 3000 C C . TYR A 1 374 ? -7.246 6.600 -7.946 1.00 59.34 374 TYR A C 1
ATOM 3002 O O . TYR A 1 374 ? -7.785 5.624 -8.457 1.00 59.34 374 TYR A O 1
ATOM 3010 N N . GLY A 1 375 ? -6.731 7.597 -8.674 1.00 55.16 375 GLY A N 1
ATOM 3011 C CA . GLY A 1 375 ? -6.707 7.619 -10.143 1.00 55.16 375 GLY A CA 1
ATOM 3012 C C . GLY A 1 375 ? -5.393 7.142 -10.766 1.00 55.16 375 GLY A C 1
ATOM 3013 O O . GLY A 1 375 ? -5.318 6.989 -11.982 1.00 55.16 375 GLY A O 1
ATOM 3014 N N . PHE A 1 376 ? -4.360 6.896 -9.954 1.00 62.22 376 PHE A N 1
ATOM 3015 C CA . PHE A 1 376 ? -3.043 6.485 -10.429 1.00 62.22 376 PHE A CA 1
ATOM 3016 C C . PHE A 1 376 ? -2.667 5.140 -9.792 1.00 62.22 376 PHE A C 1
ATOM 3018 O O . PHE A 1 376 ? -2.892 4.949 -8.598 1.00 62.22 376 PHE A O 1
ATOM 3025 N N . PRO A 1 377 ? -2.078 4.186 -10.533 1.00 60.56 377 PRO A N 1
ATOM 3026 C CA . PRO A 1 377 ? -1.574 2.935 -9.969 1.00 60.56 377 PRO A CA 1
ATOM 3027 C C . PRO A 1 377 ? -0.283 3.193 -9.173 1.00 60.56 377 PRO A C 1
ATOM 3029 O O . PRO A 1 377 ? 0.808 2.758 -9.538 1.00 60.56 377 PRO A O 1
ATOM 3032 N N . VAL A 1 378 ? -0.390 3.963 -8.091 1.00 68.56 378 VAL A N 1
ATOM 3033 C CA . VAL A 1 378 ? 0.733 4.306 -7.221 1.00 68.56 378 VAL A CA 1
ATOM 3034 C C . VAL A 1 378 ? 0.997 3.143 -6.278 1.00 68.56 378 VAL A C 1
ATOM 3036 O O . VAL A 1 378 ? 0.064 2.604 -5.690 1.00 68.56 378 VAL A O 1
ATOM 3039 N N . ASP A 1 379 ? 2.267 2.778 -6.112 1.00 76.69 379 ASP A N 1
ATOM 3040 C CA . ASP A 1 379 ? 2.693 1.609 -5.331 1.00 76.69 379 ASP A CA 1
ATOM 3041 C C . ASP A 1 379 ? 2.201 0.266 -5.886 1.00 76.69 379 ASP A C 1
ATOM 3043 O O . ASP A 1 379 ? 2.177 -0.719 -5.159 1.00 76.69 379 ASP A O 1
ATOM 3047 N N . VAL A 1 380 ? 1.833 0.179 -7.165 1.00 85.00 380 VAL A N 1
ATOM 3048 C CA . VAL A 1 380 ? 1.535 -1.110 -7.799 1.00 85.00 380 VAL A CA 1
ATOM 3049 C C . VAL A 1 380 ? 2.822 -1.715 -8.344 1.00 85.00 380 VAL A C 1
ATOM 3051 O O . VAL A 1 380 ? 3.546 -1.087 -9.113 1.00 85.00 380 VAL A O 1
ATOM 3054 N N . VAL A 1 381 ? 3.100 -2.958 -7.961 1.00 91.31 381 VAL A N 1
ATOM 3055 C CA . VAL A 1 381 ? 4.233 -3.738 -8.461 1.00 91.31 381 VAL A CA 1
ATOM 3056 C C . VAL A 1 381 ? 3.768 -5.055 -9.064 1.00 91.31 381 VAL A C 1
ATOM 3058 O O . VAL A 1 381 ? 2.668 -5.542 -8.796 1.00 91.31 381 VAL A O 1
ATOM 3061 N N . GLN A 1 382 ? 4.622 -5.642 -9.896 1.00 94.00 382 GLN A N 1
ATOM 3062 C CA . GLN A 1 382 ? 4.319 -6.868 -10.625 1.00 94.00 382 GLN A CA 1
ATOM 3063 C C . GLN A 1 382 ? 5.149 -8.046 -10.128 1.00 94.00 382 GLN A C 1
ATOM 3065 O O . GLN A 1 382 ? 6.296 -7.875 -9.716 1.00 94.00 382 GLN A O 1
ATOM 3070 N N . LEU A 1 383 ? 4.574 -9.245 -10.233 1.00 95.44 383 LEU A N 1
ATOM 3071 C CA . LEU A 1 383 ? 5.341 -10.477 -10.370 1.00 95.44 383 LEU A CA 1
ATOM 3072 C C . LEU A 1 383 ? 5.561 -10.723 -11.867 1.00 95.44 383 LEU A C 1
ATOM 3074 O O . LEU A 1 383 ? 4.668 -11.188 -12.576 1.00 95.44 383 LEU A O 1
ATOM 3078 N N . ASP A 1 384 ? 6.738 -10.342 -12.355 1.00 94.25 384 ASP A N 1
ATOM 3079 C CA . ASP A 1 384 ? 7.059 -10.343 -13.775 1.00 94.25 384 ASP A CA 1
ATOM 3080 C C . ASP A 1 384 ? 7.184 -11.774 -14.311 1.00 94.25 384 ASP A C 1
ATOM 3082 O O . ASP A 1 384 ? 7.968 -12.585 -13.811 1.00 94.25 384 ASP A O 1
ATOM 3086 N N . THR A 1 385 ? 6.394 -12.066 -15.341 1.00 92.31 385 THR A N 1
ATOM 3087 C CA . THR A 1 385 ? 6.383 -13.329 -16.095 1.00 92.31 385 THR A CA 1
ATOM 3088 C C . THR A 1 385 ? 6.692 -13.107 -17.580 1.00 92.31 385 THR A C 1
ATOM 3090 O O . THR A 1 385 ? 6.706 -14.056 -18.357 1.00 92.31 385 THR A O 1
ATOM 3093 N N . SER A 1 386 ? 6.963 -11.864 -18.000 1.00 87.81 386 SER A N 1
ATOM 3094 C CA . SER A 1 386 ? 7.049 -11.465 -19.414 1.00 87.81 386 SER A CA 1
ATOM 3095 C C . SER A 1 386 ? 8.205 -12.109 -20.182 1.00 87.81 386 SER A C 1
ATOM 3097 O O . SER A 1 386 ? 8.112 -12.305 -21.392 1.00 87.81 386 SER A O 1
ATOM 3099 N N . PHE A 1 387 ? 9.279 -12.479 -19.486 1.00 88.06 387 PHE A N 1
ATOM 3100 C CA . PHE A 1 387 ? 10.434 -13.166 -20.067 1.00 88.06 387 PHE A CA 1
ATOM 3101 C C . PHE A 1 387 ? 10.209 -14.679 -20.248 1.00 88.06 387 PHE A C 1
ATOM 3103 O O . PHE A 1 387 ? 11.033 -15.356 -20.869 1.00 88.06 387 PHE A O 1
ATOM 3110 N N . ILE A 1 388 ? 9.112 -15.229 -19.714 1.00 89.06 388 ILE A N 1
ATOM 3111 C CA . ILE A 1 388 ? 8.785 -16.655 -19.779 1.00 89.06 388 ILE A CA 1
ATOM 3112 C C . ILE A 1 388 ? 8.037 -16.928 -21.087 1.00 89.06 388 ILE A C 1
ATOM 3114 O O . ILE A 1 388 ? 6.968 -16.382 -21.345 1.00 89.06 388 ILE A O 1
ATOM 3118 N N . ARG A 1 389 ? 8.598 -17.802 -21.931 1.00 86.06 389 ARG A N 1
ATOM 3119 C CA . ARG A 1 389 ? 8.079 -18.071 -23.286 1.00 86.06 389 ARG A CA 1
ATOM 3120 C C . ARG A 1 389 ? 6.886 -19.034 -23.338 1.00 86.06 389 ARG A C 1
ATOM 3122 O O . ARG A 1 389 ? 6.395 -19.312 -24.427 1.00 86.06 389 ARG A O 1
ATOM 3129 N N . SER A 1 390 ? 6.431 -19.563 -22.203 1.00 85.44 390 SER A N 1
ATOM 3130 C CA . SER A 1 390 ? 5.312 -20.508 -22.167 1.00 85.44 390 SER A CA 1
ATOM 3131 C C . SER A 1 390 ? 3.984 -19.826 -22.499 1.00 85.44 390 SER A C 1
ATOM 3133 O O . SER A 1 390 ? 3.744 -18.667 -22.153 1.00 85.44 390 SER A O 1
ATOM 3135 N N . THR A 1 391 ? 3.083 -20.566 -23.143 1.00 83.62 391 THR A N 1
ATOM 3136 C CA . THR A 1 391 ? 1.733 -20.083 -23.473 1.00 83.62 391 THR A CA 1
ATOM 3137 C C . THR A 1 391 ? 0.927 -19.693 -22.234 1.00 83.62 391 THR A C 1
ATOM 3139 O O . THR A 1 391 ? 0.081 -18.804 -22.286 1.00 83.62 391 THR A O 1
ATOM 3142 N N . GLU A 1 392 ? 1.207 -20.327 -21.096 1.00 84.94 392 GLU A N 1
ATOM 3143 C CA . GLU A 1 392 ? 0.545 -20.072 -19.824 1.00 84.94 392 GLU A CA 1
ATOM 3144 C C . GLU A 1 392 ? 0.946 -18.725 -19.220 1.00 84.94 392 GLU A C 1
ATOM 3146 O O . GLU A 1 392 ? 0.082 -18.071 -18.633 1.00 84.94 392 GLU A O 1
ATOM 3151 N N . ALA A 1 393 ? 2.204 -18.296 -19.402 1.00 85.44 393 ALA A N 1
ATOM 3152 C CA . ALA A 1 393 ? 2.699 -16.987 -18.966 1.00 85.44 393 ALA A CA 1
ATOM 3153 C C . ALA A 1 393 ? 2.135 -15.842 -19.819 1.00 85.44 393 ALA A C 1
ATOM 3155 O O . ALA A 1 393 ? 1.821 -14.761 -19.315 1.00 85.44 393 ALA A O 1
ATOM 3156 N N . GLN A 1 394 ? 1.999 -16.071 -21.128 1.00 84.12 394 GLN A N 1
ATOM 3157 C CA . GLN A 1 394 ? 1.544 -15.051 -22.067 1.00 84.12 394 GLN A CA 1
ATOM 3158 C C . GLN A 1 394 ? 0.131 -14.568 -21.726 1.00 84.12 394 GLN A C 1
ATOM 3160 O O . GLN A 1 394 ? -0.819 -15.347 -21.693 1.00 84.12 394 GLN A O 1
ATOM 3165 N N . GLY A 1 395 ? -0.020 -13.261 -21.512 1.00 80.62 395 GLY A N 1
ATOM 3166 C CA . GLY A 1 395 ? -1.316 -12.660 -21.186 1.00 80.62 395 GLY A CA 1
ATOM 3167 C C . GLY A 1 395 ? -1.635 -12.584 -19.691 1.00 80.62 395 GLY A C 1
ATOM 3168 O O . GLY A 1 395 ? -2.724 -12.126 -19.351 1.00 80.62 395 GLY A O 1
ATOM 3169 N N . LEU A 1 396 ? -0.711 -12.977 -18.807 1.00 88.44 396 LEU A N 1
ATOM 3170 C CA . LEU A 1 396 ? -0.828 -12.719 -17.371 1.00 88.44 396 LEU A CA 1
ATOM 3171 C C . LEU A 1 396 ? -0.474 -11.268 -17.027 1.00 88.44 396 LEU A C 1
ATOM 3173 O O . LEU A 1 396 ? 0.443 -10.682 -17.606 1.00 88.44 396 LEU A O 1
ATOM 3177 N N . ASP A 1 397 ? -1.195 -10.720 -16.056 1.00 87.50 397 ASP A N 1
ATOM 3178 C CA . ASP A 1 397 ? -0.925 -9.434 -15.423 1.00 87.50 397 ASP A CA 1
ATOM 3179 C C . ASP A 1 397 ? -0.997 -9.586 -13.899 1.00 87.50 397 ASP A C 1
ATOM 3181 O O . ASP A 1 397 ? -2.038 -9.437 -13.261 1.00 87.50 397 ASP A O 1
ATOM 3185 N N . LEU A 1 398 ? 0.125 -9.982 -13.298 1.00 91.75 398 LEU A N 1
ATOM 3186 C CA . LEU A 1 398 ? 0.205 -10.262 -11.868 1.00 91.75 398 LEU A CA 1
ATOM 3187 C C . LEU A 1 398 ? 0.563 -8.987 -11.099 1.00 91.75 398 LEU A C 1
ATOM 3189 O O . LEU A 1 398 ? 1.650 -8.881 -10.536 1.00 91.75 398 LEU A O 1
ATOM 3193 N N . GLN A 1 399 ? -0.365 -8.035 -11.031 1.00 90.88 399 GLN A N 1
ATOM 3194 C CA . GLN A 1 399 ? -0.206 -6.781 -10.285 1.00 90.88 399 GLN A CA 1
ATOM 3195 C C . GLN A 1 399 ? -0.738 -6.855 -8.851 1.00 90.88 399 GLN A C 1
ATOM 3197 O O . GLN A 1 399 ? -1.803 -7.424 -8.581 1.00 90.88 399 GLN A O 1
ATOM 3202 N N . ARG A 1 400 ? -0.002 -6.238 -7.923 1.00 86.69 400 ARG A N 1
ATOM 3203 C CA . ARG A 1 400 ? -0.401 -6.062 -6.522 1.00 86.69 400 ARG A CA 1
ATOM 3204 C C . ARG A 1 400 ? 0.066 -4.722 -5.978 1.00 86.69 400 ARG A C 1
ATOM 3206 O O . ARG A 1 400 ? 1.137 -4.245 -6.335 1.00 86.69 400 ARG A O 1
ATOM 3213 N N . ASP A 1 401 ? -0.718 -4.168 -5.057 1.00 85.19 401 ASP A N 1
ATOM 3214 C CA . ASP A 1 401 ? -0.248 -3.094 -4.182 1.00 85.19 401 ASP A CA 1
ATOM 3215 C C . ASP A 1 401 ? 0.996 -3.567 -3.415 1.00 85.19 401 ASP A C 1
ATOM 3217 O O . ASP A 1 401 ? 1.044 -4.698 -2.919 1.00 85.19 401 ASP A O 1
ATOM 3221 N N . LEU A 1 402 ? 2.008 -2.709 -3.327 1.00 87.25 402 LEU A N 1
ATOM 3222 C CA . LEU A 1 402 ? 3.325 -3.018 -2.792 1.00 87.25 402 LEU A CA 1
ATOM 3223 C C . LEU A 1 402 ? 3.253 -3.521 -1.350 1.00 87.25 402 LEU A C 1
ATOM 3225 O O . LEU A 1 402 ? 3.994 -4.438 -0.998 1.00 87.25 402 LEU A O 1
ATOM 3229 N N . ARG A 1 403 ? 2.320 -3.014 -0.532 1.00 83.62 403 ARG A N 1
ATOM 3230 C CA . ARG A 1 403 ? 2.131 -3.471 0.858 1.00 83.62 403 ARG A CA 1
ATOM 3231 C C . ARG A 1 403 ? 1.716 -4.937 0.924 1.00 83.62 403 ARG A C 1
ATOM 3233 O O . ARG A 1 403 ? 2.109 -5.641 1.853 1.00 83.62 403 ARG A O 1
ATOM 3240 N N . GLN A 1 404 ? 0.944 -5.401 -0.056 1.00 84.19 404 GLN A N 1
ATOM 3241 C CA . GLN A 1 404 ? 0.555 -6.806 -0.179 1.00 84.19 404 GLN A CA 1
ATOM 3242 C C . GLN A 1 404 ? 1.643 -7.619 -0.886 1.00 84.19 404 GLN A C 1
ATOM 3244 O O . GLN A 1 404 ? 1.944 -8.740 -0.477 1.00 84.19 404 GLN A O 1
ATOM 3249 N N . ALA A 1 405 ? 2.273 -7.048 -1.914 1.00 89.81 405 ALA A N 1
ATOM 3250 C CA . ALA A 1 405 ? 3.289 -7.716 -2.718 1.00 89.81 405 ALA A CA 1
ATOM 3251 C C . ALA A 1 405 ? 4.518 -8.124 -1.893 1.00 89.81 405 ALA A C 1
ATOM 3253 O O . ALA A 1 405 ? 5.052 -9.208 -2.110 1.00 89.81 405 ALA A O 1
ATOM 3254 N N . ILE A 1 406 ? 4.913 -7.336 -0.883 1.00 90.88 406 ILE A N 1
ATOM 3255 C CA . ILE A 1 406 ? 6.008 -7.712 0.030 1.00 90.88 406 ILE A CA 1
ATOM 3256 C C . ILE A 1 406 ? 5.731 -8.974 0.860 1.00 90.88 406 ILE A C 1
ATOM 3258 O O . ILE A 1 406 ? 6.651 -9.440 1.522 1.00 90.88 406 ILE A O 1
ATOM 3262 N N . ALA A 1 407 ? 4.514 -9.531 0.834 1.00 88.25 407 ALA A N 1
ATOM 3263 C CA . ALA A 1 407 ? 4.176 -10.845 1.390 1.00 88.25 407 ALA A CA 1
ATOM 3264 C C . ALA A 1 407 ? 3.728 -11.849 0.313 1.00 88.25 407 ALA A C 1
ATOM 3266 O O . ALA A 1 407 ? 4.143 -13.004 0.350 1.00 88.25 407 ALA A O 1
ATOM 3267 N N . GLU A 1 408 ? 2.880 -11.438 -0.639 1.00 88.56 408 GLU A N 1
ATOM 3268 C CA . GLU A 1 408 ? 2.336 -12.335 -1.672 1.00 88.56 408 GLU A CA 1
ATOM 3269 C C . GLU A 1 408 ? 3.346 -12.675 -2.770 1.00 88.56 408 GLU A C 1
ATOM 3271 O O . GLU A 1 408 ? 3.333 -13.793 -3.278 1.00 88.56 408 GLU A O 1
ATOM 3276 N N . TYR A 1 409 ? 4.199 -11.719 -3.144 1.00 93.62 409 TYR A N 1
ATOM 3277 C CA . TYR A 1 409 ? 5.220 -11.865 -4.188 1.00 93.62 409 TYR A CA 1
ATOM 3278 C C . TYR A 1 409 ? 6.629 -11.945 -3.614 1.00 93.62 409 TYR A C 1
ATOM 3280 O O . TYR A 1 409 ? 7.597 -12.042 -4.367 1.00 93.62 409 TYR A O 1
ATOM 3288 N N . ALA A 1 410 ? 6.754 -11.939 -2.287 1.00 93.38 410 ALA A N 1
ATOM 3289 C CA . ALA A 1 410 ? 8.016 -12.180 -1.617 1.00 93.38 410 ALA A CA 1
ATOM 3290 C C . ALA A 1 410 ? 8.669 -13.483 -2.114 1.00 93.38 410 ALA A C 1
ATOM 3292 O O . ALA A 1 410 ? 7.950 -14.421 -2.471 1.00 93.38 410 ALA A O 1
ATOM 3293 N N . PRO A 1 411 ? 10.008 -13.563 -2.115 1.00 93.19 411 PRO A N 1
ATOM 3294 C CA . PRO A 1 411 ? 10.741 -14.742 -2.567 1.00 93.19 411 PRO A CA 1
ATOM 3295 C C . PRO A 1 411 ? 10.182 -16.045 -1.988 1.00 93.19 411 PRO A C 1
ATOM 3297 O O . PRO A 1 411 ? 9.794 -16.079 -0.820 1.00 93.19 411 PRO A O 1
ATOM 3300 N N . GLU A 1 412 ? 10.124 -17.087 -2.821 1.00 92.06 412 GLU A N 1
ATOM 3301 C CA . GLU A 1 412 ? 9.572 -18.419 -2.516 1.00 92.06 412 GLU A CA 1
ATOM 3302 C C . GLU A 1 412 ? 8.055 -18.457 -2.242 1.00 92.06 412 GLU A C 1
ATOM 3304 O O . GLU A 1 412 ? 7.487 -19.537 -2.103 1.00 92.06 412 GLU A O 1
ATOM 3309 N N . SER A 1 413 ? 7.362 -17.312 -2.242 1.00 92.25 413 SER A N 1
ATOM 3310 C CA . SER A 1 413 ? 5.897 -17.287 -2.176 1.00 92.25 413 SER A CA 1
ATOM 3311 C C . SER A 1 413 ? 5.277 -17.712 -3.509 1.00 92.25 413 SER A C 1
ATOM 3313 O O . SER A 1 413 ? 5.840 -17.503 -4.586 1.00 92.25 413 SER A O 1
ATOM 3315 N N . GLU A 1 414 ? 4.093 -18.306 -3.431 1.00 92.31 414 GLU A N 1
ATOM 3316 C CA . GLU A 1 414 ? 3.378 -18.913 -4.542 1.00 92.31 414 GLU A CA 1
ATOM 3317 C C . GLU A 1 414 ? 2.087 -18.161 -4.873 1.00 92.31 414 GLU A C 1
ATOM 3319 O O . GLU A 1 414 ? 1.251 -17.847 -4.017 1.00 92.31 414 GLU A O 1
ATOM 3324 N N . VAL A 1 415 ? 1.881 -17.950 -6.169 1.00 90.25 415 VAL A N 1
ATOM 3325 C CA . VAL A 1 415 ? 0.696 -17.309 -6.732 1.00 90.25 415 VAL A CA 1
ATOM 3326 C C . VAL A 1 415 ? 0.041 -18.270 -7.706 1.00 90.25 415 VAL A C 1
ATOM 3328 O O . VAL A 1 415 ? 0.686 -18.817 -8.595 1.00 90.25 415 VAL A O 1
ATOM 3331 N N . VAL A 1 416 ? -1.265 -18.475 -7.561 1.00 88.31 416 VAL A N 1
ATOM 3332 C CA . VAL A 1 416 ? -2.030 -19.284 -8.515 1.00 88.31 416 VAL A CA 1
ATOM 3333 C C . VAL A 1 416 ? -2.613 -18.373 -9.582 1.00 88.31 416 VAL A C 1
ATOM 3335 O O . VAL A 1 416 ? -3.290 -17.397 -9.257 1.00 88.31 416 VAL A O 1
ATOM 3338 N N . ALA A 1 417 ? -2.343 -18.711 -10.840 1.00 87.44 417 ALA A N 1
ATOM 3339 C CA . ALA A 1 417 ? -2.937 -18.088 -12.019 1.00 87.44 417 ALA A CA 1
ATOM 3340 C C . ALA A 1 417 ? -2.928 -19.095 -13.177 1.00 87.44 417 ALA A C 1
ATOM 3342 O O . ALA A 1 417 ? -1.971 -19.858 -13.331 1.00 87.44 417 ALA A O 1
ATOM 3343 N N . ARG A 1 418 ? -3.994 -19.131 -13.981 1.00 83.50 418 ARG A N 1
ATOM 3344 C CA . ARG A 1 418 ? -4.174 -20.044 -15.123 1.00 83.50 418 ARG A CA 1
ATOM 3345 C C . ARG A 1 418 ? -3.968 -21.519 -14.791 1.00 83.50 418 ARG A C 1
ATOM 3347 O O . ARG A 1 418 ? -3.351 -22.263 -15.548 1.00 83.50 418 ARG A O 1
ATOM 3354 N N . LYS A 1 419 ? -4.496 -21.959 -13.642 1.00 82.88 419 LYS A N 1
ATOM 3355 C CA . LYS A 1 419 ? -4.339 -23.338 -13.119 1.00 82.88 419 LYS A CA 1
ATOM 3356 C C . LYS A 1 419 ? -2.869 -23.758 -12.899 1.00 82.88 419 LYS A C 1
ATOM 3358 O O . LYS A 1 419 ? -2.583 -24.944 -12.721 1.00 82.88 419 LYS A O 1
ATOM 3363 N N . LYS A 1 420 ? -1.943 -22.797 -12.882 1.00 88.62 420 LYS A N 1
ATOM 3364 C CA . LYS A 1 420 ? -0.521 -22.986 -12.594 1.00 88.62 420 LYS A CA 1
ATOM 3365 C C . LYS A 1 420 ? -0.145 -22.305 -11.282 1.00 88.62 420 LYS A C 1
ATOM 3367 O O . LYS A 1 420 ? -0.833 -21.392 -10.823 1.00 88.62 420 LYS A O 1
ATOM 3372 N N . ILE A 1 421 ? 0.943 -22.777 -10.688 1.00 91.44 421 ILE A N 1
ATOM 3373 C CA . ILE A 1 421 ? 1.589 -22.184 -9.521 1.00 91.44 421 ILE A CA 1
ATOM 3374 C C . ILE A 1 421 ? 2.828 -21.438 -10.008 1.00 91.44 421 ILE A C 1
ATOM 3376 O O . ILE A 1 421 ? 3.755 -22.043 -10.544 1.00 91.44 421 ILE A O 1
ATOM 3380 N N . TRP A 1 422 ? 2.828 -20.126 -9.816 1.00 93.12 422 TRP A N 1
ATOM 3381 C CA . TRP A 1 422 ? 3.945 -19.237 -10.096 1.00 93.12 422 TRP A CA 1
ATOM 3382 C C . TRP A 1 422 ? 4.668 -18.951 -8.789 1.00 93.12 422 TRP A C 1
ATOM 3384 O O . TRP A 1 422 ? 4.112 -18.312 -7.897 1.00 93.12 422 TRP A O 1
ATOM 3394 N N . THR A 1 423 ? 5.895 -19.441 -8.666 1.00 94.50 423 THR A N 1
ATOM 3395 C CA . THR A 1 423 ? 6.738 -19.190 -7.495 1.00 94.50 423 THR A CA 1
ATOM 3396 C C . THR A 1 423 ? 7.567 -17.935 -7.729 1.00 94.50 423 THR A C 1
ATOM 3398 O O . THR A 1 423 ? 8.150 -17.772 -8.800 1.00 94.50 423 THR A O 1
ATOM 3401 N N . SER A 1 424 ? 7.639 -17.049 -6.740 1.00 95.06 424 SER A N 1
ATOM 3402 C CA . SER A 1 424 ? 8.536 -15.896 -6.781 1.00 95.06 424 SER A CA 1
ATOM 3403 C C . SER A 1 424 ? 9.991 -16.347 -6.675 1.00 95.06 424 SER A C 1
ATOM 3405 O O . SER A 1 424 ? 10.380 -17.017 -5.718 1.00 95.06 424 SER A O 1
ATOM 3407 N N . TRP A 1 425 ? 10.798 -15.984 -7.667 1.00 95.25 425 TRP A N 1
ATOM 3408 C CA . TRP A 1 425 ? 12.224 -16.299 -7.739 1.00 95.25 425 TRP A CA 1
ATOM 3409 C C . TRP A 1 425 ? 13.088 -15.244 -7.036 1.00 95.25 425 TRP A C 1
ATOM 3411 O O . TRP A 1 425 ? 14.149 -15.556 -6.494 1.00 95.25 425 TRP A O 1
ATOM 3421 N N . GLY A 1 426 ? 12.649 -13.985 -7.036 1.00 95.38 426 GLY A N 1
ATOM 3422 C CA . GLY A 1 426 ? 13.422 -12.899 -6.451 1.00 95.38 426 GLY A CA 1
ATOM 3423 C C . GLY A 1 426 ? 12.901 -11.511 -6.792 1.00 95.38 426 GLY A C 1
ATOM 3424 O O . GLY A 1 426 ? 11.780 -11.340 -7.271 1.00 95.38 426 GLY A O 1
ATOM 3425 N N . LEU A 1 427 ? 13.733 -10.508 -6.528 1.00 96.75 427 LEU A N 1
ATOM 3426 C CA . LEU A 1 427 ? 13.431 -9.104 -6.787 1.00 96.75 427 LEU A CA 1
ATOM 3427 C C . LEU A 1 427 ? 13.823 -8.719 -8.216 1.00 96.75 427 LEU A C 1
ATOM 3429 O O . LEU A 1 427 ? 14.851 -9.161 -8.729 1.00 96.75 427 LEU A O 1
ATOM 3433 N N . LYS A 1 428 ? 13.032 -7.860 -8.859 1.00 95.44 428 LYS A N 1
ATOM 3434 C CA . LYS A 1 428 ? 13.355 -7.334 -10.188 1.00 95.44 428 LYS A CA 1
ATOM 3435 C C . LYS A 1 428 ? 14.465 -6.288 -10.094 1.00 95.44 428 LYS A C 1
ATOM 3437 O O . LYS A 1 428 ? 14.400 -5.409 -9.241 1.00 95.44 428 LYS A O 1
ATOM 3442 N N . ILE A 1 429 ? 15.450 -6.359 -10.988 1.00 91.94 429 ILE A N 1
ATOM 3443 C CA . ILE A 1 429 ? 16.500 -5.340 -11.154 1.00 91.94 429 ILE A CA 1
ATOM 3444 C C . ILE A 1 429 ? 16.235 -4.549 -12.430 1.00 91.94 429 ILE A C 1
ATOM 3446 O O . ILE A 1 429 ? 15.786 -5.108 -13.432 1.00 91.94 429 ILE A O 1
ATOM 3450 N N . VAL A 1 430 ? 16.538 -3.253 -12.391 1.00 91.62 430 VAL A N 1
ATOM 3451 C CA . VAL A 1 430 ? 16.521 -2.369 -13.557 1.00 91.62 430 VAL A CA 1
ATOM 3452 C C . VAL A 1 430 ? 17.957 -1.900 -13.821 1.00 91.62 430 VAL A C 1
ATOM 3454 O O . VAL A 1 430 ? 18.611 -1.457 -12.880 1.00 91.62 430 VAL A O 1
ATOM 3457 N N . PRO A 1 431 ? 18.481 -1.997 -15.057 1.00 89.00 431 PRO A N 1
ATOM 3458 C CA . PRO A 1 431 ? 19.839 -1.548 -15.369 1.00 89.00 431 PRO A CA 1
ATOM 3459 C C . PRO A 1 431 ? 20.100 -0.092 -14.949 1.00 89.00 431 PRO A C 1
ATOM 3461 O O . PRO A 1 431 ? 19.250 0.772 -15.158 1.00 89.00 431 PRO A O 1
ATOM 3464 N N . GLY A 1 432 ? 21.269 0.170 -14.352 1.00 88.56 432 GLY A N 1
ATOM 3465 C CA . GLY A 1 432 ? 21.667 1.501 -13.867 1.00 88.56 432 GLY A CA 1
ATOM 3466 C C . GLY A 1 432 ? 20.903 1.996 -12.631 1.00 88.56 432 GLY A C 1
ATOM 3467 O O . GLY A 1 432 ? 21.009 3.169 -12.270 1.00 88.56 432 GLY A O 1
ATOM 3468 N N . ARG A 1 433 ? 20.109 1.125 -11.995 1.00 91.31 433 ARG A N 1
ATOM 3469 C CA . ARG A 1 433 ? 19.264 1.433 -10.839 1.00 91.31 433 ARG A CA 1
ATOM 3470 C C . ARG A 1 433 ? 19.406 0.357 -9.764 1.00 91.31 433 ARG A C 1
ATOM 3472 O O . ARG A 1 433 ? 19.534 -0.827 -10.063 1.00 91.31 433 ARG A O 1
ATOM 3479 N N . GLN A 1 434 ? 19.316 0.769 -8.505 1.00 89.69 434 GLN A N 1
ATOM 3480 C CA . GLN A 1 434 ? 19.379 -0.106 -7.333 1.00 89.69 434 GLN A CA 1
ATOM 3481 C C . GLN A 1 434 ? 18.182 0.137 -6.435 1.00 89.69 434 GLN A C 1
ATOM 3483 O O . GLN A 1 434 ? 17.669 1.252 -6.356 1.00 89.69 434 GLN A O 1
ATOM 3488 N N . TRP A 1 435 ? 17.749 -0.902 -5.723 1.00 91.81 435 TRP A N 1
ATOM 3489 C CA . TRP A 1 435 ? 16.690 -0.722 -4.740 1.00 91.81 435 TRP A CA 1
ATOM 3490 C C . TRP A 1 435 ? 17.159 0.173 -3.601 1.00 91.81 435 TRP A C 1
ATOM 3492 O O . TRP A 1 435 ? 18.277 0.038 -3.095 1.00 91.81 435 TRP A O 1
ATOM 3502 N N . GLU A 1 436 ? 16.252 1.012 -3.117 1.00 88.62 436 GLU A N 1
ATOM 3503 C CA . GLU A 1 436 ? 16.484 1.737 -1.881 1.00 88.62 436 GLU A CA 1
ATOM 3504 C C . GLU A 1 436 ? 16.645 0.751 -0.711 1.00 88.62 436 GLU A C 1
ATOM 3506 O O . GLU A 1 436 ? 15.799 -0.119 -0.463 1.00 88.62 436 GLU A O 1
ATOM 3511 N N . ARG A 1 437 ? 17.752 0.899 0.024 1.00 90.69 437 ARG A N 1
ATOM 3512 C CA . ARG A 1 437 ? 18.051 0.119 1.228 1.00 90.69 437 ARG A CA 1
ATOM 3513 C C . ARG A 1 437 ? 17.913 1.009 2.449 1.00 90.69 437 ARG A C 1
ATOM 3515 O O . ARG A 1 437 ? 18.457 2.114 2.504 1.00 90.69 437 ARG A O 1
ATOM 3522 N N . ARG A 1 438 ? 17.214 0.502 3.454 1.00 92.56 438 ARG A N 1
ATOM 3523 C CA . ARG A 1 438 ? 17.009 1.197 4.722 1.00 92.56 438 ARG A CA 1
ATOM 3524 C C . ARG A 1 438 ? 17.364 0.295 5.882 1.00 92.56 438 ARG A C 1
ATOM 3526 O O . ARG A 1 438 ? 17.267 -0.925 5.788 1.00 92.56 438 ARG A O 1
ATOM 3533 N N . ALA A 1 439 ? 17.784 0.898 6.978 1.00 94.25 439 ALA A N 1
ATOM 3534 C CA . ALA A 1 439 ? 17.811 0.237 8.264 1.00 94.25 439 ALA A CA 1
ATOM 3535 C C . ALA A 1 439 ? 16.564 0.622 9.044 1.00 94.25 439 ALA A C 1
ATOM 3537 O O . ALA A 1 439 ? 16.018 1.709 8.855 1.00 94.25 439 ALA A O 1
ATOM 3538 N N . PHE A 1 440 ? 16.106 -0.283 9.894 1.00 95.38 440 PHE A N 1
ATOM 3539 C CA . PHE A 1 440 ? 14.961 -0.053 10.751 1.00 95.38 440 PHE A CA 1
ATOM 3540 C C . PHE A 1 440 ? 15.178 -0.669 12.123 1.00 95.38 440 PHE A C 1
ATOM 3542 O O . PHE A 1 440 ? 15.878 -1.676 12.263 1.00 95.38 440 PHE A O 1
ATOM 3549 N N . LYS A 1 441 ? 14.527 -0.085 13.124 1.00 95.06 441 LYS A N 1
ATOM 3550 C CA . LYS A 1 441 ? 14.431 -0.646 14.464 1.00 95.06 441 LYS A CA 1
ATOM 3551 C C . LYS A 1 441 ? 13.011 -0.509 15.001 1.00 95.06 441 LYS A C 1
ATOM 3553 O O . LYS A 1 441 ? 12.297 0.431 14.657 1.00 95.06 441 LYS A O 1
ATOM 3558 N N . ILE A 1 442 ? 12.593 -1.487 15.798 1.00 94.44 442 ILE A N 1
ATOM 3559 C CA . ILE A 1 442 ? 11.272 -1.540 16.430 1.00 94.44 442 ILE A CA 1
ATOM 3560 C C . ILE A 1 442 ? 11.487 -1.661 17.924 1.00 94.44 442 ILE A C 1
ATOM 3562 O O . ILE A 1 442 ? 11.981 -2.689 18.397 1.00 94.44 442 ILE A O 1
ATOM 3566 N N . CYS A 1 443 ? 11.142 -0.607 18.656 1.00 93.38 443 CYS A N 1
ATOM 3567 C CA . CYS A 1 443 ? 11.291 -0.591 20.103 1.00 93.38 443 CYS A CA 1
ATOM 3568 C C . CYS A 1 443 ? 10.411 -1.674 20.733 1.00 93.38 443 CYS A C 1
ATOM 3570 O O . CYS A 1 443 ? 9.240 -1.821 20.377 1.00 93.38 443 CYS A O 1
ATOM 3572 N N . LYS A 1 444 ? 10.978 -2.442 21.663 1.00 90.94 444 LYS A N 1
ATOM 3573 C CA . LYS A 1 444 ? 10.251 -3.506 22.357 1.00 90.94 444 LYS A CA 1
ATOM 3574 C C . LYS A 1 444 ? 9.252 -2.956 23.377 1.00 90.94 444 LYS A C 1
ATOM 3576 O O . LYS A 1 444 ? 8.181 -3.535 23.522 1.00 90.94 444 LYS A O 1
ATOM 3581 N N . ASP A 1 445 ? 9.578 -1.829 24.010 1.00 89.06 445 ASP A N 1
ATOM 3582 C CA . ASP A 1 445 ? 8.777 -1.247 25.092 1.00 89.06 445 ASP A CA 1
ATOM 3583 C C . ASP A 1 445 ? 7.604 -0.408 24.581 1.00 89.06 445 ASP A C 1
ATOM 3585 O O . ASP A 1 445 ? 6.505 -0.499 25.120 1.00 89.06 445 ASP A O 1
ATOM 3589 N N . CYS A 1 446 ? 7.815 0.410 23.539 1.00 90.12 446 CYS A N 1
ATOM 3590 C CA . CYS A 1 446 ? 6.763 1.285 23.008 1.00 90.12 446 CYS A CA 1
ATOM 3591 C C . CYS A 1 446 ? 6.206 0.893 21.637 1.00 90.12 446 CYS A C 1
ATOM 3593 O O . CYS A 1 446 ? 5.226 1.481 21.182 1.00 90.12 446 CYS A O 1
ATOM 3595 N N . GLY A 1 447 ? 6.817 -0.078 20.954 1.00 90.62 447 GLY A N 1
ATOM 3596 C CA . GLY A 1 447 ? 6.416 -0.479 19.603 1.00 90.62 447 GLY A CA 1
ATOM 3597 C C . GLY A 1 447 ? 6.773 0.531 18.508 1.00 90.62 447 GLY A C 1
ATOM 3598 O O . GLY A 1 447 ? 6.409 0.318 17.352 1.00 90.62 447 GLY A O 1
ATOM 3599 N N . ARG A 1 448 ? 7.493 1.614 18.843 1.00 93.69 448 ARG A N 1
ATOM 3600 C CA . ARG A 1 448 ? 7.886 2.654 17.886 1.00 93.69 448 ARG A CA 1
ATOM 3601 C C . ARG A 1 448 ? 8.767 2.093 16.777 1.00 93.69 448 ARG A C 1
ATOM 3603 O O . ARG A 1 448 ? 9.786 1.454 17.048 1.00 93.69 448 ARG A O 1
ATOM 3610 N N . TYR A 1 449 ? 8.378 2.394 15.544 1.00 95.44 449 TYR A N 1
ATOM 3611 C CA . TYR A 1 449 ? 9.162 2.159 14.341 1.00 95.44 449 TYR A CA 1
ATOM 3612 C C . TYR A 1 449 ? 10.081 3.340 14.048 1.00 95.44 449 TYR A C 1
ATOM 3614 O O . TYR A 1 449 ? 9.651 4.489 14.010 1.00 95.44 449 TYR A O 1
ATOM 3622 N N . GLU A 1 450 ? 11.347 3.058 13.787 1.00 95.00 450 GLU A N 1
ATOM 3623 C CA . GLU A 1 450 ? 12.291 4.053 13.300 1.00 95.00 450 GLU A CA 1
ATOM 3624 C C . GLU A 1 450 ? 13.029 3.483 12.096 1.00 95.00 450 GLU A C 1
ATOM 3626 O O . GLU A 1 450 ? 13.326 2.287 12.051 1.00 95.00 450 GLU A O 1
ATOM 3631 N N . SER A 1 451 ? 13.336 4.332 11.119 1.00 94.06 451 SER A N 1
ATOM 3632 C CA . SER A 1 451 ? 14.081 3.924 9.936 1.00 94.06 451 SER A CA 1
ATOM 3633 C C . SER A 1 451 ? 14.950 5.044 9.389 1.00 94.06 451 SER A C 1
ATOM 3635 O O . SER A 1 451 ? 14.605 6.224 9.474 1.00 94.06 451 SER A O 1
ATOM 3637 N N . VAL A 1 452 ? 16.080 4.647 8.810 1.00 91.88 452 VAL A N 1
ATOM 3638 C CA . VAL A 1 452 ? 17.057 5.535 8.180 1.00 91.88 452 VAL A CA 1
ATOM 3639 C C . VAL A 1 452 ? 17.523 4.931 6.860 1.00 91.88 452 VAL A C 1
ATOM 3641 O O . VAL A 1 452 ? 17.574 3.709 6.698 1.00 91.88 452 VAL A O 1
ATOM 3644 N N . ARG A 1 453 ? 17.850 5.781 5.886 1.00 88.50 453 ARG A N 1
ATOM 3645 C CA . ARG A 1 453 ? 18.454 5.336 4.629 1.00 88.50 453 ARG A CA 1
ATOM 3646 C C . ARG A 1 453 ? 19.887 4.877 4.880 1.00 88.50 453 ARG A C 1
ATOM 3648 O O . ARG A 1 453 ? 20.619 5.526 5.616 1.00 88.50 453 ARG A O 1
ATOM 3655 N N . ILE A 1 454 ? 20.280 3.761 4.270 1.00 84.44 454 ILE A N 1
ATOM 3656 C CA . ILE A 1 454 ? 21.655 3.264 4.373 1.00 84.44 454 ILE A CA 1
ATOM 3657 C C . ILE A 1 454 ? 22.495 4.003 3.338 1.00 84.44 454 ILE A C 1
ATOM 3659 O O . ILE A 1 454 ? 22.404 3.716 2.142 1.00 84.44 454 ILE A O 1
ATOM 3663 N N . ILE A 1 455 ? 23.277 4.962 3.821 1.00 75.81 455 ILE A N 1
ATOM 3664 C CA . ILE A 1 455 ? 24.187 5.764 3.007 1.00 75.81 455 ILE A CA 1
ATOM 3665 C C . ILE A 1 455 ? 25.604 5.212 3.174 1.00 75.81 455 ILE A C 1
ATOM 3667 O O . ILE A 1 455 ? 26.140 4.660 2.216 1.00 75.81 455 ILE A O 1
ATOM 3671 N N . ASP A 1 456 ? 26.121 5.215 4.404 1.00 75.81 456 ASP A N 1
ATOM 3672 C CA . ASP A 1 456 ? 27.374 4.563 4.790 1.00 75.81 456 ASP A CA 1
ATOM 3673 C C . ASP A 1 456 ? 27.200 3.672 6.039 1.00 75.81 456 ASP A C 1
ATOM 3675 O O . ASP A 1 456 ? 26.229 3.796 6.797 1.00 75.81 456 ASP A O 1
ATOM 3679 N N . ASP A 1 457 ? 28.125 2.727 6.236 1.00 77.62 457 ASP A N 1
ATOM 3680 C CA . ASP A 1 457 ? 28.063 1.774 7.350 1.00 77.62 457 ASP A CA 1
ATOM 3681 C C . ASP A 1 457 ? 28.426 2.408 8.710 1.00 77.62 457 ASP A C 1
ATOM 3683 O O . ASP A 1 457 ? 27.973 1.911 9.742 1.00 77.62 457 ASP A O 1
ATOM 3687 N N . ALA A 1 458 ? 29.187 3.508 8.752 1.00 76.06 458 ALA A N 1
ATOM 3688 C CA . ALA A 1 458 ? 29.599 4.158 9.999 1.00 76.06 458 ALA A CA 1
ATOM 3689 C C . ALA A 1 458 ? 28.430 4.910 10.661 1.00 76.06 458 ALA A C 1
ATOM 3691 O O . ALA A 1 458 ? 28.115 4.659 11.828 1.00 76.06 458 ALA A O 1
ATOM 3692 N N . GLN A 1 459 ? 27.724 5.755 9.905 1.00 77.81 459 GLN A N 1
ATOM 3693 C CA . GLN A 1 459 ? 26.488 6.424 10.317 1.00 77.81 459 GLN A CA 1
ATOM 3694 C C . GLN A 1 459 ? 25.412 5.410 10.687 1.00 77.81 459 GLN A C 1
ATOM 3696 O O . GLN A 1 459 ? 24.722 5.560 11.697 1.00 77.81 459 GLN A O 1
ATOM 3701 N N . LEU A 1 460 ? 25.288 4.342 9.895 1.00 84.88 460 LEU A N 1
ATOM 3702 C CA . LEU A 1 460 ? 24.365 3.263 10.206 1.00 84.88 460 LEU A CA 1
ATOM 3703 C C . LEU A 1 460 ? 24.694 2.621 11.561 1.00 84.88 460 LEU A C 1
ATOM 3705 O O . LEU A 1 460 ? 23.788 2.385 12.363 1.00 84.88 460 LEU A O 1
ATOM 3709 N N . ASN A 1 461 ? 25.968 2.318 11.815 1.00 86.56 461 ASN A N 1
ATOM 3710 C CA . ASN A 1 461 ? 26.393 1.716 13.073 1.00 86.56 461 ASN A CA 1
ATOM 3711 C C . ASN A 1 461 ? 26.121 2.647 14.256 1.00 86.56 461 ASN A C 1
ATOM 3713 O O . ASN A 1 461 ? 25.596 2.173 15.260 1.00 86.56 461 ASN A O 1
ATOM 3717 N N . ALA A 1 462 ? 26.376 3.951 14.134 1.00 87.00 462 ALA A N 1
ATOM 3718 C CA . ALA A 1 462 ? 26.020 4.921 15.172 1.00 87.00 462 ALA A CA 1
ATOM 3719 C C . ALA A 1 462 ? 24.504 4.918 15.454 1.00 87.00 462 ALA A C 1
ATOM 3721 O O . ALA A 1 462 ? 24.075 4.689 16.587 1.00 87.00 462 ALA A O 1
ATOM 3722 N N . TRP A 1 463 ? 23.681 5.041 14.409 1.00 92.00 463 TRP A N 1
ATOM 3723 C CA . TRP A 1 463 ? 22.220 5.096 14.527 1.00 92.00 463 TRP A CA 1
ATOM 3724 C C . TRP A 1 463 ? 21.597 3.837 15.156 1.00 92.00 463 TRP A C 1
ATOM 3726 O O . TRP A 1 463 ? 20.599 3.908 15.886 1.00 92.00 463 TRP A O 1
ATOM 3736 N N . ARG A 1 464 ? 22.184 2.660 14.898 1.00 90.44 464 ARG A N 1
ATOM 3737 C CA . ARG A 1 464 ? 21.723 1.377 15.461 1.00 90.44 464 ARG A CA 1
ATOM 3738 C C . ARG A 1 464 ? 21.793 1.319 16.983 1.00 90.44 464 ARG A C 1
ATOM 3740 O O . ARG A 1 464 ? 21.019 0.556 17.558 1.00 90.44 464 ARG A O 1
ATOM 3747 N N . HIS A 1 465 ? 22.694 2.086 17.592 1.00 90.88 465 HIS A N 1
ATOM 3748 C CA . HIS A 1 465 ? 22.899 2.133 19.040 1.00 90.88 465 HIS A CA 1
ATOM 3749 C C . HIS A 1 465 ? 22.199 3.331 19.698 1.00 90.88 465 HIS A C 1
ATOM 3751 O O . HIS A 1 465 ? 22.153 3.400 20.924 1.00 90.88 465 HIS A O 1
ATOM 3757 N N . GLU A 1 466 ? 21.615 4.249 18.916 1.00 94.06 466 GLU A N 1
ATOM 3758 C CA . GLU A 1 466 ? 20.782 5.321 19.468 1.00 94.06 466 GLU A CA 1
ATOM 3759 C C . GLU A 1 466 ? 19.581 4.725 20.230 1.00 94.06 466 GLU A C 1
ATOM 3761 O O . GLU A 1 466 ? 18.903 3.830 19.696 1.00 94.06 466 GLU A O 1
ATOM 3766 N N . PRO A 1 467 ? 19.257 5.237 21.432 1.00 94.75 467 PRO A N 1
ATOM 3767 C CA . PRO A 1 467 ? 18.053 4.841 22.150 1.00 94.75 467 PRO A CA 1
ATOM 3768 C C . PRO A 1 467 ? 16.796 5.204 21.352 1.00 94.75 467 PRO A C 1
ATOM 3770 O O . PRO A 1 467 ? 16.815 6.040 20.444 1.00 94.75 467 PRO A O 1
ATOM 3773 N N . CYS A 1 468 ? 15.677 4.565 21.680 1.00 92.50 468 CYS A N 1
ATOM 3774 C CA . CYS A 1 468 ? 14.401 4.850 21.044 1.00 92.50 468 CYS A CA 1
ATOM 3775 C C . CYS A 1 468 ? 14.015 6.313 21.280 1.00 92.50 468 CYS A C 1
ATOM 3777 O O . CYS A 1 468 ? 13.894 6.756 22.421 1.00 92.50 468 CYS A O 1
ATOM 3779 N N . ARG A 1 469 ? 13.710 7.041 20.204 1.00 91.19 469 ARG A N 1
ATOM 3780 C CA . ARG A 1 469 ? 13.329 8.461 20.248 1.00 91.19 469 ARG A CA 1
ATOM 3781 C C . ARG A 1 469 ? 12.002 8.705 20.962 1.00 91.19 469 ARG A C 1
ATOM 3783 O O . ARG A 1 469 ? 11.656 9.841 21.249 1.00 91.19 469 ARG A O 1
ATOM 3790 N N . GLY A 1 470 ? 11.194 7.658 21.156 1.00 88.81 470 GLY A N 1
ATOM 3791 C CA . GLY A 1 470 ? 9.901 7.741 21.843 1.00 88.81 470 GLY A CA 1
ATOM 3792 C C . GLY A 1 470 ? 9.986 7.570 23.355 1.00 88.81 470 GLY A C 1
ATOM 3793 O O . GLY A 1 470 ? 9.382 8.348 24.077 1.00 88.81 470 GLY A O 1
ATOM 3794 N N . CYS A 1 471 ? 10.699 6.547 23.832 1.00 90.69 471 CYS A N 1
ATOM 3795 C CA . CYS A 1 471 ? 10.703 6.185 25.255 1.00 90.69 471 CYS A CA 1
ATOM 3796 C C . CYS A 1 471 ? 12.099 6.105 25.890 1.00 90.69 471 CYS A C 1
ATOM 3798 O O . CYS A 1 471 ? 12.205 5.784 27.069 1.00 90.69 471 CYS A O 1
ATOM 3800 N N . GLY A 1 472 ? 13.168 6.340 25.122 1.00 92.19 472 GLY A N 1
ATOM 3801 C CA . GLY A 1 472 ? 14.553 6.240 25.589 1.00 92.19 472 GLY A CA 1
ATOM 3802 C C . GLY A 1 472 ? 15.081 4.810 25.761 1.00 92.19 472 GLY A C 1
ATOM 3803 O O . GLY A 1 472 ? 16.242 4.640 26.117 1.00 92.19 472 GLY A O 1
ATOM 3804 N N . SER A 1 473 ? 14.270 3.779 25.501 1.00 91.75 473 SER A N 1
ATOM 3805 C CA . SER A 1 473 ? 14.694 2.379 25.630 1.00 91.75 473 SER A CA 1
ATOM 3806 C C . SER A 1 473 ? 15.787 2.008 24.629 1.00 91.75 473 SER A C 1
ATOM 3808 O O . SER A 1 473 ? 15.753 2.428 23.471 1.00 91.75 473 SER A O 1
ATOM 3810 N N . THR A 1 474 ? 16.728 1.176 25.062 1.00 93.00 474 THR A N 1
ATOM 3811 C CA . THR A 1 474 ? 17.759 0.564 24.215 1.00 93.00 474 THR A CA 1
ATOM 3812 C C . THR A 1 474 ? 17.403 -0.867 23.796 1.00 93.00 474 THR A C 1
ATOM 3814 O O . THR A 1 474 ? 18.143 -1.469 23.019 1.00 93.00 474 THR A O 1
ATOM 3817 N N . ASP A 1 475 ? 16.268 -1.413 24.261 1.00 92.75 475 ASP A N 1
ATOM 3818 C CA . ASP A 1 475 ? 15.801 -2.754 23.895 1.00 92.75 475 ASP A CA 1
ATOM 3819 C C . ASP A 1 475 ? 14.911 -2.696 22.638 1.00 92.75 475 ASP A C 1
ATOM 3821 O O . ASP A 1 475 ? 13.809 -2.126 22.614 1.00 92.75 475 ASP A O 1
ATOM 3825 N N . PHE A 1 476 ? 15.403 -3.301 21.558 1.00 92.06 476 PHE A N 1
ATOM 3826 C CA . PHE A 1 476 ? 14.739 -3.332 20.260 1.00 92.06 476 PHE A CA 1
ATOM 3827 C C . PHE A 1 476 ? 14.390 -4.766 19.873 1.00 92.06 476 PHE A C 1
ATOM 3829 O O . PHE A 1 476 ? 15.254 -5.629 19.739 1.00 92.06 476 PHE A O 1
ATOM 3836 N N . LYS A 1 477 ? 13.103 -5.001 19.599 1.00 90.12 477 LYS A N 1
ATOM 3837 C CA . LYS A 1 477 ? 12.588 -6.296 19.135 1.00 90.12 477 LYS A CA 1
ATOM 3838 C C . LYS A 1 477 ? 13.157 -6.683 17.770 1.00 90.12 477 LYS A C 1
ATOM 3840 O O . LYS A 1 477 ? 13.367 -7.862 17.500 1.00 90.12 477 LYS A O 1
ATOM 3845 N N . LEU A 1 478 ? 13.339 -5.700 16.892 1.00 90.50 478 LEU A N 1
ATOM 3846 C CA . LEU A 1 478 ? 13.993 -5.847 15.594 1.00 90.50 478 LEU A CA 1
ATOM 3847 C C . LEU A 1 478 ? 14.926 -4.657 15.388 1.00 90.50 478 LEU A C 1
ATOM 3849 O O . LEU A 1 478 ? 14.554 -3.535 15.718 1.00 90.50 478 LEU A O 1
ATOM 3853 N N . ASN A 1 479 ? 16.112 -4.908 14.840 1.00 93.25 479 ASN A N 1
ATOM 3854 C CA . ASN A 1 479 ? 17.101 -3.897 14.468 1.00 93.25 479 ASN A CA 1
ATOM 3855 C C . ASN A 1 479 ? 17.891 -4.428 13.261 1.00 93.25 479 ASN A C 1
ATOM 3857 O O . ASN A 1 479 ? 18.890 -5.133 13.407 1.00 93.25 479 ASN A O 1
ATOM 3861 N N . ASP A 1 480 ? 17.412 -4.175 12.045 1.00 93.25 480 ASP A N 1
ATOM 3862 C CA . ASP A 1 480 ? 17.934 -4.824 10.837 1.00 93.25 480 ASP A CA 1
ATOM 3863 C C . ASP A 1 480 ? 17.827 -3.927 9.591 1.00 93.25 480 ASP A C 1
ATOM 3865 O O . ASP A 1 480 ? 17.524 -2.741 9.683 1.00 93.25 480 ASP A O 1
ATOM 3869 N N . LYS A 1 481 ? 18.174 -4.466 8.421 1.00 93.81 481 LYS A N 1
ATOM 3870 C CA . LYS A 1 481 ? 18.081 -3.813 7.112 1.00 93.81 481 LYS A CA 1
ATOM 3871 C C . LYS A 1 481 ? 16.844 -4.321 6.365 1.00 93.81 481 LYS A C 1
ATOM 3873 O O . LYS A 1 481 ? 16.495 -5.495 6.481 1.00 93.81 481 LYS A O 1
ATOM 3878 N N . PHE A 1 482 ? 16.217 -3.479 5.552 1.00 94.75 482 PHE A N 1
ATOM 3879 C CA . PHE A 1 482 ? 15.198 -3.884 4.589 1.00 94.75 482 PHE A CA 1
ATOM 3880 C C . PHE A 1 482 ? 15.427 -3.256 3.211 1.00 94.75 482 PHE A C 1
ATOM 3882 O O . PHE A 1 482 ? 16.079 -2.217 3.080 1.00 94.75 482 PHE A O 1
ATOM 3889 N N . ILE A 1 483 ? 14.902 -3.920 2.184 1.00 94.25 483 ILE A N 1
ATOM 3890 C CA . ILE A 1 483 ? 14.845 -3.427 0.806 1.00 94.25 483 ILE A CA 1
ATOM 3891 C C . ILE A 1 483 ? 13.423 -2.956 0.512 1.00 94.25 483 ILE A C 1
ATOM 3893 O O . ILE A 1 483 ? 12.463 -3.636 0.884 1.00 94.25 483 ILE A O 1
ATOM 3897 N N . PHE A 1 484 ? 13.305 -1.822 -0.178 1.00 92.69 484 PHE A N 1
ATOM 3898 C CA . PHE A 1 484 ? 12.057 -1.351 -0.771 1.00 92.69 484 PHE A CA 1
ATOM 3899 C C . PHE A 1 484 ? 11.959 -1.879 -2.219 1.00 92.69 484 PHE A C 1
ATOM 3901 O O . PHE A 1 484 ? 12.673 -1.379 -3.091 1.00 92.69 484 PHE A O 1
ATOM 3908 N N . PRO A 1 485 ? 11.127 -2.899 -2.522 1.00 94.12 485 PRO A N 1
ATOM 3909 C CA . PRO A 1 485 ? 11.142 -3.558 -3.829 1.00 94.12 485 PRO A CA 1
ATOM 3910 C C . PRO A 1 485 ? 10.301 -2.794 -4.867 1.00 94.12 485 PRO A C 1
ATOM 3912 O O . PRO A 1 485 ? 9.333 -3.318 -5.412 1.00 94.12 485 PRO A O 1
ATOM 3915 N N . GLU A 1 486 ? 10.670 -1.539 -5.154 1.00 90.38 486 GLU A N 1
ATOM 3916 C CA . GLU A 1 486 ? 9.912 -0.643 -6.053 1.00 90.38 486 GLU A CA 1
ATOM 3917 C C . GLU A 1 486 ? 9.858 -1.116 -7.509 1.00 90.38 486 GLU A C 1
ATOM 3919 O O . GLU A 1 486 ? 8.939 -0.759 -8.239 1.00 90.38 486 GLU A O 1
ATOM 3924 N N . PHE A 1 487 ? 10.808 -1.949 -7.937 1.00 93.00 487 PHE A N 1
ATOM 3925 C CA . PHE A 1 487 ? 10.814 -2.513 -9.290 1.00 93.00 487 PHE A CA 1
ATOM 3926 C C . PHE A 1 487 ? 9.917 -3.751 -9.421 1.00 93.00 487 PHE A C 1
ATOM 3928 O O . PHE A 1 487 ? 9.704 -4.232 -10.531 1.00 93.00 487 PHE A O 1
ATOM 3935 N N . GLY A 1 488 ? 9.390 -4.272 -8.311 1.00 94.81 488 GLY A N 1
ATOM 3936 C CA . GLY A 1 488 ? 8.625 -5.512 -8.268 1.00 94.81 488 GLY A CA 1
ATOM 3937 C C . GLY A 1 488 ? 9.486 -6.769 -8.181 1.00 94.81 488 GLY A C 1
ATOM 3938 O O . GLY A 1 488 ? 10.619 -6.755 -7.695 1.00 94.81 488 GLY A O 1
ATOM 3939 N N . PHE A 1 489 ? 8.908 -7.880 -8.619 1.00 96.50 489 PHE A N 1
ATOM 3940 C CA . PHE A 1 489 ? 9.391 -9.238 -8.390 1.00 96.50 489 PHE A CA 1
ATOM 3941 C C . PHE A 1 489 ? 9.494 -9.997 -9.712 1.00 96.50 489 PHE A C 1
ATOM 3943 O O . PHE A 1 489 ? 8.892 -9.607 -10.710 1.00 96.50 489 PHE A O 1
ATOM 3950 N N . ILE A 1 490 ? 10.243 -11.095 -9.721 1.00 95.81 490 ILE A N 1
ATOM 3951 C CA . ILE A 1 490 ? 10.403 -11.981 -10.879 1.00 95.81 490 ILE A CA 1
ATOM 3952 C C . ILE A 1 490 ? 9.881 -13.373 -10.521 1.00 95.81 490 ILE A C 1
ATOM 3954 O O . ILE A 1 490 ? 10.223 -13.908 -9.466 1.00 95.81 490 ILE A O 1
ATOM 3958 N N . ALA A 1 491 ? 9.064 -13.967 -11.392 1.00 95.06 491 ALA A N 1
ATOM 3959 C CA . ALA A 1 491 ? 8.629 -15.356 -11.250 1.00 95.06 491 ALA A CA 1
ATOM 3960 C C . ALA A 1 491 ? 9.752 -16.347 -11.605 1.00 95.06 491 ALA A C 1
ATOM 3962 O O . ALA A 1 491 ? 10.667 -16.035 -12.358 1.00 95.06 491 ALA A O 1
ATOM 3963 N N . ALA A 1 492 ? 9.690 -17.576 -11.104 1.00 92.31 492 ALA A N 1
ATOM 3964 C CA . ALA A 1 492 ? 10.542 -18.657 -11.586 1.00 92.31 492 ALA A CA 1
ATOM 3965 C C . ALA A 1 492 ? 10.170 -19.038 -13.032 1.00 92.31 492 ALA A C 1
ATOM 3967 O O . ALA A 1 492 ? 9.004 -18.968 -13.414 1.00 92.31 492 ALA A O 1
ATOM 3968 N N . GLN A 1 493 ? 11.151 -19.484 -13.828 1.00 88.50 493 GLN A N 1
ATOM 3969 C CA . GLN A 1 493 ? 10.939 -19.832 -15.245 1.00 88.50 493 GLN A CA 1
ATOM 3970 C C . GLN A 1 493 ? 9.872 -20.912 -15.461 1.00 88.50 493 GLN A C 1
ATOM 3972 O O . GLN A 1 493 ? 9.159 -20.890 -16.463 1.00 88.50 493 GLN A O 1
ATOM 3977 N N . ASN A 1 494 ? 9.779 -21.860 -14.529 1.00 87.19 494 ASN A N 1
ATOM 3978 C CA . ASN A 1 494 ? 8.892 -23.007 -14.632 1.00 87.19 494 ASN A CA 1
ATOM 3979 C C . ASN A 1 494 ? 7.733 -22.852 -13.654 1.00 87.19 494 ASN A C 1
ATOM 3981 O O . ASN A 1 494 ? 7.938 -22.820 -12.441 1.00 87.19 494 ASN A O 1
ATOM 3985 N N . ALA A 1 495 ? 6.515 -22.802 -14.188 1.00 87.75 495 ALA A N 1
ATOM 3986 C CA . ALA A 1 495 ? 5.310 -22.815 -13.377 1.00 87.75 495 ALA A CA 1
ATOM 3987 C C . ALA A 1 495 ? 4.928 -24.257 -13.004 1.00 87.75 495 ALA A C 1
ATOM 3989 O O . ALA A 1 495 ? 4.889 -25.147 -13.858 1.00 87.75 495 ALA A O 1
ATOM 3990 N N . GLY A 1 496 ? 4.610 -24.486 -11.731 1.00 85.69 496 GLY A N 1
ATOM 3991 C CA . GLY A 1 496 ? 4.114 -25.769 -11.242 1.00 85.69 496 GLY A CA 1
ATOM 3992 C C . GLY A 1 496 ? 2.664 -26.027 -11.658 1.00 85.69 496 GLY A C 1
ATOM 3993 O O . GLY A 1 496 ? 1.907 -25.102 -11.962 1.00 85.69 496 GLY A O 1
ATOM 3994 N N . ASN A 1 497 ? 2.235 -27.289 -11.643 1.00 86.19 497 ASN A N 1
ATOM 3995 C CA . ASN A 1 497 ? 0.815 -27.619 -11.785 1.00 86.19 497 ASN A CA 1
ATOM 3996 C C . ASN A 1 497 ? 0.090 -27.390 -10.456 1.00 86.19 497 ASN A C 1
ATOM 3998 O O . ASN A 1 497 ? 0.583 -27.781 -9.398 1.00 86.19 497 ASN A O 1
ATOM 4002 N N . PHE A 1 498 ? -1.097 -26.786 -10.501 1.00 79.31 498 PHE A N 1
ATOM 4003 C CA . PHE A 1 498 ? -1.898 -26.603 -9.298 1.00 79.31 498 PHE A CA 1
ATOM 4004 C C . PHE A 1 498 ? -2.455 -27.942 -8.796 1.00 79.31 498 PHE A C 1
ATOM 4006 O O . PHE A 1 498 ? -3.199 -28.619 -9.500 1.00 79.31 498 PHE A O 1
ATOM 4013 N N . THR A 1 499 ? -2.119 -28.308 -7.558 1.00 77.56 499 THR A N 1
ATOM 4014 C CA . THR A 1 499 ? -2.517 -29.583 -6.932 1.00 77.56 499 THR A CA 1
ATOM 4015 C C . THR A 1 499 ? -3.727 -29.460 -6.001 1.00 77.56 499 THR A C 1
ATOM 4017 O O . THR A 1 499 ? -4.077 -30.416 -5.316 1.00 77.56 499 THR A O 1
ATOM 4020 N N . GLY A 1 500 ? -4.371 -28.288 -5.932 1.00 73.44 500 GLY A N 1
ATOM 4021 C CA . GLY A 1 500 ? -5.467 -28.022 -4.990 1.00 73.44 500 GLY A CA 1
ATOM 4022 C C . GLY A 1 500 ? -5.015 -27.524 -3.612 1.00 73.44 500 GLY A C 1
ATOM 4023 O O . GLY A 1 500 ? -5.856 -27.087 -2.824 1.00 73.44 500 GLY A O 1
ATOM 4024 N N . ARG A 1 501 ? -3.705 -27.544 -3.321 1.00 80.06 501 ARG A N 1
ATOM 4025 C CA . ARG A 1 501 ? -3.144 -27.023 -2.065 1.00 80.06 501 ARG A CA 1
ATOM 4026 C C . ARG A 1 501 ? -3.268 -25.501 -1.975 1.00 80.06 501 ARG A C 1
ATOM 4028 O O . ARG A 1 501 ? -3.263 -24.805 -2.990 1.00 80.06 501 ARG A O 1
ATOM 4035 N N . ARG A 1 502 ? -3.359 -24.969 -0.752 1.00 74.69 502 ARG A N 1
ATOM 4036 C CA . ARG A 1 502 ? -3.259 -23.518 -0.533 1.00 74.69 502 ARG A CA 1
ATOM 4037 C C . ARG A 1 502 ? -1.837 -23.068 -0.917 1.00 74.69 502 ARG A C 1
ATOM 4039 O O . ARG A 1 502 ? -0.902 -23.740 -0.489 1.00 74.69 502 ARG A O 1
ATOM 4046 N N . PRO A 1 503 ? -1.675 -21.976 -1.684 1.00 79.31 503 PRO A N 1
ATOM 4047 C CA . PRO A 1 503 ? -0.354 -21.468 -2.045 1.00 79.31 503 PRO A CA 1
ATOM 4048 C C . PRO A 1 503 ? 0.432 -21.049 -0.808 1.00 79.31 503 PRO A C 1
ATOM 4050 O O . PRO A 1 503 ? -0.143 -20.465 0.120 1.00 79.31 503 PRO A O 1
ATOM 4053 N N . GLU A 1 504 ? 1.729 -21.330 -0.809 1.00 80.56 504 GLU A N 1
ATOM 4054 C CA . GLU A 1 504 ? 2.627 -20.884 0.251 1.00 80.56 504 GLU A CA 1
ATOM 4055 C C . GLU A 1 504 ? 2.869 -19.379 0.157 1.00 80.56 504 GLU A C 1
ATOM 4057 O O . GLU A 1 504 ? 3.044 -18.824 -0.924 1.00 80.56 504 GLU A O 1
ATOM 4062 N N . ARG A 1 505 ? 2.843 -18.683 1.294 1.00 77.75 505 ARG A N 1
ATOM 4063 C CA . ARG A 1 505 ? 3.167 -17.255 1.355 1.00 77.75 505 ARG A CA 1
ATOM 4064 C C . ARG A 1 505 ? 3.945 -16.962 2.615 1.00 77.75 505 ARG A C 1
ATOM 4066 O O . ARG A 1 505 ? 3.678 -17.539 3.671 1.00 77.75 505 ARG A O 1
ATOM 4073 N N . THR A 1 506 ? 4.818 -15.971 2.535 1.00 70.94 506 THR A N 1
ATOM 4074 C CA . THR A 1 506 ? 5.431 -15.387 3.727 1.00 70.94 506 THR A CA 1
ATOM 4075 C C . THR A 1 506 ? 4.430 -14.419 4.383 1.00 70.94 506 THR A C 1
ATOM 4077 O O . THR A 1 506 ? 4.439 -13.216 4.151 1.00 70.94 506 THR A O 1
ATOM 4080 N N . TYR A 1 507 ? 3.493 -14.946 5.182 1.00 61.22 507 TYR A N 1
ATOM 4081 C CA . TYR A 1 507 ? 2.371 -14.208 5.807 1.00 61.22 507 TYR A CA 1
ATOM 4082 C C . TYR A 1 507 ? 2.776 -13.205 6.916 1.00 61.22 507 TYR A C 1
ATOM 4084 O O . TYR A 1 507 ? 2.031 -12.983 7.868 1.00 61.22 507 TYR A O 1
ATOM 4092 N N . ALA A 1 508 ? 3.960 -12.601 6.838 1.00 60.38 508 ALA A N 1
ATOM 4093 C CA . ALA A 1 508 ? 4.596 -11.958 7.982 1.00 60.38 508 ALA A CA 1
ATOM 4094 C C . ALA A 1 508 ? 4.700 -10.426 7.894 1.00 60.38 508 ALA A C 1
ATOM 4096 O O . ALA A 1 508 ? 5.522 -9.849 8.605 1.00 60.38 508 ALA A O 1
ATOM 4097 N N . SER A 1 509 ? 3.903 -9.759 7.054 1.00 75.31 509 SER A N 1
ATOM 4098 C CA . SER A 1 509 ? 3.862 -8.290 7.013 1.00 75.31 509 SER A CA 1
ATOM 4099 C C . SER A 1 509 ? 3.128 -7.728 8.231 1.00 75.31 509 SER A C 1
ATOM 4101 O O . SER A 1 509 ? 1.948 -8.005 8.426 1.00 75.31 509 SER A O 1
ATOM 4103 N N . GLN A 1 510 ? 3.818 -6.931 9.047 1.00 84.56 510 GLN A N 1
ATOM 4104 C CA . GLN A 1 510 ? 3.226 -6.183 10.160 1.00 84.56 510 GLN A CA 1
ATOM 4105 C C . GLN A 1 510 ? 3.398 -4.684 9.943 1.00 84.56 510 GLN A C 1
ATOM 4107 O O . GLN A 1 510 ? 4.412 -4.252 9.393 1.00 84.56 510 GLN A O 1
ATOM 4112 N N . VAL A 1 511 ? 2.404 -3.913 10.385 1.00 91.19 511 VAL A N 1
ATOM 4113 C CA . VAL A 1 511 ? 2.427 -2.450 10.339 1.00 91.19 511 VAL A CA 1
ATOM 4114 C C . VAL A 1 511 ? 2.836 -1.912 11.702 1.00 91.19 511 VAL A C 1
ATOM 4116 O O . VAL A 1 511 ? 2.304 -2.341 12.725 1.00 91.19 511 VAL A O 1
ATOM 4119 N N . TYR A 1 512 ? 3.775 -0.973 11.701 1.00 93.50 512 TYR A N 1
ATOM 4120 C CA . TYR A 1 512 ? 4.297 -0.329 12.896 1.00 93.50 512 TYR A CA 1
ATOM 4121 C C . TYR A 1 512 ? 4.238 1.187 12.753 1.00 93.50 512 TYR A C 1
ATOM 4123 O O . TYR A 1 512 ? 4.558 1.734 11.695 1.00 93.50 512 TYR A O 1
ATOM 4131 N N . PHE A 1 513 ? 3.857 1.861 13.835 1.00 95.00 513 PHE A N 1
ATOM 4132 C CA . PHE A 1 513 ? 3.737 3.311 13.878 1.00 95.00 513 PHE A CA 1
ATOM 4133 C C . PHE A 1 513 ? 5.042 3.982 14.305 1.00 95.00 513 PHE A C 1
ATOM 4135 O O . PHE A 1 513 ? 5.693 3.560 15.264 1.00 95.00 513 PHE A O 1
ATOM 4142 N N . ALA A 1 514 ? 5.430 5.042 13.592 1.00 93.81 514 ALA A N 1
ATOM 4143 C CA . ALA A 1 514 ? 6.679 5.749 13.842 1.00 93.81 514 ALA A CA 1
ATOM 4144 C C . ALA A 1 514 ? 6.623 6.741 15.014 1.00 93.81 514 ALA A C 1
ATOM 4146 O O . ALA A 1 514 ? 7.641 7.352 15.348 1.00 93.81 514 ALA A O 1
ATOM 4147 N N . GLY A 1 515 ? 5.466 6.903 15.668 1.00 87.75 515 GLY A N 1
ATOM 4148 C CA . GLY A 1 515 ? 5.315 7.845 16.780 1.00 87.75 515 GLY A CA 1
ATOM 4149 C C . GLY A 1 515 ? 5.407 9.313 16.351 1.00 87.75 515 GLY A C 1
ATOM 4150 O O . GLY A 1 515 ? 5.703 10.158 17.191 1.00 87.75 515 GLY A O 1
ATOM 4151 N N . ASP A 1 516 ? 5.227 9.603 15.061 1.00 84.06 516 ASP A N 1
ATOM 4152 C CA . ASP A 1 516 ? 5.290 10.934 14.453 1.00 84.06 516 ASP A CA 1
ATOM 4153 C C . ASP A 1 516 ? 3.937 11.329 13.827 1.00 84.06 516 ASP A C 1
ATOM 4155 O O . ASP A 1 516 ? 2.940 10.617 13.952 1.00 84.06 516 ASP A O 1
ATOM 4159 N N . GLY A 1 517 ? 3.893 12.501 13.198 1.00 83.12 517 GLY A N 1
ATOM 4160 C CA . GLY A 1 517 ? 2.695 13.083 12.598 1.00 83.12 517 GLY A CA 1
ATOM 4161 C C . GLY A 1 517 ? 2.469 14.510 13.084 1.00 83.12 517 GLY A C 1
ATOM 4162 O O . GLY A 1 517 ? 2.904 14.887 14.171 1.00 83.12 517 GLY A O 1
ATOM 4163 N N . GLN A 1 518 ? 1.803 15.311 12.260 1.00 83.25 518 GLN A N 1
ATOM 4164 C CA . GLN A 1 518 ? 1.385 16.663 12.617 1.00 83.25 518 GLN A CA 1
ATOM 4165 C C . GLN A 1 518 ? 0.094 16.552 13.434 1.00 83.25 518 GLN A C 1
ATOM 4167 O O . GLN A 1 518 ? -0.916 16.116 12.867 1.00 83.25 518 GLN A O 1
ATOM 4172 N N . PRO A 1 519 ? 0.119 16.860 14.745 1.00 86.12 519 PRO A N 1
ATOM 4173 C CA . PRO A 1 519 ? -1.073 16.780 15.578 1.00 86.12 519 PRO A CA 1
ATOM 4174 C C . PRO A 1 519 ? -2.133 17.747 15.048 1.00 86.12 519 PRO A C 1
ATOM 4176 O O . PRO A 1 519 ? -1.799 18.840 14.594 1.00 86.12 519 PRO A O 1
ATOM 4179 N N . LEU A 1 520 ? -3.393 17.318 15.078 1.00 85.06 520 LEU A N 1
ATOM 4180 C CA . LEU A 1 520 ? -4.520 18.120 14.609 1.00 85.06 520 LEU A CA 1
ATOM 4181 C C . LEU A 1 520 ? -5.437 18.486 15.770 1.00 85.06 520 LEU A C 1
ATOM 4183 O O . LEU A 1 520 ? -5.452 19.636 16.198 1.00 85.06 520 LEU A O 1
ATOM 4187 N N . GLN A 1 521 ? -6.170 17.506 16.299 1.00 89.38 521 GLN A N 1
ATOM 4188 C CA . GLN A 1 521 ? -7.157 17.732 17.345 1.00 89.38 521 GLN A CA 1
ATOM 4189 C C . GLN A 1 521 ? -7.106 16.634 18.407 1.00 89.38 521 GLN A C 1
ATOM 4191 O O . GLN A 1 521 ? -6.720 15.490 18.149 1.00 89.38 521 GLN A O 1
ATOM 4196 N N . GLU A 1 522 ? -7.511 16.999 19.620 1.00 93.44 522 GLU A N 1
ATOM 4197 C CA . GLU A 1 522 ? -7.646 16.091 20.750 1.00 93.44 522 GLU A CA 1
ATOM 4198 C C . GLU A 1 522 ? -9.065 16.121 21.299 1.00 93.44 522 GLU A C 1
ATOM 4200 O O . GLU A 1 522 ? -9.706 17.171 21.354 1.00 93.44 522 GLU A O 1
ATOM 4205 N N . ARG A 1 523 ? -9.552 14.956 21.727 1.00 93.88 523 ARG A N 1
ATOM 4206 C CA . ARG A 1 523 ? -10.878 14.813 22.318 1.00 93.88 523 ARG A CA 1
ATOM 4207 C C . ARG A 1 523 ? -10.855 13.770 23.422 1.00 93.88 523 ARG A C 1
ATOM 4209 O O . ARG A 1 523 ? -10.300 12.688 23.257 1.00 93.88 523 ARG A O 1
ATOM 4216 N N . ASN A 1 524 ? -11.496 14.083 24.541 1.00 92.81 524 ASN A N 1
ATOM 4217 C CA . ASN A 1 524 ? -11.695 13.136 25.630 1.00 92.81 524 ASN A CA 1
ATOM 4218 C C . ASN A 1 524 ? -13.122 12.600 25.597 1.00 92.81 524 ASN A C 1
ATOM 4220 O O . ASN A 1 524 ? -14.072 13.363 25.430 1.00 92.81 524 ASN A O 1
ATOM 4224 N N . PHE A 1 525 ? -13.267 11.295 25.802 1.00 91.75 525 PHE A N 1
ATOM 4225 C CA . PHE A 1 525 ? -14.559 10.660 26.031 1.00 91.75 525 PHE A CA 1
ATOM 4226 C C . PHE A 1 525 ? -14.543 9.996 27.399 1.00 91.75 525 PHE A C 1
ATOM 4228 O O . PHE A 1 525 ? -13.719 9.116 27.653 1.00 91.75 525 PHE A O 1
ATOM 4235 N N . GLN A 1 526 ? -15.439 10.428 28.283 1.00 89.56 526 GLN A N 1
ATOM 4236 C CA . GLN A 1 526 ? -15.493 9.951 29.657 1.00 89.56 526 GLN A CA 1
ATOM 4237 C C . GLN A 1 526 ? -16.846 9.313 29.950 1.00 89.56 526 GLN A C 1
ATOM 4239 O O . GLN A 1 526 ? -17.892 9.920 29.729 1.00 89.56 526 GLN A O 1
ATOM 4244 N N . ARG A 1 527 ? -16.828 8.097 30.499 1.00 87.50 527 ARG A N 1
ATOM 4245 C CA . ARG A 1 527 ? -18.027 7.424 31.011 1.00 87.50 527 ARG A CA 1
ATOM 4246 C C . ARG A 1 527 ? -17.653 6.460 32.126 1.00 87.50 527 ARG A C 1
ATOM 4248 O O . ARG A 1 527 ? -16.589 5.855 32.078 1.00 87.50 527 ARG A O 1
ATOM 4255 N N . ASN A 1 528 ? -18.508 6.330 33.143 1.00 82.25 528 ASN A N 1
ATOM 4256 C CA . ASN A 1 528 ? -18.285 5.437 34.291 1.00 82.25 528 ASN A CA 1
ATOM 4257 C C . ASN A 1 528 ? -16.904 5.610 34.964 1.00 82.25 528 ASN A C 1
ATOM 4259 O O . ASN A 1 528 ? -16.289 4.641 35.396 1.00 82.25 528 ASN A O 1
ATOM 4263 N N . GLY A 1 529 ? -16.399 6.849 35.027 1.00 80.88 529 GLY A N 1
ATOM 4264 C CA . GLY A 1 529 ? -15.089 7.163 35.613 1.00 80.88 529 GLY A CA 1
ATOM 4265 C C . GLY A 1 529 ? -13.879 6.785 34.748 1.00 80.88 529 GLY A C 1
ATOM 4266 O O . GLY A 1 529 ? -12.748 6.953 35.193 1.00 80.88 529 GLY A O 1
ATOM 4267 N N . ILE A 1 530 ? -14.095 6.308 33.519 1.00 85.06 530 ILE A N 1
ATOM 4268 C CA . ILE A 1 530 ? -13.048 5.897 32.581 1.00 85.06 530 ILE A CA 1
ATOM 4269 C C . ILE A 1 530 ? -12.966 6.926 31.460 1.00 85.06 530 ILE A C 1
ATOM 4271 O O . ILE A 1 530 ? -13.966 7.201 30.794 1.00 85.06 530 ILE A O 1
ATOM 4275 N N . THR A 1 531 ? -11.772 7.476 31.250 1.00 89.56 531 THR A N 1
ATOM 4276 C CA . THR A 1 531 ? -11.503 8.464 30.202 1.00 89.56 531 THR A CA 1
ATOM 4277 C C . THR A 1 531 ? -10.654 7.842 29.103 1.00 89.56 531 THR A C 1
ATOM 4279 O O . THR A 1 531 ? -9.577 7.310 29.370 1.00 89.56 531 THR A O 1
ATOM 4282 N N . LEU A 1 532 ? -11.139 7.930 27.868 1.00 92.50 532 LEU A N 1
ATOM 4283 C CA . LEU A 1 532 ? -10.392 7.627 26.654 1.00 92.50 532 LEU A CA 1
ATOM 4284 C C . LEU A 1 532 ? -9.904 8.942 26.043 1.00 92.50 532 LEU A C 1
ATOM 4286 O O . LEU A 1 532 ? -10.712 9.844 25.808 1.00 92.50 532 LEU A O 1
ATOM 4290 N N . HIS A 1 533 ? -8.600 9.042 25.787 1.00 93.81 533 HIS A N 1
ATOM 4291 C CA . HIS A 1 533 ? -7.999 10.199 25.116 1.00 93.81 533 HIS A CA 1
ATOM 4292 C C . HIS A 1 533 ? -7.767 9.873 23.643 1.00 93.81 533 HIS A C 1
ATOM 4294 O O . HIS A 1 533 ? -7.084 8.899 23.316 1.00 93.81 533 HIS A O 1
ATOM 4300 N N . PHE A 1 534 ? -8.363 10.676 22.768 1.00 95.31 534 PHE A N 1
ATOM 4301 C CA . PHE A 1 534 ? -8.234 10.584 21.321 1.00 95.31 534 PHE A CA 1
ATOM 4302 C C . PHE A 1 534 ? -7.362 11.730 20.825 1.00 95.31 534 PHE A C 1
ATOM 4304 O O . PHE A 1 534 ? -7.629 12.885 21.142 1.00 95.31 534 PHE A O 1
ATOM 4311 N N . GLN A 1 535 ? -6.362 11.421 20.003 1.00 94.75 535 GLN A N 1
ATOM 4312 C CA . GLN A 1 535 ? -5.533 12.421 19.332 1.00 94.75 535 GLN A CA 1
ATOM 4313 C C . GLN A 1 535 ? -5.391 12.072 17.857 1.00 94.75 535 GLN A C 1
ATOM 4315 O O . GLN A 1 535 ? -4.794 11.045 17.516 1.00 94.75 535 GLN A O 1
ATOM 4320 N N . SER A 1 536 ? -5.915 12.929 16.986 1.00 93.88 536 SER A N 1
ATOM 4321 C CA . SER A 1 536 ? -5.724 12.813 15.546 1.00 93.88 536 SER A CA 1
ATOM 4322 C C . SER A 1 536 ? -4.400 13.449 15.126 1.00 93.88 536 SER A C 1
ATOM 4324 O O . SER A 1 536 ? -3.946 14.459 15.672 1.00 93.88 536 SER A O 1
ATOM 4326 N N . ALA A 1 537 ? -3.745 12.827 14.152 1.00 91.25 537 ALA A N 1
ATOM 4327 C CA . ALA A 1 537 ? -2.542 13.354 13.536 1.00 91.25 537 ALA A CA 1
ATOM 4328 C C . ALA A 1 537 ? -2.550 13.070 12.037 1.00 91.25 537 ALA A C 1
ATOM 4330 O O . ALA A 1 537 ? -2.993 12.016 11.574 1.00 91.25 537 ALA A O 1
ATOM 4331 N N . SER A 1 538 ? -2.028 14.021 11.274 1.00 87.00 538 SER A N 1
ATOM 4332 C CA . SER A 1 538 ? -1.851 13.887 9.837 1.00 87.00 538 SER A CA 1
ATOM 4333 C C . SER A 1 538 ? -0.418 13.564 9.467 1.00 87.00 538 SER A C 1
ATOM 4335 O O . SER A 1 538 ? 0.514 13.850 10.219 1.00 87.00 538 SER A O 1
ATOM 4337 N N . ASN A 1 539 ? -0.238 12.989 8.277 1.00 83.62 539 ASN A N 1
ATOM 4338 C CA . ASN A 1 539 ? 1.086 12.709 7.721 1.00 83.62 539 ASN A CA 1
ATOM 4339 C C . ASN A 1 539 ? 1.960 11.831 8.644 1.00 83.62 539 ASN A C 1
ATOM 4341 O O . ASN A 1 539 ? 3.185 11.943 8.659 1.00 83.62 539 ASN A O 1
ATOM 4345 N N . ALA A 1 540 ? 1.310 10.973 9.427 1.00 91.06 540 ALA A N 1
ATOM 4346 C CA . ALA A 1 540 ? 1.932 10.039 10.348 1.00 91.06 540 ALA A CA 1
ATOM 4347 C C . ALA A 1 540 ? 2.529 8.867 9.565 1.00 91.06 540 ALA A C 1
ATOM 4349 O O . ALA A 1 540 ? 1.875 8.284 8.694 1.00 91.06 540 ALA A O 1
ATOM 4350 N N . LYS A 1 541 ? 3.781 8.524 9.861 1.00 92.81 541 LYS A N 1
ATOM 4351 C CA . LYS A 1 541 ? 4.548 7.513 9.139 1.00 92.81 541 LYS A CA 1
ATOM 4352 C C . LYS A 1 541 ? 4.272 6.115 9.692 1.00 92.81 541 LYS A C 1
ATOM 4354 O O . LYS A 1 541 ? 4.373 5.852 10.893 1.00 92.81 541 LYS A O 1
ATOM 4359 N N . LEU A 1 542 ? 3.986 5.190 8.780 1.00 93.31 542 LEU A N 1
ATOM 4360 C CA . LEU A 1 542 ? 3.797 3.769 9.049 1.00 93.31 542 LEU A CA 1
ATOM 4361 C C . LEU A 1 542 ? 4.825 2.945 8.268 1.00 93.31 542 LEU A C 1
ATOM 4363 O O . LEU A 1 542 ? 5.034 3.157 7.072 1.00 93.31 542 LEU A O 1
ATOM 4367 N N . GLY A 1 543 ? 5.455 1.988 8.949 1.00 93.31 543 GLY A N 1
ATOM 4368 C CA . GLY A 1 543 ? 6.359 1.005 8.354 1.00 93.31 543 GLY A CA 1
ATOM 4369 C C . GLY A 1 543 ? 5.686 -0.358 8.247 1.00 93.31 543 GLY A C 1
ATOM 4370 O O . GLY A 1 543 ? 5.251 -0.911 9.255 1.00 93.31 543 GLY A O 1
ATOM 4371 N N . VAL A 1 544 ? 5.619 -0.919 7.041 1.00 92.25 544 VAL A N 1
ATOM 4372 C CA . VAL A 1 544 ? 5.158 -2.289 6.785 1.00 92.25 544 VAL A CA 1
ATOM 4373 C C . VAL A 1 544 ? 6.375 -3.170 6.558 1.00 92.25 544 VAL A C 1
ATOM 4375 O O . VAL A 1 544 ? 7.085 -2.989 5.572 1.00 92.25 544 VAL A O 1
ATOM 4378 N N . ILE A 1 545 ? 6.626 -4.122 7.455 1.00 92.44 545 ILE A N 1
ATOM 4379 C CA . ILE A 1 545 ? 7.815 -4.981 7.403 1.00 92.44 545 ILE A CA 1
ATOM 4380 C C . ILE A 1 545 ? 7.397 -6.444 7.324 1.00 92.44 545 ILE A C 1
ATOM 4382 O O . ILE A 1 545 ? 6.670 -6.924 8.195 1.00 92.44 545 ILE A O 1
ATOM 4386 N N . ASN A 1 546 ? 7.907 -7.170 6.326 1.00 91.50 546 ASN A N 1
ATOM 4387 C CA . ASN A 1 546 ? 7.844 -8.628 6.306 1.00 91.50 546 ASN A CA 1
ATOM 4388 C C . ASN A 1 546 ? 8.874 -9.185 7.301 1.00 91.50 546 ASN A C 1
ATOM 4390 O O . ASN A 1 546 ? 10.078 -8.970 7.150 1.00 91.50 546 ASN A O 1
ATOM 4394 N N . ARG A 1 547 ? 8.420 -9.909 8.332 1.00 87.12 547 ARG A N 1
ATOM 4395 C CA . ARG A 1 547 ? 9.313 -10.459 9.372 1.00 87.12 547 ARG A CA 1
ATOM 4396 C C . ARG A 1 547 ? 10.203 -11.604 8.887 1.00 87.12 547 ARG A C 1
ATOM 4398 O O . ARG A 1 547 ? 11.124 -11.982 9.606 1.00 87.12 547 ARG A O 1
ATOM 4405 N N . THR A 1 548 ? 9.960 -12.140 7.696 1.00 89.06 548 THR A N 1
ATOM 4406 C CA . THR A 1 548 ? 10.862 -13.106 7.066 1.00 89.06 548 THR A CA 1
ATOM 4407 C C . THR A 1 548 ? 12.155 -12.400 6.684 1.00 89.06 548 THR A C 1
ATOM 4409 O O . THR A 1 548 ? 12.135 -11.330 6.074 1.00 89.06 548 THR A O 1
ATOM 4412 N N . ARG A 1 549 ? 13.287 -12.994 7.060 1.00 90.56 549 ARG A N 1
ATOM 4413 C CA . ARG A 1 549 ? 14.609 -12.500 6.683 1.00 90.56 549 ARG A CA 1
ATOM 4414 C C . ARG A 1 549 ? 15.056 -13.235 5.426 1.00 90.56 549 ARG A C 1
ATOM 4416 O O . ARG A 1 549 ? 15.233 -14.448 5.450 1.00 90.56 549 ARG A O 1
ATOM 4423 N N . PHE A 1 550 ? 15.237 -12.498 4.343 1.00 93.81 550 PHE A N 1
ATOM 4424 C CA . PHE A 1 550 ? 15.650 -13.019 3.047 1.00 93.81 550 PHE A CA 1
ATOM 4425 C C . PHE A 1 550 ? 17.149 -12.832 2.848 1.00 93.81 550 PHE A C 1
ATOM 4427 O O . PHE A 1 550 ? 17.761 -11.909 3.388 1.00 93.81 550 PHE A O 1
ATOM 4434 N N . ARG A 1 551 ? 17.745 -13.687 2.024 1.00 94.94 551 ARG A N 1
ATOM 4435 C CA . ARG A 1 551 ? 19.090 -13.510 1.476 1.00 94.94 551 ARG A CA 1
ATOM 4436 C C . ARG A 1 551 ? 18.953 -13.069 0.026 1.00 94.94 551 ARG A C 1
ATOM 4438 O O . ARG A 1 551 ? 18.459 -13.851 -0.774 1.00 94.94 551 ARG A O 1
ATOM 4445 N N . VAL A 1 552 ? 19.367 -11.842 -0.294 1.00 95.31 552 VAL A N 1
ATOM 4446 C CA . VAL A 1 552 ? 19.123 -11.198 -1.599 1.00 95.31 552 VAL A CA 1
ATOM 4447 C C . VAL A 1 552 ? 20.436 -10.840 -2.294 1.00 95.31 552 VAL A C 1
ATOM 4449 O O . VAL A 1 552 ? 21.327 -10.249 -1.672 1.00 95.31 552 VAL A O 1
ATOM 4452 N N . CYS A 1 553 ? 20.539 -11.172 -3.583 1.00 94.12 553 CYS A N 1
ATOM 4453 C CA . CYS A 1 553 ? 21.633 -10.771 -4.464 1.00 94.12 553 CYS A CA 1
ATOM 4454 C C . CYS A 1 553 ? 21.367 -9.388 -5.072 1.00 94.12 553 CYS A C 1
ATOM 4456 O O . CYS A 1 553 ? 20.432 -9.235 -5.857 1.00 94.12 553 CYS A O 1
ATOM 4458 N N . ALA A 1 554 ? 22.231 -8.410 -4.791 1.00 8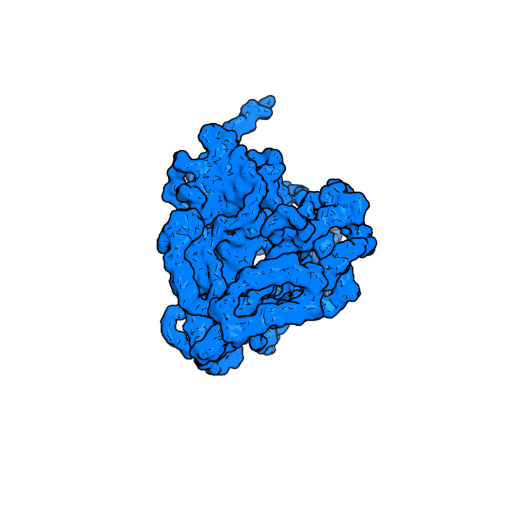9.44 554 ALA A N 1
ATOM 4459 C CA . ALA A 1 554 ? 22.141 -7.069 -5.385 1.00 89.44 554 ALA A CA 1
ATOM 4460 C C . ALA A 1 554 ? 22.462 -7.025 -6.890 1.00 89.44 554 ALA A C 1
ATOM 4462 O O . ALA A 1 554 ? 22.074 -6.083 -7.568 1.00 89.44 554 ALA A O 1
ATOM 4463 N N . LEU A 1 555 ? 23.152 -8.045 -7.417 1.00 90.69 555 LEU A N 1
ATOM 4464 C CA . LEU A 1 555 ? 23.556 -8.090 -8.824 1.00 90.69 555 LEU A CA 1
ATOM 4465 C C . LEU A 1 555 ? 22.469 -8.663 -9.741 1.00 90.69 555 LEU A C 1
ATOM 4467 O O . LEU A 1 555 ? 22.294 -8.177 -10.853 1.00 90.69 555 LEU A O 1
ATOM 4471 N N . CYS A 1 556 ? 21.762 -9.716 -9.312 1.00 92.94 556 CYS A N 1
ATOM 4472 C CA . CYS A 1 556 ? 20.798 -10.410 -10.176 1.00 92.94 556 CYS A CA 1
ATOM 4473 C C . CYS A 1 556 ? 19.367 -10.505 -9.631 1.00 92.94 556 CYS A C 1
ATOM 4475 O O . CYS A 1 556 ? 18.481 -10.913 -10.380 1.00 92.94 556 CYS A O 1
ATOM 4477 N N . GLY A 1 557 ? 19.126 -10.164 -8.360 1.00 94.69 557 GLY A N 1
ATOM 4478 C CA . GLY A 1 557 ? 17.791 -10.216 -7.761 1.00 94.69 557 GLY A CA 1
ATOM 4479 C C . GLY A 1 557 ? 17.423 -11.535 -7.100 1.00 94.69 557 GLY A C 1
ATOM 4480 O O . GLY A 1 557 ? 16.425 -11.579 -6.376 1.00 94.69 557 GLY A O 1
ATOM 4481 N N . TYR A 1 558 ? 18.232 -12.586 -7.278 1.00 96.12 558 TYR A N 1
ATOM 4482 C CA . TYR A 1 558 ? 17.977 -13.886 -6.659 1.00 96.12 558 TYR A CA 1
ATOM 4483 C C . TYR A 1 558 ? 17.793 -13.736 -5.158 1.00 96.12 558 TYR A C 1
ATOM 4485 O O . TYR A 1 558 ? 18.566 -13.038 -4.493 1.00 96.12 558 TYR A O 1
ATOM 4493 N N . SER A 1 559 ? 16.757 -14.386 -4.642 1.00 95.25 559 SER A N 1
ATOM 4494 C CA . SER A 1 559 ? 16.392 -14.271 -3.244 1.00 95.25 559 SER A CA 1
ATOM 4495 C C . SER A 1 559 ? 15.917 -15.606 -2.689 1.00 95.25 559 SER A C 1
ATOM 4497 O O . SER A 1 559 ? 15.217 -16.345 -3.369 1.00 95.25 559 SER A O 1
ATOM 4499 N N . THR A 1 560 ? 16.270 -15.905 -1.442 1.00 93.50 560 THR A N 1
ATOM 4500 C CA . THR A 1 560 ? 15.871 -17.153 -0.771 1.00 93.50 560 THR A CA 1
ATOM 4501 C C . THR A 1 560 ? 15.658 -16.939 0.725 1.00 93.50 560 THR A C 1
ATOM 4503 O O . THR A 1 560 ? 16.258 -16.031 1.314 1.00 93.50 560 THR A O 1
ATOM 4506 N N . THR A 1 561 ? 14.821 -17.773 1.347 1.00 91.00 561 THR A N 1
ATOM 4507 C CA . THR A 1 561 ? 14.691 -17.847 2.814 1.00 91.00 561 THR A CA 1
ATOM 4508 C C . THR A 1 561 ? 15.672 -18.843 3.442 1.00 91.00 561 THR A C 1
ATOM 4510 O O . THR A 1 561 ? 15.794 -18.900 4.666 1.00 91.00 561 THR A O 1
ATOM 4513 N N . ALA A 1 562 ? 16.414 -19.602 2.625 1.00 82.06 562 ALA A N 1
ATOM 4514 C CA . ALA A 1 562 ? 17.311 -20.650 3.091 1.00 82.06 562 ALA A CA 1
ATOM 4515 C C . ALA A 1 562 ? 18.404 -20.120 4.034 1.00 82.06 562 ALA A C 1
ATOM 4517 O O . ALA A 1 562 ? 19.182 -19.211 3.711 1.00 82.06 562 ALA A O 1
ATOM 4518 N N . ASN A 1 563 ? 18.502 -20.765 5.196 1.00 71.81 563 ASN A N 1
ATOM 4519 C CA . ASN A 1 563 ? 19.542 -20.504 6.180 1.00 71.81 563 ASN A CA 1
ATOM 4520 C C . ASN A 1 563 ? 20.877 -21.110 5.720 1.00 71.81 563 ASN A C 1
ATOM 4522 O O . ASN A 1 563 ? 20.945 -22.267 5.318 1.00 71.81 563 ASN A O 1
ATOM 4526 N N . GLY A 1 564 ? 21.953 -20.323 5.779 1.00 73.88 564 GLY A N 1
ATOM 4527 C CA . GLY A 1 564 ? 23.303 -20.755 5.411 1.00 73.88 564 GLY A CA 1
ATOM 4528 C C . GLY A 1 564 ? 24.154 -19.619 4.845 1.00 73.88 564 GLY A C 1
ATOM 4529 O O . GLY A 1 564 ? 23.694 -18.480 4.739 1.00 73.88 564 GLY A O 1
ATOM 4530 N N . ASN A 1 565 ? 25.393 -19.948 4.473 1.00 76.31 565 ASN A N 1
ATOM 4531 C CA . ASN A 1 565 ? 26.352 -19.012 3.871 1.00 76.31 565 ASN A CA 1
ATOM 4532 C C . ASN A 1 565 ? 26.636 -19.316 2.390 1.00 76.31 565 ASN A C 1
ATOM 4534 O O . ASN A 1 565 ? 27.460 -18.646 1.776 1.00 76.31 565 ASN A O 1
ATOM 4538 N N . ASN A 1 566 ? 25.946 -20.297 1.792 1.00 84.19 566 ASN A N 1
ATOM 4539 C CA . ASN A 1 566 ? 26.113 -20.604 0.374 1.00 84.19 566 ASN A CA 1
ATOM 4540 C C . ASN A 1 566 ? 25.647 -19.413 -0.476 1.00 84.19 566 ASN A C 1
ATOM 4542 O O . ASN A 1 566 ? 24.494 -18.995 -0.357 1.00 84.19 566 ASN A O 1
ATOM 4546 N N . ASN A 1 567 ? 26.548 -18.857 -1.281 1.00 87.69 567 ASN A N 1
ATOM 4547 C CA . ASN A 1 567 ? 26.274 -17.756 -2.204 1.00 87.69 567 ASN A CA 1
ATOM 4548 C C . ASN A 1 567 ? 26.112 -18.234 -3.653 1.00 87.69 567 ASN A C 1
ATOM 4550 O O . ASN A 1 567 ? 25.790 -17.417 -4.507 1.00 87.69 567 ASN A O 1
ATOM 4554 N N . ALA A 1 568 ? 26.316 -19.522 -3.945 1.00 91.50 568 ALA A N 1
ATOM 4555 C CA . ALA A 1 568 ? 26.134 -20.056 -5.287 1.00 91.50 568 ALA A CA 1
ATOM 4556 C C . ALA A 1 568 ? 24.658 -19.975 -5.690 1.00 91.50 568 ALA A C 1
ATOM 4558 O O . ALA A 1 568 ? 23.782 -20.504 -5.003 1.00 91.50 568 ALA A O 1
ATOM 4559 N N . HIS A 1 569 ? 24.391 -19.297 -6.802 1.00 94.12 569 HIS A N 1
ATOM 4560 C CA . HIS A 1 569 ? 23.062 -19.173 -7.380 1.00 94.12 569 HIS A CA 1
ATOM 4561 C C . HIS A 1 569 ? 23.158 -18.844 -8.871 1.00 94.12 569 HIS A C 1
ATOM 4563 O O . HIS A 1 569 ? 24.187 -18.382 -9.369 1.00 94.12 569 HIS A O 1
ATOM 4569 N N . ASN A 1 570 ? 22.051 -19.054 -9.572 1.00 93.50 570 ASN A N 1
ATOM 4570 C CA . ASN A 1 570 ? 21.882 -18.620 -10.951 1.00 93.50 570 ASN A CA 1
ATOM 4571 C C . ASN A 1 570 ? 21.025 -17.358 -10.984 1.00 93.50 570 ASN A C 1
ATOM 4573 O O . ASN A 1 570 ? 20.245 -17.137 -10.065 1.00 93.50 570 ASN A O 1
ATOM 4577 N N . ASN A 1 571 ? 21.146 -16.553 -12.036 1.00 92.19 571 ASN A N 1
ATOM 4578 C CA . ASN A 1 571 ? 20.220 -15.467 -12.338 1.00 92.19 571 ASN A CA 1
ATOM 4579 C C . ASN A 1 571 ? 18.873 -16.008 -12.866 1.00 92.19 571 ASN A C 1
ATOM 4581 O O . ASN A 1 571 ? 18.716 -17.208 -13.096 1.00 92.19 571 ASN A O 1
ATOM 4585 N N . HIS A 1 572 ? 17.904 -15.119 -13.108 1.00 89.31 572 HIS A N 1
ATOM 4586 C CA . HIS A 1 572 ? 16.562 -15.506 -13.567 1.00 89.31 572 HIS A CA 1
ATOM 4587 C C . HIS A 1 572 ? 16.546 -16.190 -14.948 1.00 89.31 572 HIS A C 1
ATOM 4589 O O . HIS A 1 572 ? 15.552 -16.814 -15.308 1.00 89.31 572 HIS A O 1
ATOM 4595 N N . LEU A 1 573 ? 17.640 -16.104 -15.718 1.00 88.81 573 LEU A N 1
ATOM 4596 C CA . LEU A 1 573 ? 17.840 -16.793 -16.999 1.00 88.81 573 LEU A CA 1
ATOM 4597 C C . LEU A 1 573 ? 18.551 -18.150 -16.849 1.00 88.81 573 LEU A C 1
ATOM 4599 O O . LEU A 1 573 ? 18.783 -18.824 -17.848 1.00 88.81 573 LEU A O 1
ATOM 4603 N N . GLY A 1 574 ? 18.893 -18.563 -15.627 1.00 88.81 574 GLY A N 1
ATOM 4604 C CA . GLY A 1 574 ? 19.565 -19.832 -15.344 1.00 88.81 574 GLY A CA 1
ATOM 4605 C C . GLY A 1 574 ? 21.090 -19.801 -15.492 1.00 88.81 574 GLY A C 1
ATOM 4606 O O . GLY A 1 574 ? 21.720 -20.848 -15.396 1.00 88.81 574 GLY A O 1
ATOM 4607 N N . ARG A 1 575 ? 21.709 -18.630 -15.698 1.00 92.62 575 ARG A N 1
ATOM 4608 C CA . ARG A 1 575 ? 23.176 -18.488 -15.782 1.00 92.62 575 ARG A CA 1
ATOM 4609 C C . ARG A 1 575 ? 23.775 -18.268 -14.396 1.00 92.62 575 ARG A C 1
ATOM 4611 O O . ARG A 1 575 ? 23.188 -17.526 -13.612 1.00 92.62 575 ARG A O 1
ATOM 4618 N N . ALA A 1 576 ? 24.947 -18.838 -14.120 1.00 94.88 576 ALA A N 1
ATOM 4619 C CA . ALA A 1 576 ? 25.652 -18.633 -12.854 1.00 94.88 576 ALA A CA 1
ATOM 4620 C C . ALA A 1 576 ? 25.885 -17.140 -12.571 1.00 94.88 576 ALA A C 1
ATOM 4622 O O . ALA A 1 576 ? 26.237 -16.371 -13.468 1.00 94.88 576 ALA A O 1
ATOM 4623 N N . CYS A 1 577 ? 25.662 -16.733 -11.323 1.00 94.25 577 CYS A N 1
ATOM 4624 C CA . CYS A 1 577 ? 25.853 -15.367 -10.861 1.00 94.25 577 CYS A CA 1
ATOM 4625 C C . CYS A 1 577 ? 26.937 -15.327 -9.781 1.00 94.25 577 CYS A C 1
ATOM 4627 O O . CYS A 1 577 ? 26.885 -16.079 -8.810 1.00 94.25 577 CYS A O 1
ATOM 4629 N N . ASN A 1 578 ? 27.879 -14.394 -9.921 1.00 92.69 578 ASN A N 1
ATOM 4630 C CA . ASN A 1 578 ? 28.986 -14.205 -8.976 1.00 92.69 578 ASN A CA 1
ATOM 4631 C C . ASN A 1 578 ? 28.656 -13.198 -7.859 1.00 92.69 578 ASN A C 1
ATOM 4633 O O . ASN A 1 578 ? 29.529 -12.817 -7.083 1.00 92.69 578 ASN A O 1
ATOM 4637 N N . GLY A 1 579 ? 27.411 -12.718 -7.793 1.00 89.75 579 GLY A N 1
ATOM 4638 C CA . GLY A 1 579 ? 26.985 -11.772 -6.769 1.00 89.75 579 GLY A CA 1
ATOM 4639 C C . GLY A 1 579 ? 26.933 -12.404 -5.375 1.00 89.75 579 GLY A C 1
ATOM 4640 O O . GLY A 1 579 ? 26.775 -13.611 -5.215 1.00 89.75 579 GLY A O 1
ATOM 4641 N N . GLN A 1 580 ? 27.018 -11.574 -4.341 1.00 91.25 580 GLN A N 1
ATOM 4642 C CA . GLN A 1 580 ? 26.892 -12.030 -2.956 1.00 91.25 580 GLN A CA 1
ATOM 4643 C C . GLN A 1 580 ? 25.462 -11.865 -2.444 1.00 91.25 580 GLN A C 1
ATOM 4645 O O . GLN A 1 580 ? 24.752 -10.934 -2.834 1.00 91.25 580 GLN A O 1
ATOM 4650 N N . LEU A 1 581 ? 25.043 -12.765 -1.551 1.00 93.50 581 LEU A N 1
ATOM 4651 C CA . LEU A 1 581 ? 23.743 -12.681 -0.898 1.00 93.50 581 LEU A CA 1
ATOM 4652 C C . LEU A 1 581 ? 23.861 -11.954 0.437 1.00 93.50 581 LEU A C 1
ATOM 4654 O O . LEU A 1 581 ? 24.627 -12.351 1.313 1.00 93.50 581 LEU A O 1
ATOM 4658 N N . SER A 1 582 ? 23.033 -10.931 0.620 1.00 91.06 582 SER A N 1
ATOM 4659 C CA . SER A 1 582 ? 22.969 -10.155 1.860 1.00 91.06 582 SER A CA 1
ATOM 4660 C C . SER A 1 582 ? 21.641 -10.372 2.578 1.00 91.06 582 SER A C 1
ATOM 4662 O O . SER A 1 582 ? 20.596 -10.503 1.939 1.00 91.06 582 SER A O 1
ATOM 4664 N N . ARG A 1 583 ? 21.682 -10.445 3.913 1.00 93.19 583 ARG A N 1
ATOM 4665 C CA . ARG A 1 583 ? 20.487 -10.659 4.739 1.00 93.19 583 ARG A CA 1
ATOM 4666 C C . ARG A 1 583 ? 19.711 -9.357 4.900 1.00 93.19 583 ARG A C 1
ATOM 4668 O O . ARG A 1 583 ? 20.271 -8.371 5.375 1.00 93.19 583 ARG A O 1
ATOM 4675 N N . VAL A 1 584 ? 18.441 -9.368 4.517 1.00 93.62 584 VAL A N 1
ATOM 4676 C CA . VAL A 1 584 ? 17.544 -8.208 4.543 1.00 93.62 584 VAL A CA 1
ATOM 4677 C C . VAL A 1 584 ? 16.097 -8.646 4.755 1.00 93.62 584 VAL A C 1
ATOM 4679 O O . VAL A 1 584 ? 15.712 -9.762 4.420 1.00 93.62 584 VAL A O 1
ATOM 4682 N N . HIS A 1 585 ? 15.275 -7.746 5.270 1.00 94.94 585 HIS A N 1
ATOM 4683 C CA . HIS A 1 585 ? 13.821 -7.842 5.197 1.00 94.94 585 HIS A CA 1
ATOM 4684 C C . HIS A 1 585 ? 13.298 -7.203 3.902 1.00 94.94 585 HIS A C 1
ATOM 4686 O O . HIS A 1 585 ? 14.016 -6.468 3.219 1.00 94.94 585 HIS A O 1
ATOM 4692 N N . LEU A 1 586 ? 12.029 -7.442 3.582 1.00 95.12 586 LEU A N 1
ATOM 4693 C CA . LEU A 1 586 ? 11.292 -6.624 2.617 1.00 95.12 586 LEU A CA 1
ATOM 4694 C C . LEU A 1 586 ? 10.381 -5.672 3.378 1.00 95.12 586 LEU A C 1
ATOM 4696 O O . LEU A 1 586 ? 9.745 -6.073 4.357 1.00 95.12 586 LEU A O 1
ATOM 4700 N N . GLY A 1 587 ? 10.330 -4.418 2.942 1.00 93.88 587 GLY A N 1
ATOM 4701 C CA . GLY A 1 587 ? 9.540 -3.406 3.621 1.00 93.88 587 GLY A CA 1
ATOM 4702 C C . GLY A 1 587 ? 9.010 -2.327 2.696 1.00 93.88 587 GLY A C 1
ATOM 4703 O O . GLY A 1 587 ? 9.478 -2.143 1.574 1.00 93.88 587 GLY A O 1
ATOM 4704 N N . HIS A 1 588 ? 8.017 -1.614 3.202 1.00 91.62 588 HIS A N 1
ATOM 4705 C CA . HIS A 1 588 ? 7.409 -0.456 2.570 1.00 91.62 588 HIS A CA 1
ATOM 4706 C C . HIS A 1 588 ? 7.077 0.576 3.647 1.00 91.62 588 HIS A C 1
ATOM 4708 O O . HIS A 1 588 ? 6.797 0.222 4.791 1.00 91.62 588 HIS A O 1
ATOM 4714 N N . GLU A 1 589 ? 7.091 1.851 3.286 1.00 90.69 589 GLU A N 1
ATOM 4715 C CA . GLU A 1 589 ? 6.721 2.944 4.176 1.00 90.69 589 GLU A CA 1
ATOM 4716 C C . GLU A 1 589 ? 5.705 3.834 3.477 1.00 90.69 589 GLU A C 1
ATOM 4718 O O . GLU A 1 589 ? 5.841 4.116 2.287 1.00 90.69 589 GLU A O 1
ATOM 4723 N N . PHE A 1 590 ? 4.719 4.303 4.230 1.00 86.44 590 PHE A N 1
ATOM 4724 C CA . PHE A 1 590 ? 3.748 5.274 3.747 1.00 86.44 590 PHE A CA 1
ATOM 4725 C C . PHE A 1 590 ? 3.344 6.215 4.879 1.00 86.44 590 PHE A C 1
ATOM 4727 O O . PHE A 1 590 ? 3.453 5.869 6.057 1.00 86.44 590 PHE A O 1
ATOM 4734 N N . LYS A 1 591 ? 2.892 7.417 4.523 1.00 87.12 591 LYS A N 1
ATOM 4735 C CA . LYS A 1 591 ? 2.336 8.385 5.471 1.00 87.12 591 LYS A CA 1
ATOM 4736 C C . LYS A 1 591 ? 0.820 8.426 5.305 1.00 87.12 591 LYS A C 1
ATOM 4738 O O . LYS A 1 591 ? 0.323 8.301 4.185 1.00 87.12 591 LYS A O 1
ATOM 4743 N N . THR A 1 592 ? 0.078 8.558 6.395 1.00 89.19 592 THR A N 1
ATOM 4744 C CA . THR A 1 592 ? -1.391 8.606 6.376 1.00 89.19 592 THR A CA 1
ATOM 4745 C C . THR A 1 592 ? -1.927 9.394 7.572 1.00 89.19 592 THR A C 1
ATOM 4747 O O . THR A 1 592 ? -1.154 9.910 8.380 1.00 89.19 592 THR A O 1
ATOM 4750 N N . ASP A 1 593 ? -3.245 9.524 7.665 1.00 91.31 593 ASP A N 1
ATOM 4751 C CA . ASP A 1 593 ? -3.893 10.034 8.866 1.00 91.31 593 ASP A CA 1
ATOM 4752 C C . ASP A 1 593 ? -4.067 8.917 9.883 1.00 91.31 593 ASP A C 1
ATOM 4754 O O . ASP A 1 593 ? -4.413 7.784 9.534 1.00 91.31 593 ASP A O 1
ATOM 4758 N N . VAL A 1 594 ? -3.839 9.258 11.146 1.00 95.44 594 VAL A N 1
ATOM 4759 C CA . VAL A 1 594 ? -3.976 8.343 12.273 1.00 95.44 594 VAL A CA 1
ATOM 4760 C C . VAL A 1 594 ? -4.787 8.998 13.379 1.00 95.44 594 VAL A C 1
ATOM 4762 O O . VAL A 1 594 ? -4.784 10.217 13.543 1.00 95.44 594 VAL A O 1
ATOM 4765 N N . VAL A 1 595 ? -5.430 8.169 14.185 1.00 96.25 595 VAL A N 1
ATOM 4766 C CA . VAL A 1 595 ? -5.967 8.536 15.490 1.00 96.25 595 VAL A CA 1
ATOM 4767 C C . VAL A 1 595 ? -5.360 7.607 16.529 1.00 96.25 595 VAL A C 1
ATOM 4769 O O . VAL A 1 595 ? -5.333 6.383 16.372 1.00 96.25 595 VAL A O 1
ATOM 4772 N N . LYS A 1 596 ? -4.823 8.206 17.584 1.00 95.69 596 LYS A N 1
ATOM 4773 C CA . LYS A 1 596 ? -4.300 7.507 18.751 1.00 95.69 596 LYS A CA 1
ATOM 4774 C C . LYS A 1 596 ? -5.382 7.496 19.814 1.00 95.69 596 LYS A C 1
ATOM 4776 O O . LYS A 1 596 ? -5.876 8.557 20.176 1.00 95.69 596 LYS A O 1
ATOM 4781 N N . ILE A 1 597 ? -5.719 6.313 20.310 1.00 95.19 597 ILE A N 1
ATOM 4782 C CA . ILE A 1 597 ? -6.659 6.113 21.412 1.00 95.19 597 ILE A CA 1
ATOM 4783 C C . ILE A 1 597 ? -5.845 5.619 22.602 1.00 95.19 597 ILE A C 1
ATOM 4785 O O . ILE A 1 597 ? -5.442 4.453 22.646 1.00 95.19 597 ILE A O 1
ATOM 4789 N N . THR A 1 598 ? -5.548 6.513 23.537 1.00 92.69 598 THR A N 1
ATOM 4790 C CA . THR A 1 598 ? -4.779 6.178 24.738 1.00 92.69 598 THR A CA 1
ATOM 4791 C C . THR A 1 598 ? -5.723 5.647 25.805 1.00 92.69 598 THR A C 1
ATOM 4793 O O . THR A 1 598 ? -6.692 6.311 26.184 1.00 92.69 598 THR A O 1
ATOM 4796 N N . LEU A 1 599 ? -5.450 4.426 26.263 1.00 89.31 599 LEU A N 1
ATOM 4797 C CA . LEU A 1 599 ? -6.235 3.753 27.289 1.00 89.31 599 LEU A CA 1
ATOM 4798 C C . LEU A 1 599 ? -5.721 4.151 28.684 1.00 89.31 599 LEU A C 1
ATOM 4800 O O . LEU A 1 599 ? -4.510 4.303 28.870 1.00 89.31 599 LEU A O 1
ATOM 4804 N N . PRO A 1 600 ? -6.609 4.314 29.678 1.00 79.06 600 PRO A N 1
ATOM 4805 C CA . PRO A 1 600 ? -6.216 4.794 30.993 1.00 79.06 600 PRO A CA 1
ATOM 4806 C C . PRO A 1 600 ? -5.373 3.758 31.758 1.00 79.06 600 PRO A C 1
ATOM 4808 O O . PRO A 1 600 ? -5.622 2.555 31.655 1.00 79.06 600 PRO A O 1
ATOM 4811 N N . PRO A 1 601 ? -4.426 4.205 32.605 1.00 68.62 601 PRO A N 1
ATOM 4812 C CA . PRO A 1 601 ? -3.527 3.323 33.355 1.00 68.62 601 PRO A CA 1
ATOM 4813 C C . PRO A 1 601 ? -4.231 2.473 34.425 1.00 68.62 601 PRO A C 1
ATOM 4815 O O . PRO A 1 601 ? -3.650 1.507 34.910 1.00 68.62 601 PRO A O 1
ATOM 4818 N N . ALA A 1 602 ? -5.481 2.798 34.781 1.00 58.53 602 ALA A N 1
ATOM 4819 C CA . ALA A 1 602 ? -6.295 2.020 35.720 1.00 58.53 602 ALA A CA 1
ATOM 4820 C C . ALA A 1 602 ? -6.615 0.598 35.216 1.00 58.53 602 ALA A C 1
ATOM 4822 O O . ALA A 1 602 ? -7.010 -0.261 36.001 1.00 58.53 602 ALA A O 1
ATOM 4823 N N . TYR A 1 603 ? -6.437 0.342 33.919 1.00 61.16 603 TYR A N 1
ATOM 4824 C CA . TYR A 1 603 ? -6.564 -0.982 33.338 1.00 61.16 603 TYR A CA 1
ATOM 4825 C C . TYR A 1 603 ? -5.205 -1.690 33.291 1.00 61.16 603 TYR A C 1
ATOM 4827 O O . TYR A 1 603 ? -4.309 -1.314 32.532 1.00 61.16 603 TYR A O 1
ATOM 4835 N N . THR A 1 604 ? -5.057 -2.771 34.057 1.00 58.47 604 THR A N 1
ATOM 4836 C CA . THR A 1 604 ? -3.939 -3.701 33.872 1.00 58.47 604 THR A CA 1
ATOM 4837 C C . THR A 1 604 ? -4.251 -4.606 32.680 1.00 58.47 604 THR A C 1
ATOM 4839 O O . THR A 1 604 ? -4.843 -5.673 32.826 1.00 58.47 604 THR A O 1
ATOM 4842 N N . PHE A 1 605 ? -3.898 -4.158 31.475 1.00 64.62 605 PHE A N 1
ATOM 4843 C CA . PHE A 1 605 ? -3.984 -4.994 30.279 1.00 64.62 605 PHE A CA 1
ATOM 4844 C C . PHE A 1 605 ? -2.894 -6.062 30.358 1.00 64.62 605 PHE A C 1
ATOM 4846 O O . PHE A 1 605 ? -1.720 -5.800 30.098 1.00 64.62 605 PHE A O 1
ATOM 4853 N N . ASN A 1 606 ? -3.277 -7.268 30.767 1.00 54.91 606 ASN A N 1
ATOM 4854 C CA . ASN A 1 606 ? -2.312 -8.316 31.094 1.00 54.91 606 ASN A CA 1
ATOM 4855 C C . ASN A 1 606 ? -1.749 -9.024 29.848 1.00 54.91 606 ASN A C 1
ATOM 4857 O O . ASN A 1 606 ? -0.751 -9.736 29.963 1.00 54.91 606 ASN A O 1
ATOM 4861 N N . GLN A 1 607 ? -2.380 -8.889 28.669 1.00 72.44 607 GLN A N 1
ATOM 4862 C CA . GLN A 1 607 ? -2.017 -9.642 27.459 1.00 72.44 607 GLN A CA 1
ATOM 4863 C C . GLN A 1 607 ? -2.258 -8.853 26.161 1.00 72.44 607 GLN A C 1
ATOM 4865 O O . GLN A 1 607 ? -3.264 -8.164 26.006 1.00 72.44 607 GLN A O 1
ATOM 4870 N N . GLN A 1 608 ? -1.360 -9.021 25.183 1.00 85.69 608 GLN A N 1
ATOM 4871 C CA . GLN A 1 608 ? -1.462 -8.428 23.841 1.00 85.69 608 GLN A CA 1
ATOM 4872 C C . GLN A 1 608 ? -2.781 -8.798 23.124 1.00 85.69 608 GLN A C 1
ATOM 4874 O O . GLN A 1 608 ? -3.344 -7.969 22.408 1.00 85.69 608 GLN A O 1
ATOM 4879 N N . ASP A 1 609 ? -3.299 -10.007 23.364 1.00 90.31 609 ASP A N 1
ATOM 4880 C CA . ASP A 1 609 ? -4.589 -10.513 22.873 1.00 90.31 609 ASP A CA 1
ATOM 4881 C C . ASP A 1 609 ? -5.766 -9.568 23.172 1.00 90.31 609 ASP A C 1
ATOM 4883 O O . ASP A 1 609 ? -6.655 -9.380 22.335 1.00 90.31 609 ASP A O 1
ATOM 4887 N N . GLU A 1 610 ? -5.780 -8.975 24.370 1.00 91.94 610 GLU A N 1
ATOM 4888 C CA . GLU A 1 610 ? -6.852 -8.094 24.838 1.00 91.94 610 GLU A CA 1
ATOM 4889 C C . GLU A 1 610 ? -6.865 -6.794 24.031 1.00 91.94 610 GLU A C 1
ATOM 4891 O O . GLU A 1 610 ? -7.884 -6.445 23.432 1.00 91.94 610 GLU A O 1
ATOM 4896 N N . LEU A 1 611 ? -5.705 -6.140 23.916 1.00 92.88 611 LEU A N 1
ATOM 4897 C CA . LEU A 1 611 ? -5.540 -4.904 23.148 1.00 92.88 611 LEU A CA 1
ATOM 4898 C C . LEU A 1 611 ? -5.853 -5.105 21.662 1.00 92.88 611 LEU A C 1
ATOM 4900 O O . LEU A 1 611 ? -6.517 -4.265 21.060 1.00 92.88 611 LEU A O 1
ATOM 4904 N N . LEU A 1 612 ? -5.425 -6.226 21.071 1.00 93.25 612 LEU A N 1
ATOM 4905 C CA . LEU A 1 612 ? -5.756 -6.560 19.682 1.00 93.25 612 LEU A CA 1
ATOM 4906 C C . LEU A 1 612 ? -7.260 -6.775 19.494 1.00 93.25 612 LEU A C 1
ATOM 4908 O O . LEU A 1 612 ? -7.835 -6.300 18.516 1.00 93.25 612 LEU A O 1
ATOM 4912 N N . SER A 1 613 ? -7.910 -7.467 20.432 1.00 95.19 613 SER A N 1
ATOM 4913 C CA . SER A 1 613 ? -9.353 -7.714 20.368 1.00 95.19 613 SER A CA 1
ATOM 4914 C C . SER A 1 613 ? -10.155 -6.413 20.478 1.00 95.19 613 SER A C 1
ATOM 4916 O O . SER A 1 613 ? -11.128 -6.244 19.744 1.00 95.19 613 SER A O 1
ATOM 4918 N N . ILE A 1 614 ? -9.729 -5.480 21.339 1.00 95.06 614 ILE A N 1
ATOM 4919 C CA . ILE A 1 614 ? -10.331 -4.144 21.462 1.00 95.06 614 ILE A CA 1
ATOM 4920 C C . ILE A 1 614 ? -10.080 -3.324 20.193 1.00 95.06 614 ILE A C 1
ATOM 4922 O O . ILE A 1 614 ? -11.030 -2.793 19.625 1.00 95.06 614 ILE A O 1
ATOM 4926 N N . LEU A 1 615 ? -8.834 -3.266 19.709 1.00 95.69 615 LEU A N 1
ATOM 4927 C CA . LEU A 1 615 ? -8.465 -2.542 18.490 1.00 95.69 615 LEU A CA 1
ATOM 4928 C C . LEU A 1 615 ? -9.352 -2.948 17.314 1.00 95.69 615 LEU A C 1
ATOM 4930 O O . LEU A 1 615 ? -9.978 -2.094 16.692 1.00 95.69 615 LEU A O 1
ATOM 4934 N N . TYR A 1 616 ? -9.443 -4.247 17.020 1.00 95.62 616 TYR A N 1
ATOM 4935 C CA . TYR A 1 616 ? -10.241 -4.700 15.885 1.00 95.62 616 TYR A CA 1
ATOM 4936 C C . TYR A 1 616 ? -11.741 -4.484 16.102 1.00 95.62 616 TYR A C 1
ATOM 4938 O O . TYR A 1 616 ? -12.420 -4.165 15.134 1.00 95.62 616 TYR A O 1
ATOM 4946 N N . ALA A 1 617 ? -12.253 -4.550 17.335 1.00 96.31 617 ALA A N 1
ATOM 4947 C CA . ALA A 1 617 ? -13.646 -4.196 17.609 1.00 96.31 617 ALA A CA 1
ATOM 4948 C C . ALA A 1 617 ? -13.935 -2.717 17.308 1.00 96.31 617 ALA A C 1
ATOM 4950 O O . ALA A 1 617 ? -14.945 -2.412 16.679 1.00 96.31 617 ALA A O 1
ATOM 4951 N N . LEU A 1 618 ? -13.040 -1.809 17.716 1.00 96.88 618 LEU A N 1
ATOM 4952 C CA . LEU A 1 618 ? -13.184 -0.373 17.465 1.00 96.88 618 LEU A CA 1
ATOM 4953 C C . LEU A 1 618 ? -13.096 -0.037 15.977 1.00 96.88 618 LEU A C 1
ATOM 4955 O O . LEU A 1 618 ? -13.867 0.792 15.507 1.00 96.88 618 LEU A O 1
ATOM 4959 N N . ILE A 1 619 ? -12.217 -0.697 15.216 1.00 95.81 619 ILE A N 1
ATOM 4960 C CA . ILE A 1 619 ? -12.132 -0.453 13.770 1.00 95.81 619 ILE A CA 1
ATOM 4961 C C . ILE A 1 619 ? -13.417 -0.907 13.057 1.00 95.81 619 ILE A C 1
ATOM 4963 O O . ILE A 1 619 ? -13.919 -0.188 12.195 1.00 95.81 619 ILE A O 1
ATOM 4967 N N . GLU A 1 620 ? -13.974 -2.071 13.413 1.00 93.25 620 GLU A N 1
ATOM 4968 C CA . GLU A 1 620 ? -15.262 -2.514 12.855 1.00 93.25 620 GLU A CA 1
ATOM 4969 C C . GLU A 1 620 ? -16.409 -1.581 13.278 1.00 93.25 620 GLU A C 1
ATOM 4971 O O . GLU A 1 620 ? -17.254 -1.226 12.458 1.00 93.25 620 GLU A O 1
ATOM 4976 N N . GLY A 1 621 ? -16.413 -1.125 14.536 1.00 94.44 621 GLY A N 1
ATOM 4977 C CA . GLY A 1 621 ? -17.364 -0.128 15.028 1.00 94.44 621 GLY A CA 1
ATOM 4978 C C . GLY A 1 621 ? -17.293 1.184 14.251 1.00 94.44 621 GLY A C 1
ATOM 4979 O O . GLY A 1 621 ? -18.323 1.691 13.821 1.00 94.44 621 GLY A O 1
ATOM 4980 N N . LEU A 1 622 ? -16.085 1.692 13.994 1.00 94.88 622 LEU A N 1
ATOM 4981 C CA . LEU A 1 622 ? -15.871 2.934 13.252 1.00 94.88 622 LEU A CA 1
ATOM 4982 C C . LEU A 1 622 ? -16.304 2.799 11.792 1.00 94.88 622 LEU A C 1
ATOM 4984 O O . LEU A 1 622 ? -16.961 3.687 11.256 1.00 94.88 622 LEU A O 1
ATOM 4988 N N . SER A 1 623 ? -15.971 1.671 11.158 1.00 92.06 623 SER A N 1
ATOM 4989 C CA . SER A 1 623 ? -16.409 1.360 9.795 1.00 92.06 623 SER A CA 1
ATOM 4990 C C . SER A 1 623 ? -17.934 1.370 9.685 1.00 92.06 623 SER A C 1
ATOM 4992 O O . SER A 1 623 ? -18.473 1.918 8.725 1.00 92.06 623 SER A O 1
ATOM 4994 N N . ASN A 1 624 ? -18.625 0.803 10.681 1.00 89.06 624 ASN A N 1
ATOM 4995 C CA . ASN A 1 624 ? -20.083 0.749 10.728 1.00 89.06 624 ASN A CA 1
ATOM 4996 C C . ASN A 1 624 ? -20.721 2.109 11.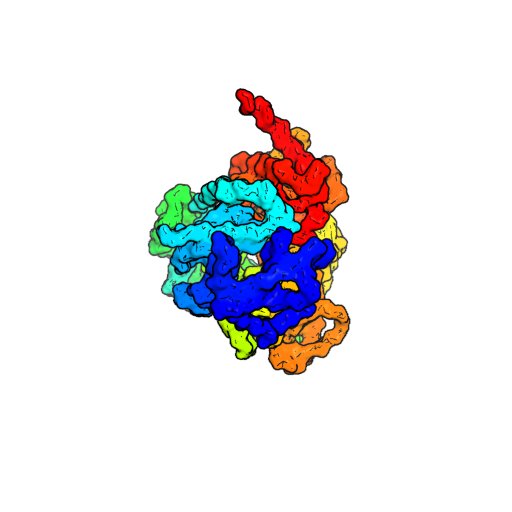033 1.00 89.06 624 ASN A C 1
ATOM 4998 O O . ASN A 1 624 ? -21.709 2.441 10.382 1.00 89.06 624 ASN A O 1
ATOM 5002 N N . ALA A 1 625 ? -20.156 2.879 11.969 1.00 90.19 625 ALA A N 1
ATOM 5003 C CA . ALA A 1 625 ? -20.626 4.215 12.342 1.00 90.19 625 ALA A CA 1
ATOM 5004 C C . ALA A 1 625 ? -20.498 5.203 11.173 1.00 90.19 625 ALA A C 1
ATOM 5006 O O . ALA A 1 625 ? -21.440 5.890 10.794 1.00 90.19 625 ALA A O 1
ATOM 5007 N N . LEU A 1 626 ? -19.340 5.216 10.506 1.00 88.06 626 LEU A N 1
ATOM 5008 C CA . LEU A 1 626 ? -19.111 6.103 9.364 1.00 88.06 626 LEU A CA 1
ATOM 5009 C C . LEU A 1 626 ? -19.705 5.572 8.052 1.00 88.06 626 LEU A C 1
ATOM 5011 O O . LEU A 1 626 ? -19.728 6.310 7.064 1.00 88.06 626 LEU A O 1
ATOM 5015 N N . ASN A 1 627 ? -20.176 4.319 8.044 1.00 85.31 627 ASN A N 1
ATOM 5016 C CA . ASN A 1 627 ? -20.677 3.599 6.875 1.00 85.31 627 ASN A CA 1
ATOM 5017 C C . ASN A 1 627 ? -19.678 3.608 5.699 1.00 85.31 627 ASN A C 1
ATOM 5019 O O . ASN A 1 627 ? -20.033 3.877 4.550 1.00 85.31 627 ASN A O 1
ATOM 5023 N N . ILE A 1 628 ? -18.412 3.338 6.021 1.00 86.00 628 ILE A N 1
ATOM 5024 C CA . ILE A 1 628 ? -17.295 3.226 5.071 1.00 86.00 628 ILE A CA 1
ATOM 5025 C C . ILE A 1 628 ? -16.865 1.768 4.928 1.00 86.00 628 ILE A C 1
ATOM 5027 O O . ILE A 1 628 ? -17.203 0.925 5.767 1.00 86.00 628 ILE A O 1
ATOM 5031 N N . ALA A 1 629 ? -16.112 1.447 3.874 1.00 82.94 629 ALA A N 1
ATOM 5032 C CA . ALA A 1 629 ? -15.638 0.086 3.694 1.00 82.94 629 ALA A CA 1
ATOM 5033 C C . ALA A 1 629 ? -14.614 -0.256 4.779 1.00 82.94 629 ALA A C 1
ATOM 5035 O O . ALA A 1 629 ? -13.673 0.493 5.036 1.00 82.94 629 ALA A O 1
ATOM 5036 N N . ARG A 1 630 ? -14.736 -1.445 5.379 1.00 84.44 630 ARG A N 1
ATOM 5037 C CA . ARG A 1 630 ? -13.791 -1.886 6.412 1.00 84.44 630 ARG A CA 1
ATOM 5038 C C . ARG A 1 630 ? -12.347 -1.878 5.914 1.00 84.44 630 ARG A C 1
ATOM 5040 O O . ARG A 1 630 ? -11.441 -1.625 6.696 1.00 84.44 630 ARG A O 1
ATOM 5047 N N . THR A 1 631 ? -12.112 -2.128 4.628 1.00 84.00 631 THR A N 1
ATOM 5048 C CA . THR A 1 631 ? -10.773 -2.085 4.026 1.00 84.00 631 THR A CA 1
ATOM 5049 C C . THR A 1 631 ? -10.128 -0.702 4.015 1.00 84.00 631 THR A C 1
ATOM 5051 O O . THR A 1 631 ? -8.916 -0.643 3.824 1.00 84.00 631 THR A O 1
ATOM 5054 N N . ASP A 1 632 ? -10.890 0.368 4.247 1.00 86.62 632 ASP A N 1
ATOM 5055 C CA . ASP A 1 632 ? -10.401 1.753 4.253 1.00 86.62 632 ASP A CA 1
ATOM 5056 C C . ASP A 1 632 ? -9.747 2.136 5.583 1.00 86.62 632 ASP A C 1
ATOM 5058 O O . ASP A 1 632 ? -9.111 3.182 5.683 1.00 86.62 632 ASP A O 1
ATOM 5062 N N . LEU A 1 633 ? -9.851 1.275 6.596 1.00 91.56 633 LEU A N 1
ATOM 5063 C CA . LEU A 1 633 ? -9.230 1.445 7.903 1.00 91.56 633 LEU A CA 1
ATOM 5064 C C . LEU A 1 633 ? -8.313 0.265 8.215 1.00 91.56 633 LEU A C 1
ATOM 5066 O O . LEU A 1 633 ? -8.515 -0.848 7.733 1.00 91.56 633 LEU A O 1
ATOM 5070 N N . ASP A 1 634 ? -7.320 0.464 9.066 1.00 92.81 634 ASP A N 1
ATOM 5071 C CA . ASP A 1 634 ? -6.628 -0.627 9.755 1.00 92.81 634 ASP A CA 1
ATOM 5072 C C . ASP A 1 634 ? -5.973 -0.085 11.035 1.00 92.81 634 ASP A C 1
ATOM 5074 O O . ASP A 1 634 ? -6.155 1.085 11.378 1.00 92.81 634 ASP A O 1
ATOM 5078 N N . GLY A 1 635 ? -5.259 -0.920 11.787 1.00 93.69 635 GLY A N 1
ATOM 5079 C CA . GLY A 1 635 ? -4.640 -0.464 13.024 1.00 93.69 635 GLY A CA 1
ATOM 5080 C C . GLY A 1 635 ? -3.432 -1.259 13.483 1.00 93.69 635 GLY A C 1
ATOM 5081 O O . GLY A 1 635 ? -3.138 -2.350 12.995 1.00 93.69 635 GLY A O 1
ATOM 5082 N N . CYS A 1 636 ? -2.715 -0.682 14.442 1.00 93.56 636 CYS A N 1
ATOM 5083 C CA . CYS A 1 636 ? -1.594 -1.317 15.122 1.00 93.56 636 CYS A CA 1
ATOM 5084 C C . CYS A 1 636 ? -1.533 -0.883 16.593 1.00 93.56 636 CYS A C 1
ATOM 5086 O O . CYS A 1 636 ? -2.181 0.080 17.008 1.00 93.56 636 CYS A O 1
ATOM 5088 N N . LEU A 1 637 ? -0.769 -1.628 17.389 1.00 92.00 637 LEU A N 1
ATOM 5089 C CA . LEU A 1 637 ? -0.524 -1.291 18.788 1.00 92.00 637 LEU A CA 1
ATOM 5090 C C . LEU A 1 637 ? 0.690 -0.369 18.910 1.00 92.00 637 LEU A C 1
ATOM 5092 O O . LEU A 1 637 ? 1.695 -0.555 18.223 1.00 92.00 637 LEU A O 1
ATOM 5096 N N . TYR A 1 638 ? 0.599 0.580 19.832 1.00 91.88 638 TYR A N 1
ATOM 5097 C CA . TYR A 1 638 ? 1.664 1.490 20.234 1.00 91.88 638 TYR A CA 1
ATOM 5098 C C . TYR A 1 638 ? 1.582 1.696 21.752 1.00 91.88 638 TYR A C 1
ATOM 5100 O O . TYR A 1 638 ? 0.525 1.475 22.339 1.00 91.88 638 TYR A O 1
ATOM 5108 N N . PHE A 1 639 ? 2.662 2.116 22.410 1.00 88.62 639 PHE A N 1
ATOM 5109 C CA . PHE A 1 639 ? 2.584 2.510 23.820 1.00 88.62 639 PHE A CA 1
ATOM 5110 C C . PHE A 1 639 ? 3.186 3.894 24.028 1.00 88.62 639 PHE A C 1
ATOM 5112 O O . PHE A 1 639 ? 4.402 4.079 23.963 1.00 88.62 639 PHE A O 1
ATOM 5119 N N . SER A 1 640 ? 2.331 4.879 24.290 1.00 82.81 640 SER A N 1
ATOM 5120 C CA . SER A 1 640 ? 2.757 6.241 24.604 1.00 82.81 640 SER A CA 1
ATOM 5121 C C . SER A 1 640 ? 3.042 6.350 26.098 1.00 82.81 640 SER A C 1
ATOM 5123 O O . SER A 1 640 ? 2.164 6.067 26.905 1.00 82.81 640 SER A O 1
ATOM 5125 N N . ASN A 1 641 ? 4.262 6.721 26.498 1.00 78.62 641 ASN A N 1
ATOM 5126 C CA . ASN A 1 641 ? 4.645 6.840 27.915 1.00 78.62 641 ASN A CA 1
ATOM 5127 C C . ASN A 1 641 ? 4.306 5.589 28.755 1.00 78.62 641 ASN A C 1
ATOM 5129 O O . ASN A 1 641 ? 3.834 5.695 29.884 1.00 78.62 641 ASN A O 1
ATOM 5133 N N . ARG A 1 642 ? 4.529 4.393 28.183 1.00 76.81 642 ARG A N 1
ATOM 5134 C CA . ARG A 1 642 ? 4.170 3.075 28.755 1.00 76.81 642 ARG A CA 1
ATOM 5135 C C . ARG A 1 642 ? 2.665 2.824 28.945 1.00 76.81 642 ARG A C 1
ATOM 5137 O O . ARG A 1 642 ? 2.297 1.788 29.489 1.00 76.81 642 ARG A O 1
ATOM 5144 N N . GLN A 1 643 ? 1.795 3.711 28.467 1.00 85.50 643 GLN A N 1
ATOM 5145 C CA . GLN A 1 643 ? 0.354 3.477 28.412 1.00 85.50 643 GLN A CA 1
ATOM 5146 C C . GLN A 1 643 ? -0.029 2.816 27.085 1.00 85.50 643 GLN A C 1
ATOM 5148 O O . GLN A 1 643 ? 0.485 3.224 26.042 1.00 85.50 643 GLN A O 1
ATOM 5153 N N . PRO A 1 644 ? -0.930 1.820 27.085 1.00 89.62 644 PRO A N 1
ATOM 5154 C CA . PRO A 1 644 ? -1.431 1.224 25.854 1.00 89.62 644 PRO A CA 1
ATOM 5155 C C . PRO A 1 644 ? -2.155 2.251 24.982 1.00 89.62 644 PRO A C 1
ATOM 5157 O O . PRO A 1 644 ? -3.100 2.911 25.414 1.00 89.62 644 PRO A O 1
ATOM 5160 N N . THR A 1 645 ? -1.725 2.354 23.729 1.00 92.19 645 THR A N 1
ATOM 5161 C CA . THR A 1 645 ? -2.294 3.251 22.727 1.00 92.19 645 THR A CA 1
ATOM 5162 C C . THR A 1 645 ? -2.694 2.444 21.497 1.00 92.19 645 THR A C 1
ATOM 5164 O O . THR A 1 645 ? -1.873 1.791 20.850 1.00 92.19 645 THR A O 1
ATOM 5167 N N . LEU A 1 646 ? -3.972 2.502 21.145 1.00 95.00 646 LEU A N 1
ATOM 5168 C CA . LEU A 1 646 ? -4.489 1.896 19.923 1.00 95.00 646 LEU A CA 1
ATOM 5169 C C . LEU A 1 646 ? -4.352 2.915 18.793 1.00 95.00 646 LEU A C 1
ATOM 5171 O O . LEU A 1 646 ? -4.873 4.023 18.902 1.00 95.00 646 LEU A O 1
ATOM 5175 N N . VAL A 1 647 ? -3.640 2.565 17.724 1.00 96.31 647 VAL A N 1
ATOM 5176 C CA . VAL A 1 647 ? -3.490 3.436 16.553 1.00 96.31 647 VAL A CA 1
ATOM 5177 C C . VAL A 1 647 ? -4.397 2.910 15.456 1.00 96.31 647 VAL A C 1
ATOM 5179 O O . VAL A 1 647 ? -4.156 1.819 14.937 1.00 96.31 647 VAL A O 1
ATOM 5182 N N . ILE A 1 648 ? -5.422 3.681 15.100 1.00 96.69 648 ILE A N 1
ATOM 5183 C CA . ILE A 1 648 ? -6.270 3.424 13.930 1.00 96.69 648 ILE A CA 1
ATOM 5184 C C . ILE A 1 648 ? -5.852 4.400 12.837 1.00 96.69 648 ILE A C 1
ATOM 5186 O O . ILE A 1 648 ? -5.566 5.563 13.118 1.00 96.69 648 ILE A O 1
ATOM 5190 N N . TYR A 1 649 ? -5.780 3.935 11.597 1.00 94.56 649 TYR A N 1
ATOM 5191 C CA . TYR A 1 649 ? -5.312 4.746 10.486 1.00 94.56 649 TYR A CA 1
ATOM 5192 C C . TYR A 1 649 ? -6.125 4.526 9.220 1.00 94.56 649 TYR A C 1
ATOM 5194 O O . TYR A 1 649 ? -6.663 3.439 8.989 1.00 94.56 649 TYR A O 1
ATOM 5202 N N . ASP A 1 650 ? -6.159 5.555 8.378 1.00 91.44 650 ASP A N 1
ATOM 5203 C CA . ASP A 1 650 ? -6.706 5.433 7.034 1.00 91.44 650 ASP A CA 1
ATOM 5204 C C . ASP A 1 650 ? -5.795 4.522 6.213 1.00 91.44 650 ASP A C 1
ATOM 5206 O O . ASP A 1 650 ? -4.606 4.801 6.010 1.00 91.44 650 ASP A O 1
ATOM 5210 N N . ASN A 1 651 ? -6.355 3.436 5.697 1.00 86.19 651 ASN A N 1
ATOM 5211 C CA . ASN A 1 651 ? -5.639 2.410 4.953 1.00 86.19 651 ASN A CA 1
ATOM 5212 C C . ASN A 1 651 ? -5.350 2.816 3.496 1.00 86.19 651 ASN A C 1
ATOM 5214 O O . ASN A 1 651 ? -5.201 1.969 2.614 1.00 86.19 651 ASN A O 1
ATOM 5218 N N . VAL A 1 652 ? -5.225 4.120 3.254 1.00 78.62 652 VAL A N 1
ATOM 5219 C CA . VAL A 1 652 ? -4.856 4.719 1.977 1.00 78.62 652 VAL A CA 1
ATOM 5220 C C . VAL A 1 652 ? -3.733 5.724 2.216 1.00 78.62 652 VAL A C 1
ATOM 5222 O O . VAL A 1 652 ? -3.892 6.621 3.044 1.00 78.62 652 VAL A O 1
ATOM 5225 N N . PRO A 1 653 ? -2.597 5.627 1.501 1.00 72.50 653 PRO A N 1
ATOM 5226 C CA . PRO A 1 653 ? -1.526 6.606 1.642 1.00 72.50 653 PRO A CA 1
ATOM 5227 C C . PRO A 1 653 ? -1.982 8.033 1.344 1.00 72.50 653 PRO A C 1
ATOM 5229 O O . PRO A 1 653 ? -2.804 8.281 0.464 1.00 72.50 653 PRO A O 1
ATOM 5232 N N . GLY A 1 654 ? -1.464 8.961 2.138 1.00 72.88 654 GLY A N 1
ATOM 5233 C CA . GLY A 1 654 ? -1.924 10.337 2.217 1.00 72.88 654 GLY A CA 1
ATOM 5234 C C . GLY A 1 654 ? -3.160 10.528 3.102 1.00 72.88 654 GLY A C 1
ATOM 5235 O O . GLY A 1 654 ? -3.440 11.672 3.443 1.00 72.88 654 GLY A O 1
ATOM 5236 N N . GLY A 1 655 ? -3.889 9.482 3.496 1.00 78.81 655 GLY A N 1
ATOM 5237 C CA . GLY A 1 655 ? -5.126 9.564 4.281 1.00 78.81 655 GLY A CA 1
ATOM 5238 C C . GLY A 1 655 ? -6.341 10.037 3.472 1.00 78.81 655 GLY A C 1
ATOM 5239 O O . GLY A 1 655 ? -6.229 10.916 2.607 1.00 78.81 655 GLY A O 1
ATOM 5240 N N . ALA A 1 656 ? -7.496 9.444 3.766 1.00 80.50 656 ALA A N 1
ATOM 5241 C CA . ALA A 1 656 ? -8.817 9.801 3.244 1.00 80.50 656 ALA A CA 1
ATOM 5242 C C . ALA A 1 656 ? -9.564 10.791 4.164 1.00 80.50 656 ALA A C 1
ATOM 5244 O O . ALA A 1 656 ? -10.577 11.360 3.766 1.00 80.50 656 ALA A O 1
ATOM 5245 N N . GLY A 1 657 ? -9.054 11.011 5.377 1.00 84.88 657 GLY A N 1
ATOM 5246 C CA . GLY A 1 657 ? -9.655 11.811 6.433 1.00 84.88 657 GLY A CA 1
ATOM 5247 C C . GLY A 1 657 ? -10.675 11.057 7.291 1.00 84.88 657 GLY A C 1
ATOM 5248 O O . GLY A 1 657 ? -11.354 11.702 8.079 1.00 84.88 657 GLY A O 1
ATOM 5249 N N . HIS A 1 658 ? -10.825 9.730 7.182 1.00 88.44 658 HIS A N 1
ATOM 5250 C CA . HIS A 1 658 ? -11.885 9.019 7.914 1.00 88.44 658 HIS A CA 1
ATOM 5251 C C . HIS A 1 658 ? -11.618 8.973 9.415 1.00 88.44 658 HIS A C 1
ATOM 5253 O O . HIS A 1 658 ? -12.507 9.283 10.203 1.00 88.44 658 HIS A O 1
ATOM 5259 N N . VAL A 1 659 ? -10.389 8.646 9.816 1.00 91.94 659 VAL A N 1
ATOM 5260 C CA . VAL A 1 659 ? -10.022 8.591 11.240 1.00 91.94 659 VAL A CA 1
ATOM 5261 C C . VAL A 1 659 ? -10.041 9.953 11.935 1.00 91.94 659 VAL A C 1
ATOM 5263 O O . VAL A 1 659 ? -10.222 10.001 13.149 1.00 91.94 659 VAL A O 1
ATOM 5266 N N . ARG A 1 660 ? -9.893 11.060 11.191 1.00 88.81 660 ARG A N 1
ATOM 5267 C CA . ARG A 1 660 ? -9.960 12.422 11.752 1.00 88.81 660 ARG A CA 1
ATOM 5268 C C . ARG A 1 660 ? -11.361 12.776 12.236 1.00 88.81 660 ARG A C 1
ATOM 5270 O O . ARG A 1 660 ? -11.512 13.388 13.282 1.00 88.81 660 ARG A O 1
ATOM 5277 N N . ARG A 1 661 ? -12.394 12.265 11.561 1.00 87.88 661 ARG A N 1
ATOM 5278 C CA . ARG A 1 661 ? -13.804 12.488 11.927 1.00 87.88 661 ARG A CA 1
ATOM 5279 C C . ARG A 1 661 ? -14.125 12.064 13.363 1.00 87.88 661 ARG A C 1
ATOM 5281 O O . ARG A 1 661 ? -15.070 12.574 13.941 1.00 87.88 661 ARG A O 1
ATOM 5288 N N . ILE A 1 662 ? -13.329 11.172 13.961 1.00 90.75 662 ILE A N 1
ATOM 5289 C CA . ILE A 1 662 ? -13.463 10.799 15.377 1.00 90.75 662 ILE A CA 1
ATOM 5290 C C . ILE A 1 662 ? -13.245 12.001 16.305 1.00 90.75 662 ILE A C 1
ATOM 5292 O O . ILE A 1 662 ? -13.919 12.116 17.327 1.00 90.75 662 ILE A O 1
ATOM 5296 N N . THR A 1 663 ? -12.286 12.871 15.982 1.00 90.50 663 THR A N 1
ATOM 5297 C CA . THR A 1 663 ? -12.012 14.085 16.759 1.00 90.50 663 THR A CA 1
ATOM 5298 C C . THR A 1 663 ? -12.841 15.268 16.282 1.00 90.50 663 THR A C 1
ATOM 5300 O O . THR A 1 663 ? -13.289 16.044 17.124 1.00 90.50 663 THR A O 1
ATOM 5303 N N . ASP A 1 664 ? -13.090 15.347 14.974 1.00 86.69 664 ASP A N 1
ATOM 5304 C CA . ASP A 1 664 ? -13.638 16.538 14.319 1.00 86.69 664 ASP A CA 1
ATOM 5305 C C . ASP A 1 664 ? -15.178 16.596 14.368 1.00 86.69 664 ASP A C 1
ATOM 5307 O O . ASP A 1 664 ? -15.754 17.681 14.412 1.00 86.69 664 ASP A O 1
ATOM 5311 N N . GLU A 1 665 ? -15.863 15.443 14.376 1.00 88.56 665 GLU A N 1
ATOM 5312 C CA . GLU A 1 665 ? -17.330 15.356 14.361 1.00 88.56 665 GLU A CA 1
ATOM 5313 C C . GLU A 1 665 ? -17.893 14.895 15.715 1.00 88.56 665 GLU A C 1
ATOM 5315 O O . GLU A 1 665 ? -17.405 13.954 16.351 1.00 88.56 665 GLU A O 1
ATOM 5320 N N . ASP A 1 666 ? -18.973 15.540 16.154 1.00 87.00 666 ASP A N 1
ATOM 5321 C CA . ASP A 1 666 ? -19.699 15.158 17.363 1.00 87.00 666 ASP A CA 1
ATOM 5322 C C . ASP A 1 666 ? -20.441 13.825 17.200 1.00 87.00 666 ASP A C 1
ATOM 5324 O O . ASP A 1 666 ? -20.973 13.502 16.141 1.00 87.00 666 ASP A O 1
ATOM 5328 N N . GLY A 1 667 ? -20.478 13.028 18.272 1.00 89.38 667 GLY A N 1
ATOM 5329 C CA . GLY A 1 667 ? -21.203 11.751 18.318 1.00 89.38 667 GLY A CA 1
ATOM 5330 C C . GLY A 1 667 ? -20.467 10.547 17.716 1.00 89.38 667 GLY A C 1
ATOM 5331 O O . GLY A 1 667 ? -20.760 9.419 18.110 1.00 89.38 667 GLY A O 1
ATOM 5332 N N . VAL A 1 668 ? -19.450 10.749 16.865 1.00 93.06 668 VAL A N 1
ATOM 5333 C CA . VAL A 1 668 ? -18.729 9.647 16.190 1.00 93.06 668 VAL A CA 1
ATOM 5334 C C . VAL A 1 668 ? -18.086 8.669 17.177 1.00 93.06 668 VAL A C 1
ATOM 5336 O O . VAL A 1 668 ? -18.153 7.458 16.971 1.00 93.06 668 VAL A O 1
ATOM 5339 N N . ILE A 1 669 ? -17.490 9.160 18.270 1.00 95.06 669 ILE A N 1
ATOM 5340 C CA . ILE A 1 669 ? -16.897 8.291 19.304 1.00 95.06 669 ILE A CA 1
ATOM 5341 C C . ILE A 1 669 ? -17.963 7.386 19.934 1.00 95.06 669 ILE A C 1
ATOM 5343 O O . ILE A 1 669 ? -17.730 6.193 20.128 1.00 95.06 669 ILE A O 1
ATOM 5347 N N . GLU A 1 670 ? -19.130 7.943 20.255 1.00 94.31 670 GLU A N 1
ATOM 5348 C CA . GLU A 1 670 ? -20.204 7.203 20.911 1.00 94.31 670 GLU A CA 1
ATOM 5349 C C . GLU A 1 670 ? -20.814 6.162 19.969 1.00 94.31 670 GLU A C 1
ATOM 5351 O O . GLU A 1 670 ? -20.944 4.998 20.351 1.00 94.31 670 GLU A O 1
ATOM 5356 N N . GLU A 1 671 ? -21.084 6.538 18.720 1.00 94.06 671 GLU A N 1
ATOM 5357 C CA . GLU A 1 671 ? -21.591 5.624 17.695 1.00 94.06 671 GLU A CA 1
ATOM 5358 C C . GLU A 1 671 ? -20.590 4.494 17.392 1.00 94.06 671 GLU A C 1
ATOM 5360 O O . GLU A 1 671 ? -20.972 3.323 17.335 1.00 94.06 671 GLU A O 1
ATOM 5365 N N . MET A 1 672 ? -19.289 4.811 17.302 1.00 96.12 672 MET A N 1
ATOM 5366 C CA . MET A 1 672 ? -18.217 3.821 17.140 1.00 96.12 672 MET A CA 1
ATOM 5367 C C . MET A 1 672 ? -18.234 2.785 18.271 1.00 96.12 672 MET A C 1
ATOM 5369 O O . MET A 1 672 ? -18.171 1.581 18.008 1.00 96.12 672 MET A O 1
ATOM 5373 N N . LEU A 1 673 ? -18.308 3.232 19.530 1.00 96.00 673 LEU A N 1
ATOM 5374 C CA . LEU A 1 673 ? -18.326 2.344 20.697 1.00 96.00 673 LEU A CA 1
ATOM 5375 C C . LEU A 1 673 ? -19.597 1.479 20.731 1.00 96.00 673 LEU A C 1
ATOM 5377 O O . LEU A 1 673 ? -19.515 0.279 21.010 1.00 96.00 673 LEU A O 1
ATOM 5381 N N . GLN A 1 674 ? -20.754 2.059 20.404 1.00 94.44 674 GLN A N 1
ATOM 5382 C CA . GLN A 1 674 ? -22.041 1.361 20.378 1.00 94.44 674 GLN A CA 1
ATOM 5383 C C . GLN A 1 674 ? -22.107 0.296 19.275 1.00 94.44 674 GLN A C 1
ATOM 5385 O O . GLN A 1 674 ? -22.462 -0.855 19.556 1.00 94.44 674 GLN A O 1
ATOM 5390 N N . GLU A 1 675 ? -21.728 0.632 18.039 1.00 93.94 675 GLU A N 1
ATOM 5391 C CA . GLU A 1 675 ? -21.718 -0.327 16.929 1.00 93.94 675 GLU A CA 1
ATOM 5392 C C . GLU A 1 675 ? -20.667 -1.425 17.159 1.00 93.94 675 GLU A C 1
ATOM 5394 O O . GLU A 1 675 ? -20.953 -2.601 16.906 1.00 93.94 675 GLU A O 1
ATOM 5399 N N . ALA A 1 676 ? -19.500 -1.095 17.734 1.00 96.12 676 ALA A N 1
ATOM 5400 C CA . ALA A 1 676 ? -18.515 -2.095 18.154 1.00 96.12 676 ALA A CA 1
ATOM 5401 C C . ALA A 1 676 ? -19.110 -3.072 19.183 1.00 96.12 676 ALA A C 1
ATOM 5403 O O . ALA A 1 676 ? -18.981 -4.290 19.030 1.00 96.12 676 ALA A O 1
ATOM 5404 N N . TYR A 1 677 ? -19.794 -2.563 20.215 1.00 96.00 677 TYR A N 1
ATOM 5405 C CA . TYR A 1 677 ? -20.384 -3.387 21.274 1.00 96.00 677 TYR A CA 1
ATOM 5406 C C . TYR A 1 677 ? -21.487 -4.298 20.734 1.00 96.00 677 TYR A C 1
ATOM 5408 O O . TYR A 1 677 ? -21.492 -5.504 20.997 1.00 96.00 677 TYR A O 1
ATOM 5416 N N . LYS A 1 678 ? -22.392 -3.738 19.925 1.00 91.25 678 LYS A N 1
ATOM 5417 C CA . LYS A 1 678 ? -23.471 -4.464 19.247 1.00 91.25 678 LYS A CA 1
ATOM 5418 C C . LYS A 1 678 ? -22.924 -5.600 18.385 1.00 91.25 678 LYS A C 1
ATOM 5420 O O . LYS A 1 678 ? -23.436 -6.718 18.462 1.00 91.25 678 LYS A O 1
ATOM 5425 N N . LEU A 1 679 ? -21.856 -5.348 17.625 1.00 90.12 679 LEU A N 1
ATOM 5426 C CA . LEU A 1 679 ? -21.203 -6.343 16.774 1.00 90.12 679 LEU A CA 1
ATOM 5427 C C . LEU A 1 679 ? -20.691 -7.545 17.582 1.00 90.12 679 LEU A C 1
ATOM 5429 O O . LEU A 1 679 ? -21.029 -8.694 17.283 1.00 90.12 679 LEU A O 1
ATOM 5433 N N . VAL A 1 680 ? -19.889 -7.301 18.625 1.00 92.88 680 VAL A N 1
ATOM 5434 C CA . VAL A 1 680 ? -19.271 -8.392 19.399 1.00 92.88 680 VAL A CA 1
ATOM 5435 C C . VAL A 1 680 ? -20.273 -9.127 20.292 1.00 92.88 680 VAL A C 1
ATOM 5437 O O . VAL A 1 680 ? -20.150 -10.346 20.469 1.00 92.88 680 VAL A O 1
ATOM 5440 N N . LYS A 1 681 ? -21.291 -8.423 20.808 1.00 89.88 681 LYS A N 1
ATOM 5441 C CA . LYS A 1 681 ? -22.353 -8.987 21.655 1.00 89.88 681 LYS A CA 1
ATOM 5442 C C . LYS A 1 681 ? -23.293 -9.897 20.867 1.00 89.88 681 LYS A C 1
ATOM 5444 O O . LYS A 1 681 ? -23.594 -10.991 21.336 1.00 89.88 681 LYS A O 1
ATOM 5449 N N . ASN A 1 682 ? -23.690 -9.489 19.659 1.00 86.25 682 ASN A N 1
ATOM 5450 C CA . ASN A 1 682 ? -24.610 -10.257 18.809 1.00 86.25 682 ASN A CA 1
ATOM 5451 C C . ASN A 1 682 ? -23.937 -11.422 18.069 1.00 86.25 682 ASN A C 1
ATOM 5453 O O . ASN A 1 682 ? -24.610 -12.250 17.454 1.00 86.25 682 ASN A O 1
ATOM 5457 N N . CYS A 1 683 ? -22.607 -11.506 18.108 1.00 83.81 683 CYS A N 1
ATOM 5458 C CA . CYS A 1 683 ? -21.889 -12.665 17.604 1.00 83.81 683 CYS A CA 1
ATOM 5459 C C . CYS A 1 683 ? -22.114 -13.896 18.511 1.00 83.81 683 CYS A C 1
ATOM 5461 O O . CYS A 1 683 ? -22.511 -13.778 19.667 1.00 83.81 683 CYS A O 1
ATOM 5463 N N . THR A 1 684 ? -21.843 -15.101 18.013 1.00 83.75 684 THR A N 1
ATOM 5464 C CA . THR A 1 684 ? -21.973 -16.358 18.780 1.00 83.75 684 THR A CA 1
ATOM 5465 C C . THR A 1 684 ? -20.685 -17.189 18.809 1.00 83.75 684 THR A C 1
ATOM 5467 O O . THR A 1 684 ? -20.661 -18.266 19.404 1.00 83.75 684 THR A O 1
ATOM 5470 N N . CYS A 1 685 ? -19.589 -16.704 18.209 1.00 81.00 685 CYS A N 1
ATOM 5471 C CA . CYS A 1 685 ? -18.313 -17.427 18.185 1.00 81.00 685 CYS A CA 1
ATOM 5472 C C . CYS A 1 685 ? -17.713 -17.593 19.596 1.00 81.00 685 CYS A C 1
ATOM 5474 O O . CYS A 1 685 ? -17.871 -16.728 20.454 1.00 81.00 685 CYS A O 1
ATOM 5476 N N . GLY A 1 686 ? -17.049 -18.720 19.866 1.00 81.88 686 GLY A N 1
ATOM 5477 C CA . GLY A 1 686 ? -16.561 -19.039 21.221 1.00 81.88 686 GLY A CA 1
ATOM 5478 C C . GLY A 1 686 ? -17.682 -19.313 22.237 1.00 81.88 686 GLY A C 1
ATOM 5479 O O . GLY A 1 686 ? -17.498 -19.171 23.445 1.00 81.88 686 GLY A O 1
ATOM 5480 N N . GLY A 1 687 ? -18.896 -19.623 21.760 1.00 83.81 687 GLY A N 1
ATOM 5481 C CA . GLY A 1 687 ? -20.049 -19.943 22.603 1.00 83.81 687 GLY A CA 1
ATOM 5482 C C . GLY A 1 687 ? -20.386 -18.840 23.611 1.00 83.81 687 GLY A C 1
ATOM 5483 O O . GLY A 1 687 ? -20.227 -17.651 23.328 1.00 83.81 687 GLY A O 1
ATOM 5484 N N . LYS A 1 688 ? -20.846 -19.240 24.805 1.00 83.25 688 LYS A N 1
ATOM 5485 C CA . LYS A 1 688 ? -21.163 -18.315 25.910 1.00 83.25 688 LYS A CA 1
ATOM 5486 C C . LYS A 1 688 ? -19.919 -17.647 26.512 1.00 83.25 688 LYS A C 1
ATOM 5488 O O . LYS A 1 688 ? -20.040 -16.564 27.068 1.00 83.25 688 LYS A O 1
ATOM 5493 N N . GLN A 1 689 ? -18.748 -18.280 26.406 1.00 86.75 689 GLN A N 1
ATOM 5494 C CA . GLN A 1 689 ? -17.501 -17.758 26.973 1.00 86.75 689 GLN A CA 1
ATOM 5495 C C . GLN A 1 689 ? -16.885 -16.645 26.117 1.00 86.75 689 GLN A C 1
ATOM 5497 O O . GLN A 1 689 ? -16.173 -15.794 26.645 1.00 86.75 689 GLN A O 1
ATOM 5502 N N . GLY A 1 690 ? -17.153 -16.636 24.806 1.00 87.56 690 GLY A N 1
ATOM 5503 C CA . GLY A 1 690 ? -16.623 -15.635 23.878 1.00 87.56 690 GLY A CA 1
ATOM 5504 C C . GLY A 1 690 ? -15.102 -15.707 23.708 1.00 87.56 690 GLY A C 1
ATOM 5505 O O . GLY A 1 690 ? -14.459 -14.694 23.437 1.00 87.56 690 GLY A O 1
ATOM 5506 N N . ASP A 1 691 ? -14.518 -16.889 23.885 1.00 90.38 691 ASP A N 1
ATOM 5507 C CA . ASP A 1 691 ? -13.078 -17.161 23.852 1.00 90.38 691 ASP A CA 1
ATOM 5508 C C . ASP A 1 691 ? -12.491 -17.311 22.438 1.00 90.38 691 ASP A C 1
ATOM 5510 O O . ASP A 1 691 ? -11.300 -17.569 22.297 1.00 90.38 691 ASP A O 1
ATOM 5514 N N . ALA A 1 692 ? -13.300 -17.081 21.403 1.00 88.81 692 ALA A N 1
ATOM 5515 C CA . ALA A 1 692 ? -12.884 -17.078 20.007 1.00 88.81 692 ALA A CA 1
ATOM 5516 C C . ALA A 1 692 ? -13.423 -15.849 19.266 1.00 88.81 692 ALA A C 1
ATOM 5518 O O . ALA A 1 692 ? -14.366 -15.183 19.710 1.00 88.81 692 ALA A O 1
ATOM 5519 N N . ALA A 1 693 ? -12.854 -15.582 18.095 1.00 89.56 693 ALA A N 1
ATOM 5520 C CA . ALA A 1 693 ? -13.334 -14.599 17.136 1.00 89.56 693 ALA A CA 1
ATOM 5521 C C . ALA A 1 693 ? -13.716 -15.260 15.804 1.00 89.56 693 ALA A C 1
ATOM 5523 O O . ALA A 1 693 ? -13.379 -16.409 15.527 1.00 89.56 693 ALA A O 1
ATOM 5524 N N . CYS A 1 694 ? -14.444 -14.526 14.966 1.00 83.50 694 CYS A N 1
ATOM 5525 C CA . CYS A 1 694 ? -14.764 -14.943 13.608 1.00 83.50 694 CYS A CA 1
ATOM 5526 C C . CYS A 1 694 ? -14.809 -13.751 12.653 1.00 83.50 694 CYS A C 1
ATOM 5528 O O . CYS A 1 694 ? -14.760 -12.597 13.085 1.00 83.50 694 CYS A O 1
ATOM 5530 N N . TYR A 1 695 ? -14.964 -14.044 11.359 1.00 80.12 695 TYR A N 1
ATOM 5531 C CA . TYR A 1 695 ? -15.086 -13.039 10.300 1.00 80.12 695 TYR A CA 1
ATOM 5532 C C . TYR A 1 695 ? -16.315 -12.127 10.418 1.00 80.12 695 TYR A C 1
ATOM 5534 O O . TYR A 1 695 ? -16.368 -11.091 9.774 1.00 80.12 695 TYR A O 1
ATOM 5542 N N . ALA A 1 696 ? -17.300 -12.501 11.238 1.00 74.75 696 ALA A N 1
ATOM 5543 C CA . ALA A 1 696 ? -18.475 -11.677 11.505 1.00 74.75 696 ALA A CA 1
ATOM 5544 C C . ALA A 1 696 ? -18.306 -10.752 12.725 1.00 74.75 696 ALA A C 1
ATOM 5546 O O . ALA A 1 696 ? -19.264 -10.070 13.0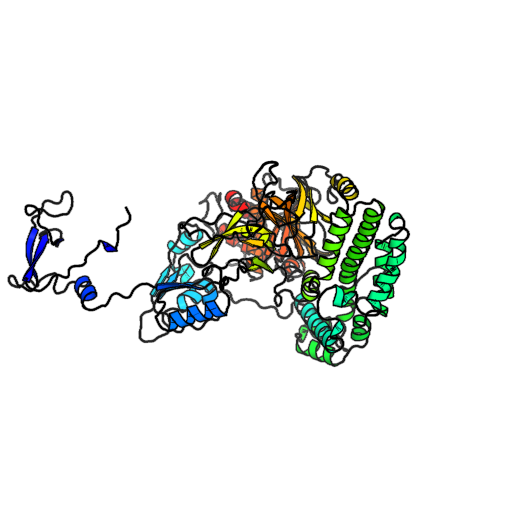77 1.00 74.75 696 ALA A O 1
ATOM 5547 N N . CYS A 1 697 ? -17.153 -10.771 13.411 1.00 86.06 697 CYS A N 1
ATOM 5548 C CA . CYS A 1 697 ? -16.906 -9.878 14.545 1.00 86.06 697 CYS A CA 1
ATOM 5549 C C . CYS A 1 697 ? -15.521 -9.223 14.550 1.00 86.06 697 CYS A C 1
ATOM 5551 O O . CYS A 1 697 ? -15.469 -8.009 14.559 1.00 86.06 697 CYS A O 1
ATOM 5553 N N . LEU A 1 698 ? -14.414 -9.977 14.581 1.00 90.88 698 LEU A N 1
ATOM 5554 C CA . LEU A 1 698 ? -13.066 -9.395 14.741 1.00 90.88 698 LEU A CA 1
ATOM 5555 C C . LEU A 1 698 ? -12.063 -9.874 13.689 1.00 90.88 698 LEU A C 1
ATOM 5557 O O . LEU A 1 698 ? -11.053 -9.214 13.472 1.00 90.88 698 LEU A O 1
ATOM 5561 N N . GLN A 1 699 ? -12.280 -11.037 13.069 1.00 86.19 699 GLN A N 1
ATOM 5562 C CA . GLN A 1 699 ? -11.347 -11.570 12.075 1.00 86.19 699 GLN A CA 1
ATOM 5563 C C . GLN A 1 699 ? -11.615 -10.945 10.706 1.00 86.19 699 GLN A C 1
ATOM 5565 O O . GLN A 1 699 ? -12.751 -10.740 10.299 1.00 86.19 699 GLN A O 1
ATOM 5570 N N . ASN A 1 700 ? -10.558 -10.699 9.954 1.00 78.06 700 ASN A N 1
ATOM 5571 C CA . ASN A 1 700 ? -10.609 -10.308 8.557 1.00 78.06 700 ASN A CA 1
ATOM 5572 C C . ASN A 1 700 ? -9.364 -10.836 7.826 1.00 78.06 700 ASN A C 1
ATOM 5574 O O . ASN A 1 700 ? -8.528 -11.542 8.393 1.00 78.06 700 ASN A O 1
ATOM 5578 N N . TYR A 1 701 ? -9.255 -10.557 6.527 1.00 71.38 701 TYR A N 1
ATOM 5579 C CA . TYR A 1 701 ? -8.120 -11.034 5.737 1.00 71.38 701 TYR A CA 1
ATOM 5580 C C . TYR A 1 701 ? -6.794 -10.359 6.115 1.00 71.38 701 TYR A C 1
ATOM 5582 O O . TYR A 1 701 ? -5.757 -11.013 6.010 1.00 71.38 701 TYR A O 1
ATOM 5590 N N . ASN A 1 702 ? -6.822 -9.112 6.588 1.00 72.00 702 ASN A N 1
ATOM 5591 C CA . ASN A 1 702 ? -5.623 -8.331 6.903 1.00 72.00 702 ASN A CA 1
ATOM 5592 C C . ASN A 1 702 ? -5.015 -8.728 8.255 1.00 72.00 702 ASN A C 1
ATOM 5594 O O . ASN A 1 702 ? -3.800 -8.693 8.419 1.00 72.00 702 ASN A O 1
ATOM 5598 N N . ASN A 1 703 ? -5.838 -9.189 9.200 1.00 80.75 703 ASN A N 1
ATOM 5599 C CA . ASN A 1 703 ? -5.402 -9.585 10.537 1.00 80.75 703 ASN A CA 1
ATOM 5600 C C . ASN A 1 703 ? -5.264 -11.102 10.737 1.00 80.75 703 ASN A C 1
ATOM 5602 O O . ASN A 1 703 ? -5.222 -11.556 11.878 1.00 80.75 703 ASN A O 1
ATOM 5606 N N . GLN A 1 704 ? -5.146 -11.881 9.649 1.00 76.12 704 GLN A N 1
ATOM 5607 C CA . GLN A 1 704 ? -4.942 -13.343 9.681 1.00 76.12 704 GLN A CA 1
ATOM 5608 C C . GLN A 1 704 ? -3.848 -13.783 10.658 1.00 76.12 704 GLN A C 1
ATOM 5610 O O . GLN A 1 704 ? -4.005 -14.786 11.345 1.00 76.12 704 GLN A O 1
ATOM 5615 N N . PHE A 1 705 ? -2.775 -12.999 10.769 1.00 77.00 705 PHE A N 1
ATOM 5616 C CA . PHE A 1 705 ? -1.673 -13.259 11.693 1.00 77.00 705 PHE A CA 1
ATOM 5617 C C . PHE A 1 705 ? -2.101 -13.291 13.174 1.00 77.00 705 PHE A C 1
ATOM 5619 O O . PHE A 1 705 ? -1.476 -13.965 13.986 1.00 77.00 705 PHE A O 1
ATOM 5626 N N . PHE A 1 706 ? -3.155 -12.558 13.532 1.00 85.12 706 PHE A N 1
ATOM 5627 C CA . PHE A 1 706 ? -3.639 -12.437 14.904 1.00 85.12 706 PHE A CA 1
ATOM 5628 C C . PHE A 1 706 ? -4.849 -13.329 15.195 1.00 85.12 706 PHE A C 1
ATOM 5630 O O . PHE A 1 706 ? -5.315 -13.319 16.326 1.00 85.12 706 PHE A O 1
ATOM 5637 N N . HIS A 1 707 ? -5.373 -14.097 14.229 1.00 86.44 707 HIS A N 1
ATOM 5638 C CA . HIS A 1 707 ? -6.654 -14.812 14.373 1.00 86.44 707 HIS A CA 1
ATOM 5639 C C . HIS A 1 707 ? -6.752 -15.686 15.624 1.00 86.44 707 HIS A C 1
ATOM 5641 O O . HIS A 1 707 ? -7.814 -15.689 16.244 1.00 86.44 707 HIS A O 1
ATOM 5647 N N . ASP A 1 708 ? -5.658 -16.341 16.014 1.00 86.44 708 ASP A N 1
ATOM 5648 C CA . ASP A 1 708 ? -5.592 -17.206 17.201 1.00 86.44 708 ASP A CA 1
ATOM 5649 C C . ASP A 1 708 ? -5.536 -16.423 18.530 1.00 86.44 708 ASP A C 1
ATOM 5651 O O . ASP A 1 708 ? -5.831 -16.967 19.592 1.00 86.44 708 ASP A O 1
ATOM 5655 N N . GLN A 1 709 ? -5.183 -15.134 18.483 1.00 90.12 709 GLN A N 1
ATOM 5656 C CA . GLN A 1 709 ? -5.127 -14.225 19.638 1.00 90.12 709 GLN A CA 1
ATOM 5657 C C . GLN A 1 709 ? -6.454 -13.481 19.858 1.00 90.12 709 GLN A C 1
ATOM 5659 O O . GLN A 1 709 ? -6.722 -12.999 20.958 1.00 90.12 709 GLN A O 1
ATOM 5664 N N . LEU A 1 710 ? -7.298 -13.363 18.827 1.00 92.38 710 LEU A N 1
ATOM 5665 C CA . LEU A 1 710 ? -8.530 -12.574 18.900 1.00 92.38 710 LEU A CA 1
ATOM 5666 C C . LEU A 1 710 ? -9.626 -13.318 19.670 1.00 92.38 710 LEU A C 1
ATOM 5668 O O . LEU A 1 710 ? -10.114 -14.364 19.237 1.00 92.38 710 LEU A O 1
ATOM 5672 N N . LYS A 1 711 ? -10.084 -12.724 20.776 1.00 93.31 711 LYS A N 1
ATOM 5673 C CA . LYS A 1 711 ? -11.162 -13.269 21.615 1.00 93.31 711 LYS A CA 1
ATOM 5674 C C . LYS A 1 711 ? -12.201 -12.186 21.873 1.00 93.31 711 LYS A C 1
ATOM 5676 O O . LYS A 1 711 ? -11.914 -11.167 22.501 1.00 93.31 711 LYS A O 1
ATOM 5681 N N . ARG A 1 712 ? -13.443 -12.406 21.429 1.00 93.75 712 ARG A N 1
ATOM 5682 C CA . ARG A 1 712 ? -14.493 -11.376 21.530 1.00 93.75 712 ARG A CA 1
ATOM 5683 C C . ARG A 1 712 ? -14.841 -10.979 22.966 1.00 93.75 712 ARG A C 1
ATOM 5685 O O . ARG A 1 712 ? -15.285 -9.857 23.181 1.00 93.75 712 ARG A O 1
ATOM 5692 N N . LYS A 1 713 ? -14.622 -11.863 23.947 1.00 93.88 713 LYS A N 1
ATOM 5693 C CA . LYS A 1 713 ? -14.882 -11.592 25.370 1.00 93.88 713 LYS A CA 1
ATOM 5694 C C . LYS A 1 713 ? -14.155 -10.349 25.883 1.00 93.88 713 LYS A C 1
ATOM 5696 O O . LYS A 1 713 ? -14.748 -9.586 26.635 1.00 93.88 713 LYS A O 1
ATOM 5701 N N . TYR A 1 714 ? -12.926 -10.119 25.421 1.00 93.44 714 TYR A N 1
ATOM 5702 C CA . TYR A 1 714 ? -12.115 -8.969 25.819 1.00 93.44 714 TYR A CA 1
ATOM 5703 C C . TYR A 1 714 ? -12.737 -7.657 25.337 1.00 93.44 714 TYR A C 1
ATOM 5705 O O . TYR A 1 714 ? -12.939 -6.732 26.119 1.00 93.44 714 TYR A O 1
ATOM 5713 N N . ALA A 1 715 ? -13.153 -7.615 24.068 1.00 94.00 715 ALA A N 1
ATOM 5714 C CA . ALA A 1 715 ? -13.861 -6.466 23.518 1.00 94.00 715 ALA A CA 1
ATOM 5715 C C . ALA A 1 715 ? -15.204 -6.222 24.230 1.00 94.00 715 ALA A C 1
ATOM 5717 O O . ALA A 1 715 ? -15.523 -5.082 24.548 1.00 94.00 715 ALA A O 1
ATOM 5718 N N . ILE A 1 716 ? -15.974 -7.279 24.532 1.00 93.56 716 ILE A N 1
ATOM 5719 C CA . ILE A 1 716 ? -17.247 -7.160 25.267 1.00 93.56 716 ILE A CA 1
ATOM 5720 C C . ILE A 1 716 ? -17.022 -6.543 26.651 1.00 93.56 716 ILE A C 1
ATOM 5722 O O . ILE A 1 716 ? -17.747 -5.624 27.024 1.00 93.56 716 ILE A O 1
ATOM 5726 N N . GLN A 1 717 ? -16.041 -7.046 27.405 1.00 91.06 717 GLN A N 1
ATOM 5727 C CA . GLN A 1 717 ? -15.741 -6.580 28.762 1.00 91.06 717 GLN A CA 1
ATOM 5728 C C . GLN A 1 717 ? -15.353 -5.100 28.784 1.00 91.06 717 GLN A C 1
ATOM 5730 O O . GLN A 1 717 ? -15.869 -4.355 29.613 1.00 91.06 717 GLN A O 1
ATOM 5735 N N . PHE A 1 718 ? -14.510 -4.674 27.842 1.00 91.00 718 PHE A N 1
ATOM 5736 C CA . PHE A 1 718 ? -14.107 -3.279 27.691 1.00 91.00 718 PHE A CA 1
ATOM 5737 C C . PHE A 1 718 ? -15.278 -2.376 27.262 1.00 91.00 718 PHE A C 1
ATOM 5739 O O . PHE A 1 718 ? -15.609 -1.406 27.937 1.00 91.00 718 PHE A O 1
ATOM 5746 N N . LEU A 1 719 ? -15.970 -2.716 26.170 1.00 93.00 719 LEU A N 1
ATOM 5747 C CA . LEU A 1 719 ? -17.005 -1.859 25.573 1.00 93.00 719 LEU A CA 1
ATOM 5748 C C . LEU A 1 719 ? -18.265 -1.726 26.438 1.00 93.00 719 LEU A C 1
ATOM 5750 O O . LEU A 1 719 ? -18.941 -0.695 26.400 1.00 93.00 719 LEU A O 1
ATOM 5754 N N . LYS A 1 720 ? -18.567 -2.743 27.255 1.00 91.69 720 LYS A N 1
ATOM 5755 C CA . LYS A 1 720 ? -19.681 -2.737 28.215 1.00 91.69 720 LYS A CA 1
ATOM 5756 C C . LYS A 1 720 ? -19.650 -1.504 29.124 1.00 91.69 720 LYS A C 1
ATOM 5758 O O . LYS A 1 720 ? -20.698 -0.925 29.400 1.00 91.69 720 LYS A O 1
ATOM 5763 N N . GLN A 1 721 ? -18.458 -1.057 29.512 1.00 87.56 721 GLN A N 1
ATOM 5764 C CA . GLN A 1 721 ? -18.262 0.092 30.399 1.00 87.56 721 GLN A CA 1
ATOM 5765 C C . GLN A 1 721 ? -18.681 1.424 29.776 1.00 87.56 721 GLN A C 1
ATOM 5767 O O . GLN A 1 721 ? -18.925 2.377 30.508 1.00 87.56 721 GLN A O 1
ATOM 5772 N N . PHE A 1 722 ? -18.813 1.492 28.452 1.00 88.44 722 PHE A N 1
ATOM 5773 C CA . PHE A 1 722 ? -19.188 2.712 27.743 1.00 88.44 722 PHE A CA 1
ATOM 5774 C C . PHE A 1 722 ? -20.620 2.676 27.184 1.00 88.44 722 PHE A C 1
ATOM 5776 O O . PHE A 1 722 ? -21.140 3.720 26.800 1.00 88.44 722 PHE A O 1
ATOM 5783 N N . CYS A 1 723 ? -21.272 1.506 27.143 1.00 85.69 723 CYS A N 1
ATOM 5784 C CA . CYS A 1 723 ? -22.539 1.328 26.416 1.00 85.69 723 CYS A CA 1
ATOM 5785 C C . CYS A 1 723 ? -23.759 0.982 27.294 1.00 85.69 723 CYS A C 1
ATOM 5787 O O . CYS A 1 723 ? -24.888 1.221 26.873 1.00 85.69 723 CYS A O 1
ATOM 5789 N N . GLU A 1 724 ? -23.590 0.424 28.501 1.00 65.31 724 GLU A N 1
ATOM 5790 C CA . GLU A 1 724 ? -24.698 -0.194 29.266 1.00 65.31 724 GLU A CA 1
ATOM 5791 C C . GLU A 1 724 ? -25.746 0.749 29.906 1.00 65.31 724 GLU A C 1
ATOM 5793 O O . GLU A 1 724 ? -26.566 0.296 30.696 1.00 65.31 724 GLU A O 1
ATOM 5798 N N . GLN A 1 725 ? -25.816 2.028 29.526 1.00 52.25 725 GLN A N 1
ATOM 5799 C CA . GLN A 1 725 ? -26.858 2.957 30.010 1.00 52.25 725 GLN A CA 1
ATOM 5800 C C . GLN A 1 725 ? -27.959 3.306 28.990 1.00 52.25 725 GLN A C 1
ATOM 5802 O O . GLN A 1 725 ? -28.913 3.983 29.355 1.00 52.25 725 GLN A O 1
ATOM 5807 N N . TYR A 1 726 ? -27.900 2.821 27.744 1.00 43.12 726 TYR A N 1
ATOM 5808 C CA . TYR A 1 726 ? -28.896 3.158 26.703 1.00 43.12 726 TYR A CA 1
ATOM 5809 C C . TYR A 1 726 ? -30.183 2.313 26.709 1.00 43.12 726 TYR A C 1
ATOM 5811 O O . TYR A 1 726 ? -31.007 2.447 25.810 1.00 43.12 726 TYR A O 1
ATOM 5819 N N . GLN A 1 727 ? -30.396 1.447 27.705 1.00 36.19 727 GLN A N 1
ATOM 5820 C CA . GLN A 1 727 ? -31.614 0.623 27.796 1.00 36.19 727 GLN A CA 1
ATOM 5821 C C . GLN A 1 727 ? -32.753 1.236 28.631 1.00 36.19 727 GLN A C 1
ATOM 5823 O O . GLN A 1 727 ? -33.760 0.567 28.830 1.00 36.19 727 GLN A O 1
ATOM 5828 N N . LEU A 1 728 ? -32.639 2.487 29.095 1.00 33.28 728 LEU A N 1
ATOM 5829 C CA . LEU A 1 728 ? -33.668 3.129 29.935 1.00 33.28 728 LEU A CA 1
ATOM 5830 C C . LEU A 1 728 ? -34.429 4.294 29.275 1.00 33.28 728 LEU A C 1
ATOM 5832 O O . LEU A 1 728 ? -35.262 4.900 29.938 1.00 33.28 728 LEU A O 1
ATOM 5836 N N . THR A 1 729 ? -34.209 4.590 27.989 1.00 33.09 729 THR A N 1
ATOM 5837 C CA . THR A 1 729 ? -34.844 5.753 27.319 1.00 33.09 729 THR A CA 1
ATOM 5838 C C . THR A 1 729 ? -35.666 5.423 26.074 1.00 33.09 729 THR A C 1
ATOM 5840 O O . THR A 1 729 ? -35.944 6.303 25.266 1.00 33.09 729 THR A O 1
ATOM 5843 N N . LEU A 1 730 ? -36.093 4.170 25.926 1.00 34.53 730 LEU A N 1
ATOM 5844 C CA . LEU A 1 730 ? -37.132 3.769 24.974 1.00 34.53 730 LEU A CA 1
ATOM 5845 C C . LEU A 1 730 ? -38.057 2.760 25.670 1.00 34.53 730 LEU A C 1
ATOM 5847 O O . LEU A 1 730 ? -37.919 1.551 25.480 1.00 34.53 730 LEU A O 1
ATOM 5851 N N . ILE A 1 731 ? -38.938 3.269 26.534 1.00 35.09 731 ILE A N 1
ATOM 5852 C CA . ILE A 1 731 ? -40.191 2.606 26.923 1.00 35.09 731 ILE A CA 1
ATOM 5853 C C . ILE A 1 731 ? -41.322 3.434 26.334 1.00 35.09 731 ILE A C 1
ATOM 5855 O O . ILE A 1 731 ? -41.255 4.675 26.501 1.00 35.09 731 ILE A O 1
#

Foldseek 3Di:
DDPPVVPDDDDQDDFFQKWWAWPPPRDIGSDDDVQQDPDPPDPTGIDIDTHPDDDPPDDDPLVPDPVSCCVVVPDDDDAAEDEQEPQFFPVVNVVVLVCCLVVVHVYYHYDCPQLDDDPSDADQEAEAAAQDLALSSVCSRQVSHDPDPPHHHYYYHDHDPAQVSVVCVVPVCCSPVPDDDDFDDDQQLPLQLQQVLLVLLVVVVCVVVVQLAWFQCSPQLDWQNVVVLVVLLVVLLVPLVPDDLLVSLLCSLQPVRCVTHVSNVSVVVVDVVSLVVSVVSHDPVCCCPCQNPSSHNVPCQANNDDPPDPDPRHLVSVLSSVLSSLLSLLSSLLSVCVVVVVNVLSLQSQQASVQRRNHTPQLSCCLSSNHPPPVDCRQKAAQDLPVQPDPQSPRTTGIDRLLCCLKCLPAQWWDDDRQWIWGFFFADDDPSHFWWKKKWWAAPQFRAIDIDTCNDPVVLVVVLQQAQPFARHRHTPDTFMATARSNHTYTANDIHGRPVDDIDILLAKDKTWNPDFAWDFWDWDDFPRWIKIKTKGFQTKIKIWRPQKWWAFRPAGGIDSDDDQDQWDAHSVRHTDPTGTDIHIYMDMGTFMKMKIWGDPVDPPPDPLLLLQQLLLLLQQLCVLSVHDSQQKDWDWGAHNSTTIIMMTGNDGRYPCSNVCCRVPPPSVLSSLQSSLVQLVPDQPPHPQQQADRSSHRDDPSVPVCRNSHGSNSNNVVSCRRHVPPPPPDD

Radius of gyration: 32.42 Å; chains: 1; bounding box: 89×103×64 Å

InterPro domains:
  IPR001650 Helicase, C-terminal domain-like [PF00271] (79-147)
  IPR001650 Helicase, C-terminal domain-like [PS51194] (45-193)
  IPR001650 Helicase, C-terminal domain-like [SM00490] (68-149)
  IPR018973 MrfA-like Zn-binding domain [PF09369] (616-698)
  IPR027417 P-loop containing nucleoside triphosphate hydrolase [G3DSA:3.40.50.300] (52-189)
  IPR027417 P-loop containing nucleoside triphosphate hydrolase [SSF52540] (82-202)

pLDDT: mean 85.45, std 11.05, range [33.09, 97.62]

Secondary structure (DSSP, 8-state):
----GGG----PPPTT-EEEEETTT--EES--BTTB-SSTT---BEEEEETT--BTTBPPTTTT-HHHHHHHHS------EEEE-TTB-HHHHHHHHHHHHTTS--EEEE-GGGTSS-----BSEEEESS--SSHHHHHHHHTTB--STTS--EEEEPPPSSHHHHHHHH-THHHHH---PPP---S--HHHHHHHHHHHHHHHHHHH-GGG-SBHHHHHSSHHHHHHHHHHHHHHHH-STT--HHHHHHHIIIIIHHHHSHHHHHHHT--HHHHHHHHHHS-GGGIIIIITTTT-TTHHHHH---TT-SS---HHHHHHHHHHHHHHHHHHHHHHHHHTT-HHHHHHHHHHHHHHHTSBHHHHHHHTTSS-STTS-TTEEEEE-TT--STTTTTB--EEEHHHHHHHTSTT-EEEETTEEEEEEEE---TT----EEEEEEETTT--EEEEE-S-HHHHHHHHHSPPTTT----EEEEEEEE--TT-EEE-SSPEEP-SPPPP----EEEEE-S--EEEEEEEEEETTEEEEEEEEEEEEEEEEE-SPEEEETTT-BEE---SS---EE-TTS-EE-PPEEEEEEEEEEEEEEEEEEPPTTS----HHHHHHHHHHHHHHHHHHHT--GGGEEEEEEEETTEEEEEEEESSTT--STTTHHHHSTTHHHHHHHHHHHHHHH--TTTTTT----TTTT--STTGGGTTT--HHHHHHHHHHHHTTTTSS--

Organism: NCBI:txid1868324

Sequence (731 aa):
MQLKHDCIRLIPLSEGDVYYQCEKSKIITHRNVAGVSPIFRYESRLQKRILGQREGEEKDVLIDNHYRKIYQEVAPEPLVSKEHTAQLKSIEAARVQQQFLNGQVNVLSCSTTFELGVDVGSLETVFLRNVPPTPANYIQRAGRAGRRLSSTAYVLTFCLRRSHDLKHFQNPVAIIKGEIRVPRVSIVNEKIVRRHIHSVAFAAFWKAYPQYFGNMETFFLSGQAGAAFQAGLQPVQQNPDGFDANAFVENFVRQTLPETHEIFAFLNGKPPEVADAVKEIMPETLHAELCGDDGWKWLPELIGINAKDSNLDGLLLRFASEFYSTLAKLEKSIEQFTRDRNFGEAQRLEESKNTFKQRQFIAEAARFGILPKYGFPVDVVQLDTSFIRSTEAQGLDLQRDLRQAIAEYAPESEVVARKKIWTSWGLKIVPGRQWERRAFKICKDCGRYESVRIIDDAQLNAWRHEPCRGCGSTDFKLNDKFIFPEFGFIAAQNAGNFTGRRPERTYASQVYFAGDGQPLQERNFQRNGITLHFQSASNAKLGVINRTRFRVCALCGYSTTANGNNNAHNNHLGRACNGQLSRVHLGHEFKTDVVKITLPPAYTFNQQDELLSILYALIEGLSNALNIARTDLDGCLYFSNRQPTLVIYDNVPGGAGHVRRITDEDGVIEEMLQEAYKLVKNCTCGGKQGDAACYACLQNYNNQFFHDQLKRKYAIQFLKQFCEQYQLTLI